Protein AF-A0A8S1YAT0-F1 (afdb_monomer_lite)

Secondary structure (DSSP, 8-state):
-EEEEEEEEEEESS-EEEEEEEEEEEE-TTT--EEEEEEE-PPEEEESS---SS-EEEE----SSSEEEEEEEEEEE--SS--SSHHHHHHTEEEEEEEEEEE-HHHHHHHHHHSEEEEEEEEE-SS-TTSEEEEEEEEEEEE---HHHHHHHHHHHHHTT---TT---HHHHHHHHHHHHHHHHHHHHHHHHHHHHHHHHHHHHHHHHHHHHHHHHHHHHHHHHHHHHHHHHHHHHHHHHHHHHHHHHTTSHHHHHHHHHHHHHHHHHHHHHHHHHHHHHHHHHHHHHHHHHHHHHHHHHHHHHHHHHHHHHHHHHHHHHHHHHHHHHHHHHHHHHHHHHHHHHHHHHHHH-----HHHHHHHHHHHHHHHHHHHHHHHHHHHHHHHTSS---HHHHHHHHHHGGGGG-HHHHHHHHHHHHHHHHHHHHHHHHHHTT----------------SHHHHHHHHHHHHHHHHHHHHHHHHHHHHHHHHHHHHHHHHHHHHHHH--

InterPro domains:
  IPR039889 Coiled-coil domain-containing protein 33 [P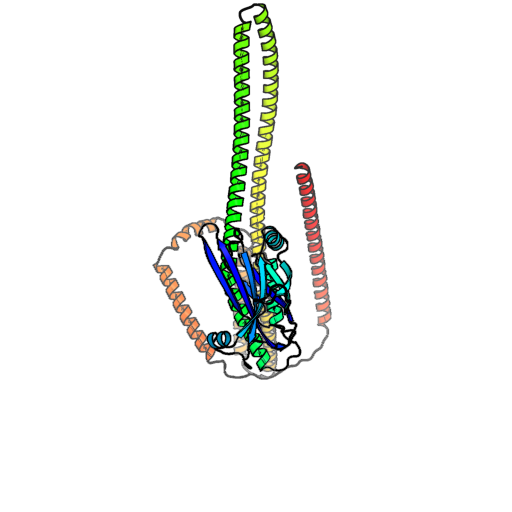THR21623] (191-500)

Radius of gyration: 51.34 Å; chains: 1; bounding box: 142×69×125 Å

Foldseek 3Di:
DKKKKFWDWKAFPDFAWKKKKKKKWWQDPVPRDIDMDIDIFWIAGRDRIGDTPPRIDMDPDDPLPTWMKIKMWMKGFPDPDTDPDPVVRVVRIDGQWMDMDTCDPVNVVCCVPVQKDKDKDFTAGPVDRVDTGIIIIMMMGDPDPDPVVVVVVVVVVVVVLDDPPPDPDPVVVVVSVVVVVVVVVVVVVVVVVVVVVVVVVVVVVVVVVVVVVVVVVVVVVVVVVVVVVVVVVVVVVVVVVVVVLCVVLVVDPVSVVVVVVVVVVVVVVVVVVVVVVVVVVVVVVVVVVVVVVVVVVVVVVVVVVVVVVVVVVVVVVVVVCVVVVVVVVVVVVVVVVVVVVVVVVVVVVVVVDDDDDPPVVVVVVVVVVVVVVVVVVVVVVVVVVVVVVPDDDDVVVVVVVVVVVVPPPDVVVVVVVVVVVVVVVVVVVVVVVVVVVPPDDDDDDDDDDDDDDDDCVVVVVVVVVVVVVVVVVVVVVVVVVVVVVVVVVVVVVVVVVVVVVVVD

Structure (mmCIF, N/CA/C/O backbone):
data_AF-A0A8S1YAT0-F1
#
_entry.id   AF-A0A8S1YAT0-F1
#
loop_
_atom_site.group_PDB
_atom_site.id
_atom_site.type_symbol
_atom_site.label_atom_id
_atom_site.label_alt_id
_atom_site.label_comp_id
_atom_site.label_asym_id
_atom_site.label_entity_id
_atom_site.label_seq_id
_atom_site.pdbx_PDB_ins_code
_atom_site.Cartn_x
_atom_site.Cartn_y
_atom_site.Cartn_z
_atom_site.occupancy
_atom_site.B_iso_or_equiv
_atom_site.auth_seq_id
_atom_site.auth_comp_id
_atom_site.auth_asym_id
_atom_site.auth_atom_id
_atom_site.pdbx_PDB_model_num
ATOM 1 N N . MET A 1 1 ? 1.318 13.305 -27.456 1.00 65.75 1 MET A N 1
ATOM 2 C CA . MET A 1 1 ? 1.424 11.853 -27.691 1.00 65.75 1 MET A CA 1
ATOM 3 C C . MET A 1 1 ? 2.496 11.630 -28.737 1.00 65.75 1 MET A C 1
ATOM 5 O O . MET A 1 1 ? 2.628 12.480 -29.622 1.00 65.75 1 MET A O 1
ATOM 9 N N . ASP A 1 2 ? 3.212 10.512 -28.646 1.00 77.75 2 ASP A N 1
ATOM 10 C CA . ASP A 1 2 ? 4.386 10.248 -29.475 1.00 77.75 2 ASP A CA 1
ATOM 11 C C . ASP A 1 2 ? 4.166 8.976 -30.318 1.00 77.75 2 ASP A C 1
ATOM 13 O O . ASP A 1 2 ? 3.526 8.016 -29.882 1.00 77.75 2 ASP A O 1
ATOM 17 N N . LEU A 1 3 ? 4.624 8.995 -31.570 1.00 82.56 3 LEU A N 1
ATOM 18 C CA . LEU A 1 3 ? 4.483 7.894 -32.526 1.00 82.56 3 LEU A CA 1
ATOM 19 C C . LEU A 1 3 ? 5.871 7.435 -32.975 1.00 82.56 3 LEU A C 1
ATOM 21 O O . LEU A 1 3 ? 6.653 8.227 -33.506 1.00 82.56 3 LEU A O 1
ATOM 25 N N . LYS A 1 4 ? 6.160 6.145 -32.799 1.00 86.81 4 LYS A N 1
ATOM 26 C CA . LYS A 1 4 ? 7.386 5.495 -33.275 1.00 86.81 4 LYS A CA 1
ATOM 27 C C . LYS A 1 4 ? 7.062 4.778 -34.587 1.00 86.81 4 LYS A C 1
ATOM 29 O O . LYS A 1 4 ? 6.228 3.879 -34.621 1.00 86.81 4 LYS A O 1
ATOM 34 N N . VAL A 1 5 ? 7.700 5.194 -35.675 1.00 87.56 5 VAL A N 1
ATOM 35 C CA . VAL A 1 5 ? 7.569 4.590 -37.007 1.00 87.56 5 VAL A CA 1
ATOM 36 C C . VAL A 1 5 ? 8.826 3.779 -37.281 1.00 87.56 5 VAL A C 1
ATOM 38 O O . VAL A 1 5 ? 9.923 4.332 -37.278 1.00 87.56 5 VAL A O 1
ATOM 41 N N . ILE A 1 6 ? 8.675 2.481 -37.516 1.00 88.81 6 ILE A N 1
ATOM 42 C CA . ILE A 1 6 ? 9.783 1.552 -37.735 1.00 88.81 6 ILE A CA 1
ATOM 43 C C . ILE A 1 6 ? 9.661 0.964 -39.138 1.00 88.81 6 ILE A C 1
ATOM 45 O O . ILE A 1 6 ? 8.664 0.325 -39.460 1.00 88.81 6 ILE A O 1
ATOM 49 N N . ILE A 1 7 ? 10.675 1.155 -39.978 1.00 88.19 7 ILE A N 1
ATOM 50 C CA . ILE A 1 7 ? 10.760 0.480 -41.279 1.00 88.19 7 ILE A CA 1
ATOM 51 C C . ILE A 1 7 ? 11.347 -0.916 -41.048 1.00 88.19 7 ILE A C 1
ATOM 53 O O . ILE A 1 7 ? 12.522 -1.055 -40.713 1.00 88.19 7 ILE A O 1
ATOM 57 N N . GLN A 1 8 ? 10.532 -1.958 -41.204 1.00 86.19 8 GLN A N 1
ATOM 58 C CA . GLN A 1 8 ? 10.963 -3.337 -40.956 1.00 86.19 8 GLN A CA 1
ATOM 59 C C . GLN A 1 8 ? 11.637 -3.952 -42.179 1.00 86.19 8 GLN A C 1
ATOM 61 O O . GLN A 1 8 ? 12.686 -4.579 -42.068 1.00 86.19 8 GLN A O 1
ATOM 66 N N . ASN A 1 9 ? 11.028 -3.778 -43.350 1.00 86.44 9 ASN A N 1
ATOM 67 C CA . ASN A 1 9 ? 11.523 -4.361 -44.588 1.00 86.44 9 ASN A CA 1
ATOM 68 C C . ASN A 1 9 ? 11.213 -3.439 -45.768 1.00 86.44 9 ASN A C 1
ATOM 70 O O . ASN A 1 9 ? 10.158 -2.806 -45.806 1.00 86.44 9 ASN A O 1
ATOM 74 N N . CYS A 1 10 ? 12.123 -3.377 -46.733 1.00 88.75 10 CYS A N 1
ATOM 75 C CA . CYS A 1 10 ? 11.967 -2.620 -47.965 1.00 88.75 10 CYS A CA 1
ATOM 76 C C . CYS A 1 10 ? 12.502 -3.454 -49.131 1.00 88.75 10 CYS A C 1
ATOM 78 O O . CYS A 1 10 ? 13.629 -3.944 -49.095 1.00 88.75 10 CYS A O 1
ATOM 80 N N . VAL A 1 11 ? 11.682 -3.616 -50.165 1.00 90.44 11 VAL A N 1
ATOM 81 C CA . VAL A 1 11 ? 11.990 -4.386 -51.370 1.00 90.44 11 VAL A CA 1
ATOM 82 C C . VAL A 1 11 ? 11.749 -3.494 -52.575 1.00 90.44 11 VAL A C 1
ATOM 84 O O . VAL A 1 11 ? 10.622 -3.070 -52.813 1.00 90.44 11 VAL A O 1
ATOM 87 N N . LEU A 1 12 ? 12.793 -3.203 -53.338 1.00 90.19 12 LEU A N 1
ATOM 88 C CA . LEU A 1 12 ? 12.758 -2.321 -54.500 1.00 90.19 12 LEU A CA 1
ATOM 89 C C . LEU A 1 12 ? 12.956 -3.128 -55.783 1.00 90.19 12 LEU A C 1
ATOM 91 O O . LEU A 1 12 ? 13.647 -4.143 -55.801 1.00 90.19 12 LEU A O 1
ATOM 95 N N . VAL A 1 13 ? 12.356 -2.659 -56.877 1.00 88.31 13 VAL A N 1
ATOM 96 C CA . VAL A 1 13 ? 12.392 -3.352 -58.179 1.00 88.31 13 VAL A CA 1
ATOM 97 C C . VAL A 1 13 ? 13.778 -3.277 -58.840 1.00 88.31 13 VAL A C 1
ATOM 99 O O . VAL A 1 13 ? 14.113 -4.106 -59.682 1.00 88.31 13 VAL A O 1
ATOM 102 N N . THR A 1 14 ? 14.608 -2.304 -58.456 1.00 86.06 14 THR A N 1
ATOM 103 C CA . THR A 1 14 ? 15.943 -2.083 -59.030 1.00 86.06 14 THR A CA 1
ATOM 104 C C . THR A 1 14 ? 16.999 -1.937 -57.945 1.00 86.06 14 THR A C 1
ATOM 106 O O . THR A 1 14 ? 16.743 -1.323 -56.912 1.00 86.06 14 THR A O 1
ATOM 109 N N . GLN A 1 15 ? 18.210 -2.423 -58.215 1.00 87.06 15 GLN A N 1
ATOM 110 C CA . GLN A 1 15 ? 19.379 -2.162 -57.375 1.00 87.06 15 GLN A CA 1
ATOM 111 C C . GLN A 1 15 ? 19.868 -0.719 -57.562 1.00 87.06 15 GLN A C 1
ATOM 113 O O . GLN A 1 15 ? 19.875 -0.192 -58.674 1.00 87.06 15 GLN A O 1
ATOM 118 N N . GLY A 1 16 ? 20.283 -0.080 -56.472 1.00 87.25 16 GLY A N 1
ATOM 119 C CA . GLY A 1 16 ? 20.714 1.316 -56.462 1.00 87.25 16 GLY A CA 1
ATOM 120 C C . GLY A 1 16 ? 21.173 1.750 -55.075 1.00 87.25 16 GLY A C 1
ATOM 121 O O . GLY A 1 16 ? 21.263 0.919 -54.167 1.00 87.25 16 GLY A O 1
ATOM 122 N N . ASN A 1 17 ? 21.467 3.042 -54.919 1.00 90.38 17 ASN A N 1
ATOM 123 C CA . ASN A 1 17 ? 21.876 3.610 -53.637 1.00 90.38 17 ASN A CA 1
ATOM 124 C C . ASN A 1 17 ? 20.692 4.365 -53.045 1.00 90.38 17 ASN A C 1
ATOM 126 O O . ASN A 1 17 ? 20.331 5.434 -53.536 1.00 90.38 17 ASN A O 1
ATOM 130 N N . PHE A 1 18 ? 20.076 3.817 -52.004 1.00 90.50 18 PHE A N 1
ATOM 131 C CA . PHE A 1 18 ? 18.792 4.300 -51.513 1.00 90.50 18 PHE A CA 1
ATOM 132 C C . PHE A 1 18 ? 18.869 4.860 -50.100 1.00 90.50 18 PHE A C 1
ATOM 134 O O . PHE A 1 18 ? 19.562 4.324 -49.242 1.00 90.50 18 PHE A O 1
ATOM 141 N N . PHE A 1 19 ? 18.094 5.906 -49.837 1.00 90.06 19 PHE A N 1
ATOM 142 C CA . PHE A 1 19 ? 17.758 6.342 -48.483 1.00 90.06 19 PHE A CA 1
ATOM 143 C C . PHE A 1 19 ? 16.270 6.678 -48.394 1.00 90.06 19 PHE A C 1
ATOM 145 O O . PHE A 1 19 ? 15.625 6.998 -49.396 1.00 90.06 19 PHE A O 1
ATOM 152 N N . MET A 1 20 ? 15.724 6.607 -47.185 1.00 89.38 20 MET A N 1
ATOM 153 C CA . MET A 1 20 ? 14.318 6.878 -46.912 1.00 89.38 20 MET A CA 1
ATOM 154 C C . MET A 1 20 ? 14.168 8.201 -46.182 1.00 89.38 20 MET A C 1
ATOM 156 O O . MET A 1 20 ? 14.936 8.522 -45.275 1.00 89.38 20 MET A O 1
ATOM 160 N N . VAL A 1 21 ? 13.139 8.952 -46.551 1.00 90.44 21 VAL A N 1
ATOM 161 C CA . VAL A 1 21 ? 12.668 10.120 -45.811 1.00 90.44 21 VAL A CA 1
ATOM 162 C C . VAL A 1 21 ? 11.265 9.819 -45.319 1.00 90.44 21 VAL A C 1
ATOM 164 O O . VAL A 1 21 ? 10.369 9.540 -46.114 1.00 90.44 21 VAL A O 1
ATOM 167 N N . VAL A 1 22 ? 11.079 9.887 -44.006 1.00 91.00 22 VAL A N 1
ATOM 168 C CA . VAL A 1 22 ? 9.789 9.684 -43.350 1.00 91.00 22 VAL A CA 1
ATOM 169 C C . VAL A 1 22 ? 9.309 11.030 -42.834 1.00 91.00 22 VAL A C 1
ATOM 171 O O . VAL A 1 22 ? 10.014 11.722 -42.102 1.00 91.00 22 VAL A O 1
ATOM 174 N N . GLN A 1 23 ? 8.110 11.418 -43.245 1.00 91.25 23 GLN A N 1
ATOM 175 C CA . GLN A 1 23 ? 7.495 12.697 -42.931 1.00 91.25 23 GLN A CA 1
ATOM 176 C C . GLN A 1 23 ? 6.107 12.469 -42.344 1.00 91.25 23 GLN A C 1
ATOM 178 O O . GLN A 1 23 ? 5.309 11.727 -42.911 1.00 91.25 23 GLN A O 1
ATOM 183 N N . ILE A 1 24 ? 5.797 13.161 -41.252 1.00 89.19 24 ILE A N 1
ATOM 184 C CA . ILE A 1 24 ? 4.439 13.246 -40.720 1.00 89.19 24 ILE A CA 1
ATOM 185 C C . ILE A 1 24 ? 3.917 14.662 -40.913 1.00 89.19 24 ILE A C 1
ATOM 187 O O . ILE A 1 24 ? 4.553 15.636 -40.504 1.00 89.19 24 ILE A O 1
ATOM 191 N N . ASP A 1 25 ? 2.754 14.737 -41.552 1.00 86.12 25 ASP A N 1
ATOM 192 C CA . ASP A 1 25 ? 1.965 15.944 -41.743 1.00 86.12 25 ASP A CA 1
ATOM 193 C C . ASP A 1 25 ? 0.742 15.889 -40.820 1.00 86.12 25 ASP A C 1
ATOM 195 O O . ASP A 1 25 ? -0.100 14.998 -40.960 1.00 86.12 25 ASP A O 1
ATOM 199 N N . GLU A 1 26 ? 0.621 16.855 -39.916 1.00 80.69 26 GLU A N 1
ATOM 200 C CA . GLU A 1 26 ? -0.552 17.052 -39.064 1.00 80.69 26 GLU A CA 1
ATOM 201 C C . GLU A 1 26 ? -1.291 18.320 -39.506 1.00 80.69 26 GLU A C 1
ATOM 203 O O . GLU A 1 26 ? -0.694 19.398 -39.609 1.00 80.69 26 GLU A O 1
ATOM 208 N N . LEU A 1 27 ? -2.580 18.179 -39.826 1.00 74.31 27 LEU A N 1
ATOM 209 C CA . LEU A 1 27 ? -3.424 19.282 -40.279 1.00 74.31 27 LEU A CA 1
ATOM 210 C C . LEU A 1 27 ? -4.405 19.672 -39.178 1.00 74.31 27 LEU A C 1
ATOM 212 O O . LEU A 1 27 ? -5.387 18.967 -38.970 1.00 74.31 27 LEU A O 1
ATOM 216 N N . GLN A 1 28 ? -4.150 20.801 -38.519 1.00 65.62 28 GLN A N 1
ATOM 217 C CA . GLN A 1 28 ? -5.018 21.311 -37.462 1.00 65.62 28 GLN A CA 1
ATOM 218 C C . GLN A 1 28 ? -6.201 22.072 -38.061 1.00 65.62 28 GLN A C 1
ATOM 220 O O . GLN A 1 28 ? -6.029 23.112 -38.709 1.00 65.62 28 GLN A O 1
ATOM 225 N N . TYR A 1 29 ? -7.420 21.567 -37.851 1.00 59.22 29 TYR A N 1
ATOM 226 C CA . TYR A 1 29 ? -8.626 22.180 -38.424 1.00 59.22 29 TYR A CA 1
ATOM 227 C C . TYR A 1 29 ? -8.930 23.572 -37.847 1.00 59.22 29 TYR A C 1
ATOM 229 O O . TYR A 1 29 ? -9.585 24.377 -38.508 1.00 59.22 29 TYR A O 1
ATOM 237 N N . THR A 1 30 ? -8.429 23.878 -36.649 1.00 58.41 30 THR A N 1
ATOM 238 C CA . THR A 1 30 ? -8.674 25.141 -35.937 1.00 58.41 30 THR A CA 1
ATOM 239 C C . THR A 1 30 ? -7.762 26.292 -36.371 1.00 58.41 30 THR A C 1
ATOM 241 O O . THR A 1 30 ? -8.173 27.443 -36.252 1.00 58.41 30 THR A O 1
ATOM 244 N N . SER A 1 31 ? -6.564 26.020 -36.904 1.00 57.19 31 SER A N 1
ATOM 245 C CA . SER A 1 31 ? -5.561 27.058 -37.216 1.00 57.19 31 SER A CA 1
ATOM 246 C C . SER A 1 31 ? -5.149 27.141 -38.692 1.00 57.19 31 SER A C 1
ATOM 248 O O . SER A 1 31 ? -4.498 28.107 -39.078 1.00 57.19 31 SER A O 1
ATOM 250 N N . LYS A 1 32 ? -5.512 26.166 -39.546 1.00 59.16 32 LYS A N 1
ATOM 251 C CA . LYS A 1 32 ? -4.950 25.980 -40.910 1.00 59.16 32 LYS A CA 1
ATOM 252 C C . LYS A 1 32 ? -3.415 25.860 -40.948 1.00 59.16 32 LYS A C 1
ATOM 254 O O . LYS A 1 32 ? -2.842 25.787 -42.037 1.00 59.16 32 LYS A O 1
ATOM 259 N N . GLU A 1 33 ? -2.739 25.803 -39.803 1.00 62.53 33 GLU A N 1
ATOM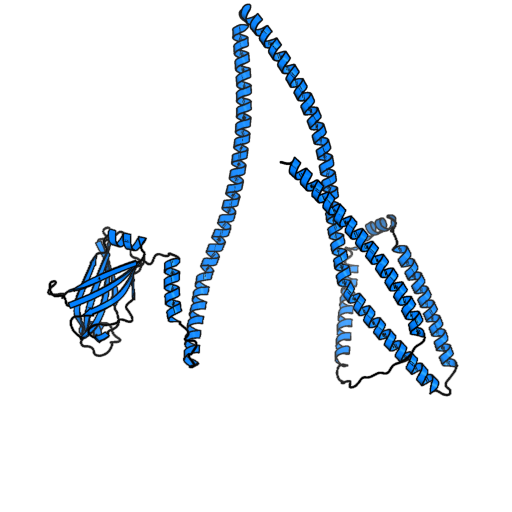 260 C CA . GLU A 1 33 ? -1.295 25.631 -39.740 1.00 62.53 33 GLU A CA 1
ATOM 261 C C . GLU A 1 33 ? -0.947 24.148 -39.867 1.00 62.53 33 GLU A C 1
ATOM 263 O O . GLU A 1 33 ? -1.496 23.277 -39.190 1.00 62.53 33 GLU A O 1
ATOM 268 N N . LYS A 1 34 ? -0.031 23.852 -40.791 1.00 71.56 34 LYS A N 1
ATOM 269 C CA . LYS A 1 34 ? 0.422 22.493 -41.068 1.00 71.56 34 LYS A CA 1
ATOM 270 C C . LYS A 1 34 ? 1.703 22.216 -40.293 1.00 71.56 34 LYS A C 1
ATOM 272 O O . LYS A 1 34 ? 2.781 22.668 -40.688 1.00 71.56 34 LYS A O 1
ATOM 277 N N . LYS A 1 35 ? 1.613 21.410 -39.238 1.00 80.00 35 LYS A N 1
ATOM 278 C CA . LYS A 1 35 ? 2.790 20.971 -38.485 1.00 80.00 35 LYS A CA 1
ATOM 279 C C . LYS A 1 35 ? 3.433 19.792 -39.213 1.00 80.00 35 LYS A C 1
ATOM 281 O O . LYS A 1 35 ? 2.794 18.768 -39.445 1.00 80.00 35 LYS A O 1
ATOM 286 N N . THR A 1 36 ? 4.689 19.958 -39.623 1.00 83.69 36 THR A N 1
ATOM 287 C CA . THR A 1 36 ? 5.427 18.952 -40.401 1.00 83.69 36 THR A CA 1
ATOM 288 C C . THR A 1 36 ? 6.692 18.545 -39.659 1.00 83.69 36 THR A C 1
ATOM 290 O O . THR A 1 36 ? 7.505 19.399 -39.315 1.00 83.69 36 THR A O 1
ATOM 293 N N . GLN A 1 37 ? 6.885 17.244 -39.457 1.00 87.06 37 GLN A N 1
ATOM 294 C CA . GLN A 1 37 ? 8.117 16.670 -38.909 1.00 87.06 37 GLN A CA 1
ATOM 295 C C . GLN A 1 37 ? 8.720 15.712 -39.937 1.00 87.06 37 GLN A C 1
ATOM 297 O O . GLN A 1 37 ? 7.982 14.958 -40.572 1.00 87.06 37 GLN A O 1
ATOM 302 N N . LYS A 1 38 ? 10.043 15.750 -40.135 1.00 89.12 38 LYS A N 1
ATOM 303 C CA . LYS A 1 38 ? 10.738 14.917 -41.129 1.00 89.12 38 LYS A CA 1
ATOM 304 C C . LYS A 1 38 ? 12.005 14.308 -40.551 1.00 89.12 38 LYS A C 1
ATOM 306 O O . LYS A 1 38 ? 12.791 15.009 -39.921 1.00 89.12 38 LYS A O 1
ATOM 311 N N . PHE A 1 39 ? 12.234 13.043 -40.867 1.00 88.12 39 PHE A N 1
ATOM 312 C CA . PHE A 1 39 ? 13.451 12.314 -40.539 1.00 88.12 39 PHE A CA 1
ATOM 313 C C . PHE A 1 39 ? 13.965 11.553 -41.760 1.00 88.12 39 PHE A C 1
ATOM 315 O O . PHE A 1 39 ? 13.226 11.330 -42.721 1.00 88.12 39 PHE A O 1
ATOM 322 N N . ARG A 1 40 ? 15.243 11.166 -41.732 1.00 88.12 40 ARG A N 1
ATOM 323 C CA . ARG A 1 40 ? 15.890 10.410 -42.811 1.00 88.12 40 ARG A CA 1
ATOM 324 C C . ARG A 1 40 ? 16.684 9.225 -42.274 1.00 88.12 40 ARG A C 1
ATOM 326 O O . ARG A 1 40 ? 17.270 9.334 -41.195 1.00 88.12 40 ARG A O 1
ATOM 333 N N . SER A 1 41 ? 16.749 8.150 -43.051 1.00 87.69 41 SER A N 1
ATOM 334 C CA . SER A 1 41 ? 17.690 7.050 -42.830 1.00 87.69 41 SER A CA 1
ATOM 335 C C . SER A 1 41 ? 19.094 7.402 -43.342 1.00 87.69 41 SER A C 1
ATOM 337 O O . SER A 1 41 ? 19.308 8.436 -43.987 1.00 87.69 41 SER A O 1
ATOM 339 N N . GLU A 1 42 ? 20.059 6.524 -43.083 1.00 85.38 42 GLU A N 1
ATOM 340 C CA . GLU A 1 42 ? 21.320 6.482 -43.827 1.00 85.38 42 GLU A CA 1
ATOM 341 C C . GLU A 1 42 ? 21.126 5.959 -45.262 1.00 85.38 42 GLU A C 1
ATOM 343 O O . GLU A 1 42 ? 20.051 5.466 -45.625 1.00 85.38 42 GLU A O 1
ATOM 348 N N . VAL A 1 43 ? 22.179 6.092 -46.075 1.00 85.75 43 VAL A N 1
ATOM 349 C CA . VAL A 1 43 ? 22.223 5.594 -47.456 1.00 85.75 43 VAL A CA 1
ATOM 350 C C . VAL A 1 43 ? 22.677 4.135 -47.464 1.00 85.75 43 VAL A C 1
ATOM 352 O O . VAL A 1 43 ? 23.721 3.802 -46.909 1.00 85.75 43 VAL A O 1
ATOM 355 N N . GLN A 1 44 ? 21.910 3.279 -48.130 1.00 87.31 44 GLN A N 1
ATOM 356 C CA . GLN A 1 44 ? 22.237 1.882 -48.393 1.00 87.31 44 GLN A CA 1
ATOM 357 C C . GLN A 1 44 ? 22.691 1.736 -49.844 1.00 87.31 44 GLN A C 1
ATOM 359 O O . GLN A 1 44 ? 21.958 2.109 -50.757 1.00 87.31 44 GLN A O 1
ATOM 364 N N . PHE A 1 45 ? 23.900 1.221 -50.059 1.00 84.81 45 PHE A N 1
ATOM 365 C CA . PHE A 1 45 ? 24.539 1.196 -51.376 1.00 84.81 45 PHE A CA 1
ATOM 366 C C . PHE A 1 45 ? 24.290 -0.121 -52.114 1.00 84.81 45 PHE A C 1
ATOM 368 O O . PHE A 1 45 ? 24.428 -1.199 -51.535 1.00 84.81 45 PHE A O 1
ATOM 375 N N . THR A 1 46 ? 24.006 -0.033 -53.416 1.00 80.50 46 THR A N 1
ATOM 376 C CA . THR A 1 46 ? 23.961 -1.171 -54.356 1.00 80.50 46 THR A CA 1
ATOM 377 C C . THR A 1 46 ? 23.074 -2.336 -53.904 1.00 80.50 46 THR A C 1
ATOM 379 O O . THR A 1 46 ? 23.447 -3.500 -54.021 1.00 80.50 46 THR A O 1
ATOM 382 N N . ASN A 1 47 ? 21.877 -2.041 -53.389 1.00 78.94 47 ASN A N 1
ATOM 383 C CA . ASN A 1 47 ? 20.988 -3.070 -52.848 1.00 78.94 47 ASN A CA 1
ATOM 384 C C . ASN A 1 47 ? 19.539 -2.892 -53.334 1.00 78.94 47 ASN A C 1
ATOM 386 O O . ASN A 1 47 ? 19.015 -1.781 -53.338 1.00 78.94 47 ASN A O 1
ATOM 390 N N . ALA A 1 48 ? 18.891 -3.989 -53.742 1.00 81.50 48 ALA A N 1
ATOM 391 C CA . ALA A 1 48 ? 17.451 -4.029 -54.039 1.00 81.50 48 ALA A CA 1
ATOM 392 C C . ALA A 1 48 ? 16.602 -4.273 -52.775 1.00 81.50 48 ALA A C 1
ATOM 394 O O . ALA A 1 48 ? 15.413 -3.972 -52.758 1.00 81.50 48 ALA A O 1
ATOM 395 N N . HIS A 1 49 ? 17.216 -4.770 -51.701 1.00 86.88 49 HIS A N 1
ATOM 396 C CA . HIS A 1 49 ? 16.613 -5.012 -50.391 1.00 86.88 49 HIS A CA 1
ATOM 397 C C . HIS A 1 49 ? 17.341 -4.192 -49.315 1.00 86.88 49 HIS A C 1
ATOM 399 O O . HIS A 1 49 ? 18.065 -4.761 -48.490 1.00 86.88 49 HIS A O 1
ATOM 405 N N . PRO A 1 50 ? 17.257 -2.849 -49.352 1.00 84.25 50 PRO A N 1
ATOM 406 C CA . PRO A 1 50 ? 18.034 -2.011 -48.451 1.00 84.25 50 PRO A CA 1
ATOM 407 C C . PRO A 1 50 ? 17.637 -2.260 -46.988 1.00 84.25 50 PRO A C 1
ATOM 409 O O . PRO A 1 50 ? 16.476 -2.108 -46.607 1.00 84.25 50 PRO A O 1
ATOM 412 N N . GLN A 1 51 ? 18.622 -2.624 -46.164 1.00 84.38 51 GLN A N 1
ATOM 413 C CA . GLN A 1 51 ? 18.458 -2.832 -44.725 1.00 84.38 51 GLN A CA 1
ATOM 414 C C . GLN A 1 51 ? 18.951 -1.601 -43.973 1.00 84.38 51 GLN A C 1
ATOM 416 O O . GLN A 1 51 ? 20.155 -1.379 -43.857 1.00 84.38 51 GLN A O 1
ATOM 421 N N . PHE A 1 52 ? 18.021 -0.791 -43.472 1.00 83.88 52 PHE A N 1
ATOM 422 C CA . PHE A 1 52 ? 18.366 0.448 -42.787 1.00 83.88 52 PHE A CA 1
ATOM 423 C C . PHE A 1 52 ? 18.680 0.204 -41.305 1.00 83.88 52 PHE A C 1
ATOM 425 O O . PHE A 1 52 ? 17.882 -0.390 -40.587 1.00 83.88 52 PHE A O 1
ATOM 432 N N . ARG A 1 53 ? 19.820 0.713 -40.831 1.00 78.12 53 ARG A N 1
ATOM 433 C CA . ARG A 1 53 ? 20.199 0.782 -39.414 1.00 78.12 53 ARG A CA 1
ATOM 434 C C . ARG A 1 53 ? 19.452 1.901 -38.690 1.00 78.12 53 ARG A C 1
ATOM 436 O O . ARG A 1 53 ? 19.046 1.719 -37.551 1.00 78.12 53 ARG A O 1
ATOM 443 N N . LYS A 1 54 ? 19.242 3.058 -39.332 1.00 82.88 54 LYS A N 1
ATOM 444 C CA . LYS A 1 54 ? 18.354 4.127 -38.839 1.00 82.88 54 LYS A CA 1
ATOM 445 C C . LYS A 1 54 ? 16.959 3.922 -39.417 1.00 82.88 54 LYS A C 1
ATOM 447 O O . LYS A 1 54 ? 16.506 4.678 -40.276 1.00 82.88 54 LYS A O 1
ATOM 452 N N . ASN A 1 55 ? 16.297 2.866 -38.968 1.00 84.75 55 ASN A N 1
ATOM 453 C CA . ASN A 1 55 ? 14.945 2.515 -39.392 1.00 84.75 55 ASN A CA 1
ATOM 454 C C . ASN A 1 55 ? 13.855 2.941 -38.400 1.00 84.75 55 ASN A C 1
ATOM 456 O O . ASN A 1 55 ? 12.678 2.802 -38.722 1.00 84.75 55 ASN A O 1
ATOM 460 N N . VAL A 1 56 ? 14.227 3.462 -37.227 1.00 86.44 56 VAL A N 1
ATOM 461 C CA . VAL A 1 56 ? 13.309 3.936 -36.183 1.00 86.44 56 VAL A CA 1
ATOM 462 C C . VAL A 1 56 ? 13.216 5.462 -36.214 1.00 86.44 56 VAL A C 1
ATOM 464 O O . VAL A 1 56 ? 14.216 6.159 -36.049 1.00 86.44 56 VAL A O 1
ATOM 467 N N . PHE A 1 57 ? 12.002 5.987 -36.367 1.00 87.56 57 PHE A N 1
ATOM 468 C CA . PHE A 1 57 ? 11.714 7.420 -36.409 1.00 87.56 57 PHE A CA 1
ATOM 469 C C . PHE A 1 57 ? 10.693 7.785 -35.336 1.00 87.56 57 PHE A C 1
ATOM 471 O O . PHE A 1 57 ? 9.601 7.222 -35.299 1.00 87.56 57 PHE A O 1
ATOM 478 N N . GLN A 1 58 ? 11.044 8.724 -34.460 1.00 87.00 58 GLN A N 1
ATOM 479 C CA . GLN A 1 58 ? 10.200 9.146 -33.342 1.00 87.00 58 GLN A CA 1
ATOM 480 C C . GLN A 1 58 ? 9.602 10.521 -33.621 1.00 87.00 58 GLN A C 1
ATOM 482 O O . GLN A 1 58 ? 10.325 11.493 -33.825 1.00 87.00 58 GLN A O 1
ATOM 487 N N . PHE A 1 59 ? 8.276 10.595 -33.609 1.00 85.38 59 PHE A N 1
ATOM 488 C CA . PHE A 1 59 ? 7.518 11.822 -33.816 1.00 85.38 59 PHE A CA 1
ATOM 489 C C . PHE A 1 59 ? 6.828 12.202 -32.519 1.00 85.38 59 PHE A C 1
ATOM 491 O O . PHE A 1 59 ? 6.016 11.432 -32.013 1.00 85.38 59 PHE A O 1
ATOM 498 N N . THR A 1 60 ? 7.138 13.382 -31.990 1.00 81.50 60 THR A N 1
ATOM 499 C CA . THR A 1 60 ? 6.636 13.813 -30.682 1.00 81.50 60 THR A CA 1
ATOM 500 C C . THR A 1 60 ? 5.609 14.928 -30.803 1.00 81.50 60 THR A C 1
ATOM 502 O O . THR A 1 60 ? 5.534 15.628 -31.819 1.00 81.50 60 THR A O 1
ATOM 505 N N . ASN A 1 61 ? 4.811 15.123 -29.752 1.00 73.88 61 ASN A N 1
ATOM 506 C CA . ASN A 1 61 ? 3.824 16.210 -29.671 1.00 73.88 61 ASN A CA 1
ATOM 507 C C . ASN A 1 61 ? 2.783 16.193 -30.808 1.00 73.88 61 ASN A C 1
ATOM 509 O O . ASN A 1 61 ? 2.458 17.251 -31.364 1.00 73.88 61 ASN A O 1
ATOM 513 N N . LEU A 1 62 ? 2.281 15.000 -31.143 1.00 74.12 62 LEU A N 1
ATOM 514 C CA . LEU A 1 62 ? 1.125 14.804 -32.019 1.00 74.12 62 LEU A CA 1
ATOM 515 C C . LEU A 1 62 ? -0.167 14.917 -31.199 1.00 74.12 62 LEU A C 1
ATOM 517 O O . LEU A 1 62 ? -0.246 14.400 -30.075 1.00 74.12 62 LEU A O 1
ATOM 521 N N . SER A 1 63 ? -1.170 15.597 -31.756 1.00 67.69 63 SER A N 1
ATOM 522 C CA . SER A 1 63 ? -2.439 15.900 -31.086 1.00 67.69 63 SER A CA 1
ATOM 523 C C . SER A 1 63 ? -3.526 14.836 -31.303 1.00 67.69 63 SER A C 1
ATOM 525 O O . SER A 1 63 ? -4.459 14.783 -30.509 1.00 67.69 63 SER A O 1
ATOM 527 N N . TYR A 1 64 ? -3.393 13.948 -32.305 1.00 63.97 64 TYR A N 1
ATOM 528 C CA . TYR A 1 64 ? -4.306 12.832 -32.673 1.00 63.97 64 TYR A CA 1
ATOM 529 C C . TYR A 1 64 ? -5.810 13.167 -32.830 1.00 63.97 64 TYR A C 1
ATOM 531 O O . TYR A 1 64 ? -6.568 12.295 -33.250 1.00 63.97 64 TYR A O 1
ATOM 539 N N . GLY A 1 65 ? -6.265 14.380 -32.504 1.00 57.00 65 GLY A N 1
ATOM 540 C CA . GLY A 1 65 ? -7.620 14.874 -32.778 1.00 57.00 65 GLY A CA 1
ATOM 541 C C . GLY A 1 65 ? -7.813 15.302 -34.235 1.00 57.00 65 GLY A C 1
ATOM 542 O O . GLY A 1 65 ? -8.941 15.491 -34.678 1.00 57.00 65 GLY A O 1
ATOM 543 N N . ASP A 1 66 ? -6.711 15.396 -34.976 1.00 65.50 66 ASP A N 1
ATOM 544 C CA . ASP A 1 66 ? -6.614 15.955 -36.316 1.00 65.50 66 ASP A CA 1
ATOM 545 C C . ASP A 1 66 ? -6.132 14.915 -37.346 1.00 65.50 66 ASP A C 1
ATOM 547 O O . ASP A 1 66 ? -5.583 13.865 -37.004 1.00 65.50 66 ASP A O 1
ATOM 551 N N . ARG A 1 67 ? -6.329 15.189 -38.644 1.00 74.94 67 ARG A N 1
ATOM 552 C CA . ARG A 1 67 ? -5.925 14.272 -39.724 1.00 74.94 67 ARG A CA 1
ATOM 553 C C . ARG A 1 67 ? -4.396 14.179 -39.795 1.00 74.94 67 ARG A C 1
ATOM 555 O O . ARG A 1 67 ? -3.741 15.103 -40.281 1.00 74.94 67 ARG A O 1
ATOM 562 N N . VAL A 1 68 ? -3.844 13.032 -39.397 1.00 84.56 68 VAL A N 1
ATOM 563 C CA . VAL A 1 68 ? -2.407 12.731 -39.489 1.00 84.56 68 VAL A CA 1
ATOM 564 C C . VAL A 1 68 ? -2.113 11.941 -40.762 1.00 84.56 68 VAL A C 1
ATOM 566 O O . VAL A 1 68 ? -2.752 10.931 -41.060 1.00 84.56 68 VAL A O 1
ATOM 569 N N . THR A 1 69 ? -1.137 12.401 -41.539 1.00 87.62 69 THR A N 1
ATOM 570 C CA . THR A 1 69 ? -0.695 11.731 -42.764 1.00 87.62 69 THR A CA 1
ATOM 571 C C . THR A 1 69 ? 0.783 11.383 -42.663 1.00 87.62 69 THR A C 1
ATOM 573 O O . THR A 1 69 ? 1.629 12.273 -42.587 1.00 87.62 69 THR A O 1
ATOM 576 N N . LEU A 1 70 ? 1.091 10.090 -42.711 1.00 89.94 70 LEU A N 1
ATOM 577 C CA . LEU A 1 70 ? 2.445 9.573 -42.838 1.00 89.94 70 LEU A CA 1
ATOM 578 C C . LEU A 1 70 ? 2.821 9.510 -44.319 1.00 89.94 70 LEU A C 1
ATOM 580 O O . LEU A 1 70 ? 2.088 8.959 -45.138 1.00 89.94 70 LEU A O 1
ATOM 584 N N . LYS A 1 71 ? 3.971 10.071 -44.669 1.00 91.94 71 LYS A N 1
ATOM 585 C CA . LYS A 1 71 ? 4.548 10.031 -46.010 1.00 91.94 71 LYS A CA 1
ATOM 586 C C . LYS A 1 71 ? 5.931 9.429 -45.933 1.00 91.94 71 LYS A C 1
ATOM 588 O O . LYS A 1 71 ? 6.750 9.848 -45.119 1.00 91.94 71 LYS A O 1
ATOM 593 N N . VAL A 1 72 ? 6.198 8.483 -46.813 1.00 92.38 72 VAL A N 1
ATOM 594 C CA . VAL A 1 72 ? 7.503 7.854 -46.935 1.00 92.38 72 VAL A CA 1
ATOM 595 C C . VAL A 1 72 ? 7.982 8.026 -48.365 1.00 92.38 72 VAL A C 1
ATOM 597 O O . VAL A 1 72 ? 7.308 7.613 -49.304 1.00 92.38 72 VAL A O 1
ATOM 600 N N . GLY A 1 73 ? 9.131 8.673 -48.529 1.00 90.94 73 GLY A N 1
ATOM 601 C CA . GLY A 1 73 ? 9.805 8.837 -49.811 1.00 90.94 73 GLY A CA 1
ATOM 602 C C . GLY A 1 73 ? 11.081 8.011 -49.850 1.00 90.94 73 GLY A C 1
ATOM 603 O O . GLY A 1 73 ? 11.928 8.148 -48.971 1.00 90.94 73 GLY A O 1
ATOM 604 N N . CYS A 1 74 ? 11.223 7.175 -50.871 1.00 91.69 74 CYS A N 1
ATOM 605 C CA . CYS A 1 74 ? 12.459 6.486 -51.210 1.00 91.69 74 CYS A CA 1
ATOM 606 C C . CYS A 1 74 ? 13.219 7.311 -52.244 1.00 91.69 74 CYS A C 1
ATOM 608 O O . CYS A 1 74 ? 12.671 7.634 -53.298 1.00 91.69 74 CYS A O 1
ATOM 610 N N . PHE A 1 75 ? 14.471 7.647 -51.958 1.00 91.50 75 PHE A N 1
ATOM 611 C CA . PHE A 1 75 ? 15.325 8.440 -52.834 1.00 91.50 75 PHE A CA 1
ATOM 612 C C . PHE A 1 75 ? 16.496 7.599 -53.320 1.00 91.50 75 PHE A C 1
ATOM 614 O O . PHE A 1 75 ? 17.147 6.935 -52.517 1.00 91.50 75 PHE A O 1
ATOM 621 N N . ASN A 1 76 ? 16.779 7.665 -54.619 1.00 90.75 76 ASN A N 1
ATOM 622 C CA . ASN A 1 76 ? 17.973 7.084 -55.220 1.00 90.75 76 ASN A CA 1
ATOM 623 C C . ASN A 1 76 ? 19.044 8.171 -55.361 1.00 90.75 76 ASN A C 1
ATOM 625 O O . ASN A 1 76 ? 18.770 9.236 -55.918 1.00 90.75 76 ASN A O 1
ATOM 629 N N . THR A 1 77 ? 20.254 7.923 -54.870 1.00 88.50 77 THR A N 1
ATOM 630 C CA . THR A 1 77 ? 21.379 8.858 -54.962 1.00 88.50 77 THR A CA 1
ATOM 631 C C . THR A 1 77 ? 22.478 8.334 -55.875 1.00 88.50 77 THR A C 1
ATOM 633 O O . THR A 1 77 ? 22.738 7.140 -55.955 1.00 88.50 77 THR A O 1
ATOM 636 N N . ARG A 1 78 ? 23.165 9.245 -56.569 1.00 85.44 78 ARG A N 1
ATOM 637 C CA . ARG A 1 78 ? 24.353 8.905 -57.371 1.00 85.44 78 ARG A CA 1
ATOM 638 C C . ARG A 1 78 ? 25.642 8.881 -56.549 1.00 85.44 78 ARG A C 1
ATOM 640 O O . ARG A 1 78 ? 26.697 8.547 -57.079 1.00 85.44 78 ARG A O 1
ATOM 647 N N . LEU A 1 79 ? 25.571 9.261 -55.274 1.00 82.19 79 LEU A N 1
ATOM 648 C CA . LEU A 1 79 ? 26.726 9.291 -54.387 1.00 82.19 79 LEU A CA 1
ATOM 649 C C . LEU A 1 79 ? 27.172 7.869 -54.034 1.00 82.19 79 LEU A C 1
ATOM 651 O O . LEU A 1 79 ? 26.347 6.978 -53.837 1.00 82.19 79 LEU A O 1
ATOM 655 N N . THR A 1 80 ? 28.485 7.678 -53.950 1.00 75.38 80 THR A N 1
ATOM 656 C CA . THR A 1 80 ? 29.143 6.401 -53.628 1.00 75.38 80 THR A CA 1
ATOM 657 C C . THR A 1 80 ? 29.570 6.299 -52.161 1.00 75.38 80 THR A C 1
ATOM 659 O O . THR A 1 80 ? 30.041 5.252 -51.728 1.00 75.38 80 THR A O 1
ATOM 662 N N . SER A 1 81 ? 29.395 7.372 -51.385 1.00 77.50 81 SER A N 1
ATOM 663 C CA . SER A 1 81 ? 29.646 7.434 -49.943 1.00 77.50 81 SER A CA 1
ATOM 664 C C . SER A 1 81 ? 28.627 8.347 -49.253 1.00 77.50 81 SER A C 1
ATOM 666 O O . S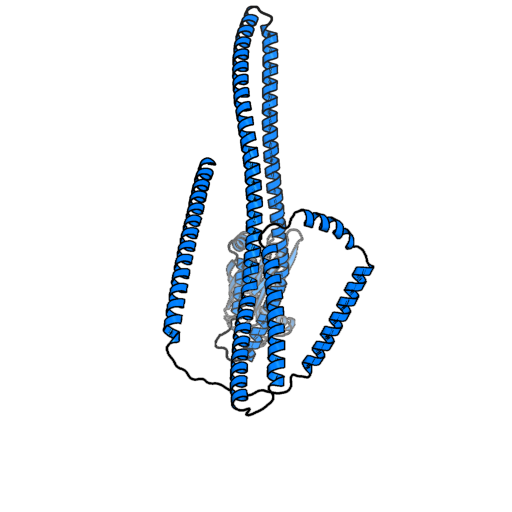ER A 1 81 ? 28.001 9.192 -49.899 1.00 77.50 81 SER A O 1
ATOM 668 N N . GLU A 1 82 ? 28.411 8.160 -47.944 1.00 75.81 82 GLU A N 1
ATOM 669 C CA . GLU A 1 82 ? 27.454 8.974 -47.185 1.00 75.81 82 GLU A CA 1
ATOM 670 C C . GLU A 1 82 ? 28.022 10.391 -46.972 1.00 75.81 82 GLU A C 1
ATOM 672 O O . GLU A 1 82 ? 29.069 10.547 -46.336 1.00 75.81 82 GLU A O 1
ATOM 677 N N . PRO A 1 83 ? 27.368 11.447 -47.490 1.00 75.38 83 PRO A N 1
ATOM 678 C CA . PRO A 1 83 ? 27.866 12.807 -47.344 1.00 75.38 83 PRO A CA 1
ATOM 679 C C . PRO A 1 83 ? 27.637 13.330 -45.920 1.00 75.38 83 PRO A C 1
ATOM 681 O O . PRO A 1 83 ? 26.565 13.155 -45.336 1.00 75.38 83 PRO A O 1
ATOM 684 N N . GLN A 1 84 ? 28.627 14.050 -45.384 1.00 71.69 84 GLN A N 1
ATOM 685 C CA . GLN A 1 84 ? 28.517 14.725 -44.082 1.00 71.69 84 GLN A CA 1
ATOM 686 C C . GLN A 1 84 ? 27.514 15.895 -44.116 1.00 71.69 84 GLN A C 1
ATOM 688 O O . GLN A 1 84 ? 26.845 16.181 -43.125 1.00 71.69 84 GLN A O 1
ATOM 693 N N . GLU A 1 85 ? 27.359 16.544 -45.273 1.00 74.25 85 GLU A N 1
ATOM 694 C CA . GLU A 1 85 ? 26.437 17.663 -45.479 1.00 74.25 85 GLU A CA 1
ATOM 695 C C . GLU A 1 85 ? 25.141 17.206 -46.162 1.00 74.25 85 GLU A C 1
ATOM 697 O O . GLU A 1 85 ? 25.157 16.646 -47.260 1.00 74.25 85 GLU A O 1
ATOM 702 N N . GLN A 1 86 ? 23.989 17.517 -45.558 1.00 70.75 86 GLN A N 1
ATOM 703 C CA . GLN A 1 86 ? 22.671 17.130 -46.088 1.00 70.75 86 GLN A CA 1
ATOM 704 C C . GLN A 1 86 ? 22.337 17.775 -47.444 1.00 70.75 86 GLN A C 1
ATOM 706 O O . GLN A 1 86 ? 21.631 17.169 -48.247 1.00 70.75 86 GLN A O 1
ATOM 711 N N . ARG A 1 87 ? 22.847 18.984 -47.723 1.00 72.50 87 ARG A N 1
ATOM 712 C CA . ARG A 1 87 ? 22.580 19.705 -48.984 1.00 72.50 87 ARG A CA 1
ATOM 713 C C . ARG A 1 87 ? 23.135 18.958 -50.198 1.00 72.50 87 ARG A C 1
ATOM 715 O O . ARG A 1 87 ? 22.407 18.740 -51.159 1.00 72.50 87 ARG A O 1
ATOM 722 N N . LYS A 1 88 ? 24.370 18.456 -50.090 1.00 73.50 88 LYS A N 1
ATOM 723 C CA . LYS A 1 88 ? 25.028 17.659 -51.137 1.00 73.50 88 LYS A CA 1
ATOM 724 C C . LYS A 1 88 ? 24.270 16.371 -51.461 1.00 73.50 88 LYS A C 1
ATOM 726 O O . LYS A 1 88 ? 24.234 15.968 -52.619 1.00 73.50 88 LYS A O 1
ATOM 731 N N . LEU A 1 89 ? 23.646 15.743 -50.459 1.00 77.88 89 LEU A N 1
ATOM 732 C CA . LEU A 1 89 ? 22.817 14.552 -50.664 1.00 77.88 89 LEU A CA 1
ATOM 733 C C . LEU A 1 89 ? 21.576 14.865 -51.502 1.00 77.88 89 LEU A C 1
ATOM 735 O O . LEU A 1 89 ? 21.277 14.130 -52.438 1.00 77.88 89 LEU A O 1
ATOM 739 N N . LEU A 1 90 ? 20.877 15.954 -51.168 1.00 72.50 90 LEU A N 1
ATOM 740 C CA . LEU A 1 90 ? 19.630 16.341 -51.825 1.00 72.50 90 LEU A CA 1
ATOM 741 C C . LEU A 1 90 ? 19.852 16.706 -53.297 1.00 72.50 90 LEU A C 1
ATOM 743 O O . LEU A 1 90 ? 19.103 16.236 -54.147 1.00 72.50 90 LEU A O 1
ATOM 747 N N . GLU A 1 91 ? 20.915 17.455 -53.601 1.00 79.50 91 GLU A N 1
ATOM 748 C CA . GLU A 1 91 ? 21.284 17.858 -54.969 1.00 79.50 91 GLU A CA 1
ATOM 749 C C . GLU A 1 91 ? 21.601 16.669 -55.894 1.00 79.50 91 GLU A C 1
ATOM 751 O O . GLU A 1 91 ? 21.385 16.746 -57.100 1.00 79.50 91 GLU A O 1
ATOM 756 N N . HIS A 1 92 ? 22.074 15.552 -55.333 1.00 83.94 92 HIS A N 1
ATOM 757 C CA . HIS A 1 92 ? 22.470 14.351 -56.079 1.00 83.94 92 HIS A CA 1
ATOM 758 C C . HIS A 1 92 ? 21.494 13.182 -55.885 1.00 83.94 92 HIS A C 1
ATOM 760 O O . HIS A 1 92 ? 21.864 12.019 -56.091 1.00 83.94 92 HIS A O 1
ATOM 766 N N . SER A 1 93 ? 20.264 13.471 -55.455 1.00 87.44 93 SER A N 1
ATOM 767 C CA . SER A 1 93 ? 19.227 12.471 -55.202 1.00 87.44 93 SER A CA 1
ATOM 768 C C . SER A 1 93 ? 17.970 12.735 -56.020 1.00 87.44 93 SER A C 1
ATOM 770 O O . SER A 1 93 ? 17.580 13.878 -56.235 1.00 87.44 93 SER A O 1
ATOM 772 N N . ILE A 1 94 ? 17.330 11.659 -56.469 1.00 89.44 94 ILE A N 1
ATOM 773 C CA . ILE A 1 94 ? 16.060 11.696 -57.194 1.00 89.44 94 ILE A CA 1
ATOM 774 C C . ILE A 1 94 ? 15.054 10.864 -56.405 1.00 89.44 94 ILE A C 1
ATOM 776 O O . ILE A 1 94 ? 15.380 9.784 -55.908 1.00 89.44 94 ILE A O 1
ATOM 780 N N . LEU A 1 95 ? 13.829 11.369 -56.281 1.00 88.75 95 LEU A N 1
ATOM 781 C CA . LEU A 1 95 ? 12.734 10.639 -55.657 1.00 88.75 95 LEU A CA 1
ATOM 782 C C . LEU A 1 95 ? 12.374 9.428 -56.527 1.00 88.75 95 LEU A C 1
ATOM 784 O O . LEU A 1 95 ? 11.923 9.579 -57.656 1.00 88.75 95 LEU A O 1
ATOM 788 N N . PHE A 1 96 ? 12.612 8.232 -56.004 1.00 90.12 96 PHE A N 1
ATOM 789 C CA . PHE A 1 96 ? 12.432 6.970 -56.716 1.00 90.12 96 PHE A CA 1
ATOM 790 C C . PHE A 1 96 ? 11.026 6.398 -56.534 1.00 90.12 96 PHE A C 1
ATOM 792 O O . PHE A 1 96 ? 10.448 5.858 -57.473 1.00 90.12 96 PHE A O 1
ATOM 799 N N . GLY A 1 97 ? 10.469 6.525 -55.329 1.00 90.75 97 GLY A N 1
ATOM 800 C CA . GLY A 1 97 ? 9.118 6.067 -55.037 1.00 90.75 97 GLY A CA 1
ATOM 801 C C . GLY A 1 97 ? 8.549 6.709 -53.781 1.00 90.75 97 GLY A C 1
ATOM 802 O O . GLY A 1 97 ? 9.291 7.108 -52.884 1.00 90.75 97 GLY A O 1
ATOM 803 N N . THR A 1 98 ? 7.227 6.812 -53.710 1.00 92.25 98 THR A N 1
ATOM 804 C CA . THR A 1 98 ? 6.519 7.393 -52.567 1.00 92.25 98 THR A CA 1
ATOM 805 C C . THR A 1 98 ? 5.397 6.503 -52.076 1.00 92.25 98 THR A C 1
ATOM 807 O O . THR A 1 98 ? 4.791 5.744 -52.830 1.00 92.25 98 THR A O 1
ATOM 810 N N . MET A 1 99 ? 5.108 6.637 -50.790 1.00 91.69 99 MET A N 1
ATOM 811 C CA . MET A 1 99 ? 3.936 6.091 -50.137 1.00 91.69 99 MET A CA 1
ATOM 812 C C . MET A 1 99 ? 3.327 7.165 -49.246 1.00 91.69 99 MET A C 1
ATOM 814 O O . MET A 1 99 ? 4.036 7.936 -48.595 1.00 91.69 99 MET A O 1
ATOM 818 N N . GLN A 1 100 ? 2.000 7.193 -49.206 1.00 90.31 100 GLN A N 1
ATOM 819 C CA . GLN A 1 100 ? 1.243 8.026 -48.295 1.00 90.31 100 GLN A CA 1
ATOM 820 C C . GLN A 1 100 ? 0.192 7.180 -47.577 1.00 90.31 100 GLN A C 1
ATOM 822 O O . GLN A 1 100 ? -0.683 6.598 -48.212 1.00 90.31 100 GLN A O 1
ATOM 827 N N . LEU A 1 101 ? 0.249 7.174 -46.250 1.00 88.88 101 LEU A N 1
ATOM 828 C CA . LEU A 1 101 ? -0.724 6.541 -45.374 1.00 88.88 101 LEU A CA 1
ATOM 829 C C . LEU A 1 101 ? -1.463 7.624 -44.585 1.00 88.88 101 LEU A C 1
ATOM 831 O O . LEU A 1 101 ? -0.861 8.409 -43.852 1.00 88.88 101 LEU A O 1
ATOM 835 N N . VAL A 1 102 ? -2.785 7.674 -44.732 1.00 87.88 102 VAL A N 1
ATOM 836 C CA . VAL A 1 102 ? -3.639 8.555 -43.927 1.00 87.88 102 VAL A CA 1
ATOM 837 C C . VAL A 1 102 ? -4.105 7.772 -42.706 1.00 87.88 102 VAL A C 1
ATOM 839 O O . VAL A 1 102 ? -4.854 6.804 -42.838 1.00 87.88 102 VAL A O 1
ATOM 842 N N . LEU A 1 103 ? -3.679 8.199 -41.519 1.00 84.81 103 LEU A N 1
ATOM 843 C CA . LEU A 1 103 ? -4.104 7.594 -40.262 1.00 84.81 103 LEU A CA 1
ATOM 844 C C . LEU A 1 103 ? -5.520 8.080 -39.945 1.00 84.81 103 LEU A C 1
ATOM 846 O O . LEU A 1 103 ? -5.734 9.196 -39.477 1.00 84.81 103 LEU A O 1
ATOM 850 N N . THR A 1 104 ? -6.502 7.249 -40.285 1.00 80.25 104 THR A N 1
ATOM 851 C CA . THR A 1 104 ? -7.915 7.508 -39.988 1.00 80.25 104 THR A CA 1
ATOM 852 C C . THR A 1 104 ? -8.217 7.258 -38.515 1.00 80.25 104 THR A C 1
ATOM 854 O O . THR A 1 104 ? -7.494 6.522 -37.848 1.00 80.25 104 THR A O 1
ATOM 857 N N . VAL A 1 105 ? -9.332 7.801 -38.020 1.00 74.75 105 VAL A N 1
ATOM 858 C CA . VAL A 1 105 ? -9.787 7.611 -36.629 1.00 74.75 105 VAL A CA 1
ATOM 859 C C . VAL A 1 105 ? -9.807 6.130 -36.226 1.00 74.75 105 VAL A C 1
ATOM 861 O O . VAL A 1 105 ? -9.349 5.801 -35.141 1.00 74.75 105 VAL A O 1
ATOM 864 N N . LYS A 1 106 ? -10.224 5.228 -37.127 1.00 78.00 106 LYS A N 1
ATOM 865 C CA . LYS A 1 106 ? -10.227 3.775 -36.881 1.00 78.00 106 LYS A CA 1
ATOM 866 C C . LYS A 1 106 ? -8.821 3.200 -36.678 1.00 78.00 106 LYS A C 1
ATOM 868 O O . LYS A 1 106 ? -8.608 2.424 -35.760 1.00 78.00 106 LYS A O 1
ATOM 873 N N . LEU A 1 107 ? -7.853 3.587 -37.515 1.00 79.00 107 LEU A N 1
ATOM 874 C CA . LEU A 1 107 ? -6.463 3.130 -37.370 1.00 79.00 107 LEU A CA 1
ATOM 875 C C . LEU A 1 107 ? -5.817 3.692 -36.102 1.00 79.00 107 LEU A C 1
ATOM 877 O O . LEU A 1 107 ? -5.013 3.020 -35.469 1.00 79.00 107 LEU A O 1
ATOM 881 N N . LEU A 1 108 ? -6.186 4.918 -35.729 1.00 74.75 108 LEU A N 1
ATOM 882 C CA . LEU A 1 108 ? -5.741 5.553 -34.495 1.00 74.75 108 LEU A CA 1
ATOM 883 C C . LEU A 1 108 ? -6.327 4.882 -33.252 1.00 74.75 108 LEU A C 1
ATOM 885 O O . LEU A 1 108 ? -5.634 4.753 -32.250 1.00 74.75 108 LEU A O 1
ATOM 889 N N . GLU A 1 109 ? -7.582 4.449 -33.314 1.00 73.31 109 GLU A N 1
ATOM 890 C CA . GLU A 1 109 ? -8.236 3.691 -32.249 1.00 73.31 109 GLU A CA 1
ATOM 891 C C . GLU A 1 109 ? -7.581 2.319 -32.061 1.00 73.31 109 GLU A C 1
ATOM 893 O O . GLU A 1 109 ? -7.197 1.983 -30.944 1.00 73.31 109 GLU A O 1
ATOM 898 N N . VAL A 1 110 ? -7.333 1.587 -33.152 1.00 78.81 110 VAL A N 1
ATOM 899 C CA . VAL A 1 110 ? -6.575 0.324 -33.123 1.00 78.81 110 VAL A CA 1
ATOM 900 C C . VAL A 1 110 ? -5.177 0.543 -32.541 1.00 78.81 110 VAL A C 1
ATOM 902 O O . VAL A 1 110 ? -4.783 -0.158 -31.618 1.00 78.81 110 VAL A O 1
ATOM 905 N N . LEU A 1 111 ? -4.458 1.580 -32.983 1.00 76.19 111 LEU A N 1
ATOM 906 C CA . LEU A 1 111 ? -3.147 1.943 -32.432 1.00 76.19 111 LEU A CA 1
ATOM 907 C C . LEU A 1 111 ? -3.182 2.277 -30.932 1.00 76.19 111 LEU A C 1
ATOM 909 O O . LEU A 1 111 ? -2.202 2.018 -30.240 1.00 76.19 111 LEU A O 1
ATOM 913 N N . ARG A 1 112 ? -4.279 2.851 -30.421 1.00 71.31 112 ARG A N 1
ATOM 914 C CA . ARG A 1 112 ? -4.450 3.139 -28.987 1.00 71.31 112 ARG A CA 1
ATOM 915 C C . ARG A 1 112 ? -4.761 1.888 -28.167 1.00 71.31 112 ARG A C 1
ATOM 917 O O . ARG A 1 112 ? -4.328 1.819 -27.025 1.00 71.31 112 ARG A O 1
ATOM 924 N N . ILE A 1 113 ? -5.527 0.946 -28.720 1.00 72.44 113 ILE A N 1
ATOM 925 C CA . ILE A 1 113 ? -5.962 -0.271 -28.018 1.00 72.44 113 ILE A CA 1
ATOM 926 C C . ILE A 1 113 ? -4.875 -1.349 -28.068 1.00 72.44 113 ILE A C 1
ATOM 928 O O . ILE A 1 113 ? -4.540 -1.940 -27.046 1.00 72.44 113 ILE A O 1
ATOM 932 N N . GLU A 1 114 ? -4.323 -1.602 -29.252 1.00 74.25 114 GLU A N 1
ATOM 933 C CA . GLU A 1 114 ? -3.364 -2.683 -29.505 1.00 74.25 114 GLU A CA 1
ATOM 934 C C . GLU A 1 114 ? -1.905 -2.233 -29.328 1.00 74.25 114 GLU A C 1
ATOM 936 O O . GLU A 1 114 ? -1.002 -3.063 -29.266 1.00 74.25 114 GLU A O 1
ATOM 941 N N . GLY A 1 115 ? -1.648 -0.920 -29.254 1.00 71.75 115 GLY A N 1
ATOM 942 C CA . GLY A 1 115 ? -0.319 -0.329 -29.041 1.00 71.75 115 GLY A CA 1
ATOM 943 C C . GLY A 1 115 ? 0.611 -0.378 -30.260 1.00 71.75 115 GLY A C 1
ATOM 944 O O . GLY A 1 115 ? 1.525 0.445 -30.378 1.00 71.75 115 GLY A O 1
ATOM 945 N N . GLN A 1 116 ? 0.365 -1.285 -31.207 1.00 84.00 116 GLN A N 1
ATOM 946 C CA . GLN A 1 116 ? 1.140 -1.436 -32.434 1.00 84.00 116 GLN A CA 1
ATOM 947 C C . GLN A 1 116 ? 0.262 -1.761 -33.646 1.00 84.00 116 GLN A C 1
ATOM 949 O O . GLN A 1 116 ? -0.761 -2.421 -33.527 1.00 84.00 116 GLN A O 1
ATOM 954 N N . LEU A 1 117 ? 0.688 -1.316 -34.826 1.00 85.56 117 LEU A N 1
ATOM 955 C CA . LEU A 1 117 ? 0.030 -1.578 -36.101 1.00 85.56 117 LEU A CA 1
ATOM 956 C C . LEU A 1 117 ? 1.086 -1.844 -37.171 1.00 85.56 117 LEU A C 1
ATOM 958 O O . LEU A 1 117 ? 1.890 -0.966 -37.492 1.00 85.56 117 LEU A O 1
ATOM 962 N N . GLN A 1 118 ? 1.067 -3.041 -37.749 1.00 87.69 118 GLN A N 1
ATOM 963 C CA . GLN A 1 118 ? 1.891 -3.373 -38.906 1.00 87.69 118 GLN A CA 1
ATOM 964 C C . GLN A 1 118 ? 1.139 -3.027 -40.194 1.00 87.69 118 GLN A C 1
ATOM 966 O O . GLN A 1 118 ? -0.036 -3.354 -40.355 1.00 87.69 118 GLN A O 1
ATOM 971 N N . HIS A 1 119 ? 1.817 -2.349 -41.113 1.00 88.00 119 HIS A N 1
ATOM 972 C CA . HIS A 1 119 ? 1.260 -1.921 -42.383 1.00 88.00 119 HIS A CA 1
ATOM 973 C C . HIS A 1 119 ? 2.247 -2.175 -43.519 1.00 88.00 119 HIS A C 1
ATOM 975 O O . HIS A 1 119 ? 3.345 -1.617 -43.549 1.00 88.00 119 HIS A O 1
ATOM 981 N N . GLU A 1 120 ? 1.829 -2.984 -44.485 1.00 89.12 120 GLU A N 1
ATOM 982 C CA . GLU A 1 120 ? 2.562 -3.194 -45.727 1.00 89.12 120 GLU A CA 1
ATOM 983 C C . GLU A 1 120 ? 1.937 -2.362 -46.843 1.00 89.12 120 GLU A C 1
ATOM 985 O O . GLU A 1 120 ? 0.725 -2.397 -47.055 1.00 89.12 120 GLU A O 1
ATOM 990 N N . SER A 1 121 ? 2.769 -1.617 -47.570 1.00 88.81 121 SER A N 1
ATOM 991 C CA . SER A 1 121 ? 2.321 -0.801 -48.695 1.00 88.81 121 SER A CA 1
ATOM 992 C C . SER A 1 121 ? 3.293 -0.856 -49.864 1.00 88.81 121 SER A C 1
ATOM 994 O O . SER A 1 121 ? 4.498 -1.069 -49.716 1.00 88.81 121 SER A O 1
ATOM 996 N N . LEU A 1 122 ? 2.749 -0.611 -51.051 1.00 91.38 122 LEU A N 1
ATOM 997 C CA . LEU A 1 122 ? 3.505 -0.407 -52.278 1.00 91.38 122 LEU A CA 1
ATOM 998 C C . LEU A 1 122 ? 4.096 1.011 -52.312 1.00 91.38 122 LEU A C 1
ATOM 1000 O O . LEU A 1 122 ? 3.509 1.957 -51.779 1.00 91.38 122 LEU A O 1
ATOM 1004 N N . LEU A 1 123 ? 5.267 1.135 -52.936 1.00 90.56 123 LEU A N 1
ATOM 1005 C CA . LEU A 1 123 ? 5.900 2.395 -53.315 1.00 90.56 123 LEU A CA 1
ATOM 1006 C C . LEU A 1 123 ? 5.576 2.670 -54.783 1.00 90.56 123 LEU A C 1
ATOM 1008 O O . LEU A 1 123 ? 5.871 1.837 -55.641 1.00 90.56 123 LEU A O 1
ATOM 1012 N N . TYR A 1 124 ? 5.023 3.843 -55.068 1.00 91.12 124 TYR A N 1
ATOM 1013 C CA . TYR A 1 124 ? 4.651 4.253 -56.422 1.00 91.12 124 TYR A CA 1
ATOM 1014 C C . TYR A 1 124 ? 5.601 5.312 -56.971 1.00 91.12 124 TYR A C 1
ATOM 1016 O O . TYR A 1 124 ? 6.140 6.121 -56.210 1.00 91.12 124 TYR A O 1
ATOM 1024 N N . ASP A 1 125 ? 5.788 5.316 -58.289 1.00 88.62 125 ASP A N 1
ATOM 1025 C CA . ASP A 1 125 ? 6.526 6.365 -58.993 1.00 88.62 125 ASP A CA 1
ATOM 1026 C C . ASP A 1 125 ? 5.861 7.740 -58.744 1.00 88.62 125 ASP A C 1
ATOM 1028 O O . ASP A 1 125 ? 4.633 7.846 -58.850 1.00 88.62 125 ASP A O 1
ATOM 1032 N N . PRO A 1 126 ? 6.619 8.794 -58.382 1.00 82.00 126 PRO A N 1
ATOM 1033 C CA . PRO A 1 126 ? 6.056 10.127 -58.165 1.00 82.00 126 PRO A CA 1
ATOM 1034 C C . PRO A 1 126 ? 5.375 10.733 -59.403 1.00 82.00 126 PRO A C 1
ATOM 1036 O O . PRO A 1 126 ? 4.473 11.554 -59.233 1.00 82.00 126 PRO A O 1
ATOM 1039 N N . GLU A 1 127 ? 5.775 10.349 -60.620 1.00 83.62 127 GLU A N 1
ATOM 1040 C CA . GLU A 1 127 ? 5.196 10.884 -61.865 1.00 83.62 127 GLU A CA 1
ATOM 1041 C C . GLU A 1 127 ? 4.052 10.018 -62.417 1.00 83.62 127 GLU A C 1
ATOM 1043 O O . GLU A 1 127 ? 3.170 10.521 -63.113 1.00 83.62 127 GLU A O 1
ATOM 1048 N N . ASP A 1 128 ? 4.028 8.724 -62.083 1.00 83.31 128 ASP A N 1
ATOM 1049 C CA . ASP A 1 128 ? 3.044 7.760 -62.578 1.00 83.31 128 ASP A CA 1
ATOM 1050 C C . ASP A 1 128 ? 2.600 6.802 -61.465 1.00 83.31 128 ASP A C 1
ATOM 1052 O O . ASP A 1 128 ? 3.191 5.746 -61.233 1.00 83.31 128 ASP A O 1
ATOM 1056 N N . GLN A 1 129 ? 1.497 7.151 -60.800 1.00 75.50 129 GLN A N 1
ATOM 1057 C CA . GLN A 1 129 ? 0.946 6.408 -59.658 1.00 75.50 129 GLN A CA 1
ATOM 1058 C C . GLN A 1 129 ? 0.504 4.970 -59.989 1.00 75.50 129 GLN A C 1
ATOM 1060 O O . GLN A 1 129 ? 0.123 4.232 -59.086 1.00 75.50 129 GLN A O 1
ATOM 1065 N N . ARG A 1 130 ? 0.534 4.550 -61.262 1.00 77.12 130 ARG A N 1
ATOM 1066 C CA . ARG A 1 130 ? 0.249 3.166 -61.675 1.00 77.12 130 ARG A CA 1
ATOM 1067 C C . ARG A 1 130 ? 1.500 2.290 -61.732 1.00 77.12 130 ARG A C 1
ATOM 1069 O O . ARG A 1 130 ? 1.375 1.073 -61.827 1.00 77.12 130 ARG A O 1
ATOM 1076 N N . LYS A 1 131 ? 2.696 2.883 -61.694 1.00 85.38 131 LYS A N 1
ATOM 1077 C CA . LYS A 1 131 ? 3.967 2.154 -61.739 1.00 85.38 131 LYS A CA 1
ATOM 1078 C C . LYS A 1 131 ? 4.469 1.863 -60.332 1.00 85.38 131 LYS A C 1
ATOM 1080 O O . LYS A 1 131 ? 4.895 2.758 -59.603 1.00 85.38 131 LYS A O 1
ATOM 1085 N N . GLU A 1 132 ? 4.461 0.584 -59.981 1.00 87.94 132 GLU A N 1
ATOM 1086 C CA . GLU A 1 132 ? 5.013 0.073 -58.729 1.00 87.94 132 GLU A CA 1
ATOM 1087 C C . GLU A 1 132 ? 6.547 0.027 -58.794 1.00 87.94 132 GLU A C 1
ATOM 1089 O O . GLU A 1 132 ? 7.139 -0.503 -59.735 1.00 87.94 132 GLU A O 1
ATOM 1094 N N . LYS A 1 133 ? 7.203 0.590 -57.779 1.00 88.69 133 LYS A N 1
ATOM 1095 C CA . LYS A 1 133 ? 8.669 0.671 -57.659 1.00 88.69 133 LYS A CA 1
ATOM 1096 C C . LYS A 1 133 ? 9.223 -0.191 -56.530 1.00 88.69 133 LYS A C 1
ATOM 1098 O O . LYS A 1 133 ? 10.433 -0.419 -56.470 1.00 88.69 133 LYS A O 1
ATOM 1103 N N . GLY A 1 134 ? 8.355 -0.685 -55.651 1.00 89.50 134 GLY A N 1
ATOM 1104 C CA . GLY A 1 134 ? 8.733 -1.551 -54.545 1.00 89.50 134 GLY A CA 1
ATOM 1105 C C . GLY A 1 134 ? 7.621 -1.761 -53.523 1.00 89.50 134 GLY A C 1
ATOM 1106 O O . GLY A 1 134 ? 6.503 -1.278 -53.687 1.00 89.50 134 GLY A O 1
ATOM 1107 N N . ARG A 1 135 ? 7.953 -2.472 -52.448 1.00 91.06 135 ARG A N 1
ATOM 1108 C CA . ARG A 1 135 ? 7.120 -2.737 -51.272 1.00 91.06 135 ARG A CA 1
ATOM 1109 C C . ARG A 1 135 ? 7.877 -2.355 -50.015 1.00 91.06 135 ARG A C 1
ATOM 1111 O O . ARG A 1 135 ? 9.090 -2.532 -49.935 1.00 91.06 135 ARG A O 1
ATOM 1118 N N . ILE A 1 136 ? 7.154 -1.871 -49.022 1.00 91.38 136 ILE A N 1
ATOM 1119 C CA . ILE A 1 136 ? 7.706 -1.502 -47.726 1.00 91.38 136 ILE A CA 1
ATOM 1120 C C . ILE A 1 136 ? 6.754 -1.950 -46.620 1.00 91.38 136 ILE A C 1
ATOM 1122 O O . ILE A 1 136 ? 5.545 -1.735 -46.697 1.00 91.38 136 ILE A O 1
ATOM 1126 N N . SER A 1 137 ? 7.326 -2.572 -45.594 1.00 91.06 137 SER A N 1
ATOM 1127 C CA . SER A 1 137 ? 6.647 -2.912 -44.349 1.00 91.06 137 SER A CA 1
ATOM 1128 C C . SER A 1 137 ? 7.027 -1.896 -43.278 1.00 91.06 137 SER A C 1
ATOM 1130 O O . SER A 1 137 ? 8.215 -1.671 -43.009 1.00 91.06 137 SER A O 1
ATOM 1132 N N . ILE A 1 138 ? 6.014 -1.273 -42.683 1.00 90.69 138 ILE A N 1
ATOM 1133 C CA . ILE A 1 138 ? 6.144 -0.287 -41.617 1.00 90.69 138 ILE A CA 1
ATOM 1134 C C . ILE A 1 138 ? 5.410 -0.798 -40.385 1.00 90.69 138 ILE A C 1
ATOM 1136 O O . ILE A 1 138 ? 4.239 -1.156 -40.454 1.00 90.69 138 ILE A O 1
ATOM 1140 N N . LEU A 1 139 ? 6.080 -0.756 -39.241 1.00 88.69 139 LEU A N 1
ATOM 1141 C CA . LEU A 1 139 ? 5.469 -0.942 -37.936 1.00 88.69 139 LEU A CA 1
ATOM 1142 C C . LEU A 1 139 ? 5.289 0.422 -37.270 1.00 88.69 139 LEU A C 1
ATOM 1144 O O . LEU A 1 139 ? 6.245 1.170 -37.067 1.00 88.69 139 LEU A O 1
ATOM 1148 N N . LEU A 1 140 ? 4.051 0.747 -36.931 1.00 87.19 140 LEU A N 1
ATOM 1149 C CA . LEU A 1 140 ? 3.682 1.930 -36.169 1.00 87.19 140 LEU A CA 1
ATOM 1150 C C . LEU A 1 140 ? 3.477 1.502 -34.721 1.00 87.19 140 LEU A C 1
ATOM 1152 O O . LEU A 1 140 ? 2.652 0.635 -34.460 1.00 87.19 140 LEU A O 1
ATOM 1156 N N . ARG A 1 141 ? 4.206 2.097 -33.779 1.00 83.31 141 ARG A N 1
ATOM 1157 C CA . ARG A 1 141 ? 3.990 1.896 -32.342 1.00 83.31 141 ARG A CA 1
ATOM 1158 C C . ARG A 1 141 ? 3.521 3.201 -31.718 1.00 83.31 141 ARG A C 1
ATOM 1160 O O . ARG A 1 141 ? 4.173 4.241 -31.863 1.00 83.31 141 ARG A O 1
ATOM 1167 N N . HIS A 1 142 ? 2.387 3.142 -31.033 1.00 76.94 142 HIS A N 1
ATOM 1168 C CA . HIS A 1 142 ? 1.927 4.237 -30.199 1.00 76.94 142 HIS A CA 1
ATOM 1169 C C . HIS A 1 142 ? 2.767 4.240 -28.922 1.00 76.94 142 HIS A C 1
ATOM 1171 O O . HIS A 1 142 ? 2.761 3.270 -28.169 1.00 76.94 142 HIS A O 1
ATOM 1177 N N . GLN A 1 143 ? 3.486 5.326 -28.655 1.00 63.25 143 GLN A N 1
ATOM 1178 C CA . GLN A 1 143 ? 4.212 5.463 -27.401 1.00 63.25 143 GLN A CA 1
ATOM 1179 C C . GLN A 1 143 ? 3.222 5.968 -26.345 1.00 63.25 143 GLN A C 1
ATOM 1181 O O . GLN A 1 143 ? 3.089 7.170 -26.103 1.00 63.25 143 GLN A O 1
ATOM 1186 N N . SER A 1 144 ? 2.451 5.047 -25.761 1.00 57.22 144 SER A N 1
ATOM 1187 C CA . SER A 1 144 ? 1.756 5.337 -24.509 1.00 57.22 144 SER A CA 1
ATOM 1188 C C . SER A 1 144 ? 2.786 5.296 -23.383 1.00 57.22 144 SER A C 1
ATOM 1190 O O . SER A 1 144 ? 3.729 4.506 -23.406 1.00 57.22 144 SER A O 1
ATOM 1192 N N . HIS A 1 145 ? 2.617 6.143 -22.368 1.00 55.00 145 HIS A N 1
ATOM 1193 C CA . HIS A 1 145 ? 3.371 6.041 -21.114 1.00 55.00 145 HIS A CA 1
ATOM 1194 C C . HIS A 1 145 ? 2.899 4.845 -20.266 1.00 55.00 145 HIS A C 1
ATOM 1196 O O . HIS A 1 145 ? 2.819 4.938 -19.043 1.00 55.00 145 HIS A O 1
ATOM 1202 N N . ASP A 1 146 ? 2.548 3.730 -20.905 1.00 53.06 146 ASP A N 1
ATOM 1203 C CA . ASP A 1 146 ? 2.231 2.501 -20.202 1.00 53.06 146 ASP A CA 1
ATOM 1204 C C . ASP A 1 146 ? 3.532 1.815 -19.799 1.00 53.06 146 ASP A C 1
ATOM 1206 O O . ASP A 1 146 ? 4.449 1.637 -20.605 1.00 53.06 146 ASP A O 1
ATOM 1210 N N . LEU A 1 147 ? 3.588 1.389 -18.537 1.00 51.94 147 LEU A N 1
ATOM 1211 C CA . LEU A 1 147 ? 4.724 0.678 -17.945 1.00 51.94 147 LEU A CA 1
ATOM 1212 C C . LEU A 1 147 ? 5.199 -0.500 -18.807 1.00 51.94 147 LEU A C 1
ATOM 1214 O O . LEU A 1 147 ? 6.391 -0.764 -18.861 1.00 51.94 147 LEU A O 1
ATOM 1218 N N . LYS A 1 148 ? 4.291 -1.182 -19.517 1.00 54.59 148 LYS A N 1
ATOM 1219 C CA . LYS A 1 148 ? 4.638 -2.310 -20.394 1.00 54.59 148 LYS A CA 1
ATOM 1220 C C . LYS A 1 148 ? 5.473 -1.891 -21.606 1.00 54.59 148 LYS A C 1
ATOM 1222 O O . LYS A 1 148 ? 6.491 -2.517 -21.865 1.00 54.59 148 LYS A O 1
ATOM 1227 N N . ALA A 1 149 ? 5.092 -0.814 -22.292 1.00 56.91 149 ALA A N 1
ATOM 1228 C CA . ALA A 1 149 ? 5.831 -0.312 -23.450 1.00 56.91 149 ALA A CA 1
ATOM 1229 C C . ALA A 1 149 ? 7.201 0.257 -23.045 1.00 56.91 149 ALA A C 1
ATOM 1231 O O . ALA A 1 149 ? 8.177 0.095 -23.771 1.00 56.91 149 ALA A O 1
ATOM 1232 N N . GLN A 1 150 ? 7.294 0.871 -21.858 1.00 58.09 150 GLN A N 1
ATOM 1233 C CA . GLN A 1 150 ? 8.580 1.282 -21.285 1.00 58.09 150 GLN A CA 1
ATOM 1234 C C . GLN A 1 150 ? 9.470 0.085 -20.947 1.00 58.09 150 GLN A C 1
ATOM 1236 O O . GLN A 1 150 ? 10.654 0.114 -21.261 1.00 58.09 150 GLN A O 1
ATOM 1241 N N . VAL A 1 151 ? 8.906 -0.973 -20.360 1.00 59.47 151 VAL A N 1
ATOM 1242 C CA . VAL A 1 151 ? 9.648 -2.204 -20.060 1.00 59.47 151 VAL A CA 1
ATOM 1243 C C . VAL A 1 151 ? 10.141 -2.872 -21.343 1.00 59.47 151 VAL A C 1
ATOM 1245 O O . VAL A 1 151 ? 11.290 -3.285 -21.382 1.00 59.47 151 VAL A O 1
ATOM 1248 N N . GLU A 1 152 ? 9.336 -2.939 -22.403 1.00 61.81 152 GLU A N 1
ATOM 1249 C CA . GLU A 1 152 ? 9.761 -3.511 -23.691 1.00 61.81 152 GLU A CA 1
ATOM 1250 C C . GLU A 1 152 ? 10.850 -2.675 -24.382 1.00 61.81 152 GLU A C 1
ATOM 1252 O O . GLU A 1 152 ? 11.853 -3.235 -24.819 1.00 61.81 152 GLU A O 1
ATOM 1257 N N . ASP A 1 153 ? 10.714 -1.342 -24.425 1.00 61.38 153 ASP A N 1
ATOM 1258 C CA . ASP A 1 153 ? 11.767 -0.454 -24.947 1.00 61.38 153 ASP A CA 1
ATOM 1259 C C . ASP A 1 153 ? 13.058 -0.556 -24.101 1.00 61.38 153 ASP A C 1
ATOM 1261 O O . ASP A 1 153 ? 14.162 -0.462 -24.641 1.00 61.38 153 ASP A O 1
ATOM 1265 N N . ASP A 1 154 ? 12.952 -0.743 -22.782 1.00 60.34 154 ASP A N 1
ATOM 1266 C CA . ASP A 1 154 ? 14.109 -0.924 -21.900 1.00 60.34 154 ASP A CA 1
ATOM 1267 C C . ASP A 1 154 ? 14.741 -2.317 -22.043 1.00 60.34 154 ASP A C 1
ATOM 1269 O O . ASP A 1 154 ? 15.967 -2.423 -21.997 1.00 60.34 154 ASP A O 1
ATOM 1273 N N . VAL A 1 155 ? 13.950 -3.362 -22.301 1.00 62.03 155 VAL A N 1
ATOM 1274 C CA . VAL A 1 155 ? 14.439 -4.709 -22.636 1.00 62.03 155 VAL A CA 1
ATOM 1275 C C . VAL A 1 155 ? 15.178 -4.693 -23.978 1.00 62.03 155 VAL A C 1
ATOM 1277 O O . VAL A 1 155 ? 16.333 -5.111 -24.006 1.00 62.03 155 VAL A O 1
ATOM 1280 N N . GLU A 1 156 ? 14.607 -4.109 -25.042 1.00 63.19 156 GLU A N 1
ATOM 1281 C CA . GLU A 1 156 ? 15.286 -3.941 -26.345 1.00 63.19 156 GLU A CA 1
ATOM 1282 C C . GLU A 1 156 ? 16.623 -3.176 -26.171 1.00 63.19 156 GLU A C 1
ATOM 1284 O O . GLU A 1 156 ? 17.658 -3.542 -26.730 1.00 63.19 156 GLU A O 1
ATOM 1289 N N . ARG A 1 157 ? 16.655 -2.142 -25.316 1.00 60.88 157 ARG A N 1
ATOM 1290 C CA . ARG A 1 157 ? 17.875 -1.367 -25.000 1.00 60.88 157 ARG A CA 1
ATOM 1291 C C . ARG A 1 157 ? 18.907 -2.108 -24.150 1.00 60.88 157 ARG A C 1
ATOM 1293 O O . ARG A 1 157 ? 20.069 -1.689 -24.145 1.00 60.88 157 ARG A O 1
ATOM 1300 N N . ILE A 1 158 ? 18.496 -3.093 -23.354 1.00 59.75 158 ILE A N 1
ATOM 1301 C CA . ILE A 1 158 ? 19.389 -3.961 -22.571 1.00 59.75 158 ILE A CA 1
ATOM 1302 C C . ILE A 1 158 ? 19.957 -5.053 -23.481 1.00 59.75 158 ILE A C 1
ATOM 1304 O O . ILE A 1 158 ? 21.149 -5.346 -23.400 1.00 59.75 158 ILE A O 1
ATOM 1308 N N . GLU A 1 159 ? 19.148 -5.582 -24.397 1.00 61.09 159 GLU A N 1
ATOM 1309 C CA . GLU A 1 159 ? 19.577 -6.516 -25.441 1.00 61.09 159 GLU A CA 1
ATOM 1310 C C . GLU A 1 159 ? 20.616 -5.887 -26.388 1.00 61.09 159 GLU A C 1
ATOM 1312 O O . GLU A 1 159 ? 21.578 -6.547 -26.765 1.00 61.09 159 GLU A O 1
ATOM 1317 N N . GLU A 1 160 ? 20.543 -4.585 -26.684 1.00 60.97 160 GLU A N 1
ATOM 1318 C CA . GLU A 1 160 ? 21.620 -3.870 -27.402 1.00 60.97 160 GLU A CA 1
ATOM 1319 C C . GLU A 1 160 ? 22.967 -3.845 -26.647 1.00 60.97 160 GLU A C 1
ATOM 1321 O O . GLU A 1 160 ? 24.025 -3.637 -27.248 1.00 60.97 160 GLU A O 1
ATOM 1326 N N . ILE A 1 161 ? 22.946 -4.032 -25.324 1.00 59.53 161 ILE A N 1
ATOM 1327 C CA . ILE A 1 161 ? 24.128 -4.033 -24.449 1.00 59.53 161 ILE A CA 1
ATOM 1328 C C . ILE A 1 161 ? 24.587 -5.471 -24.149 1.00 59.53 161 ILE A C 1
ATOM 1330 O O . ILE A 1 161 ? 25.481 -5.663 -23.325 1.00 59.53 161 ILE A O 1
ATOM 1334 N N . TYR A 1 162 ? 24.017 -6.482 -24.823 1.00 57.25 162 TYR A N 1
ATOM 1335 C CA . TYR A 1 162 ? 24.303 -7.892 -24.564 1.00 57.25 162 TYR A CA 1
ATOM 1336 C C . TYR A 1 162 ? 25.808 -8.151 -24.409 1.00 57.25 162 TYR A C 1
ATOM 1338 O O . TYR A 1 162 ? 26.637 -7.879 -25.288 1.00 57.25 162 TYR A O 1
ATOM 1346 N N . TYR A 1 163 ? 26.155 -8.638 -23.224 1.00 54.16 163 TYR A N 1
ATOM 1347 C CA . TYR A 1 163 ? 27.489 -9.083 -22.879 1.00 54.16 163 TYR A CA 1
ATOM 1348 C C . TYR A 1 163 ? 27.641 -10.499 -23.428 1.00 54.16 163 TYR A C 1
ATOM 1350 O O . TYR A 1 163 ? 26.969 -11.406 -22.947 1.00 54.16 163 TYR A O 1
ATOM 1358 N N . ASP A 1 164 ? 28.485 -10.681 -24.445 1.00 58.22 164 ASP A N 1
ATOM 1359 C CA . ASP A 1 164 ? 28.923 -12.017 -24.846 1.00 58.22 164 ASP A CA 1
ATOM 1360 C C . ASP A 1 164 ? 29.851 -12.550 -23.738 1.00 58.22 164 ASP A C 1
ATOM 1362 O O . ASP A 1 164 ? 30.934 -11.986 -23.540 1.00 58.22 164 ASP A O 1
ATOM 1366 N N . PRO A 1 165 ? 29.458 -13.603 -22.995 1.00 58.78 165 PRO A N 1
ATOM 1367 C CA . PRO A 1 165 ? 30.257 -14.149 -21.900 1.00 58.78 165 PRO A CA 1
ATOM 1368 C C . PRO A 1 165 ? 31.609 -14.719 -22.347 1.00 58.78 165 PRO A C 1
ATOM 1370 O O . PRO A 1 165 ? 32.455 -15.015 -21.504 1.00 58.78 165 PRO A O 1
ATOM 1373 N N . PHE A 1 166 ? 31.816 -14.890 -23.658 1.00 61.41 166 PHE A N 1
ATOM 1374 C CA . PHE A 1 166 ? 33.049 -15.405 -24.248 1.00 61.41 166 PHE A CA 1
ATOM 1375 C C . PHE A 1 166 ? 33.932 -14.317 -24.877 1.00 61.41 166 PHE A C 1
ATOM 1377 O O . PHE A 1 166 ? 34.993 -14.638 -25.421 1.00 61.41 166 PHE A O 1
ATOM 1384 N N . GLU A 1 167 ? 33.546 -13.040 -24.786 1.00 65.00 167 GLU A N 1
ATOM 1385 C CA . GLU A 1 167 ? 34.363 -11.918 -25.250 1.00 65.00 167 GLU A CA 1
ATOM 1386 C C . GLU A 1 167 ? 35.637 -11.813 -24.391 1.00 65.00 167 GLU A C 1
ATOM 1388 O O . GLU A 1 167 ? 35.571 -11.573 -23.187 1.00 65.00 167 GLU A O 1
ATOM 1393 N N . LYS A 1 168 ? 36.815 -12.007 -25.000 1.00 69.94 168 LYS A N 1
ATOM 1394 C CA . LYS A 1 168 ? 38.121 -11.982 -24.305 1.00 69.94 168 LYS A CA 1
ATOM 1395 C C . LYS A 1 168 ? 38.878 -10.660 -24.450 1.00 69.94 168 LYS A C 1
ATOM 1397 O O . LYS A 1 168 ? 39.933 -10.497 -23.841 1.00 69.94 168 LYS A O 1
ATOM 1402 N N . ASP A 1 169 ? 38.376 -9.735 -25.266 1.00 75.12 169 ASP A N 1
ATOM 1403 C CA . ASP A 1 169 ? 39.025 -8.445 -25.506 1.00 75.12 169 ASP A CA 1
ATOM 1404 C C . ASP A 1 169 ? 38.680 -7.442 -24.392 1.00 75.12 169 ASP A C 1
ATOM 1406 O O . ASP A 1 169 ? 37.576 -6.894 -24.311 1.00 75.12 169 ASP A O 1
ATOM 1410 N N . GLU A 1 170 ? 39.658 -7.183 -23.523 1.00 74.06 170 GLU A N 1
ATOM 1411 C CA . GLU A 1 170 ? 39.521 -6.318 -22.352 1.00 74.06 170 GLU A CA 1
ATOM 1412 C C . GLU A 1 170 ? 39.131 -4.872 -22.715 1.00 74.06 170 GLU A C 1
ATOM 1414 O O . GLU A 1 170 ? 38.398 -4.211 -21.971 1.00 74.06 170 GLU A O 1
ATOM 1419 N N . ALA A 1 171 ? 39.554 -4.371 -23.881 1.00 76.38 171 ALA A N 1
ATOM 1420 C CA . ALA A 1 171 ? 39.227 -3.015 -24.319 1.00 76.38 171 ALA A CA 1
ATOM 1421 C C . ALA A 1 171 ? 37.748 -2.881 -24.716 1.00 76.38 171 ALA A C 1
ATOM 1423 O O . ALA A 1 171 ? 37.118 -1.846 -24.466 1.00 76.38 171 ALA A O 1
ATOM 1424 N N . VAL A 1 172 ? 37.177 -3.933 -25.309 1.00 74.81 172 VAL A N 1
ATOM 1425 C CA . VAL A 1 172 ? 35.755 -3.997 -25.673 1.00 74.81 172 VAL A CA 1
ATOM 1426 C C . VAL A 1 172 ? 34.895 -4.117 -24.417 1.00 74.81 172 VAL A C 1
ATOM 1428 O O . VAL A 1 172 ? 33.907 -3.388 -24.286 1.00 74.81 172 VAL A O 1
ATOM 1431 N N . ILE A 1 173 ? 35.313 -4.946 -23.455 1.00 72.19 173 ILE A N 1
ATOM 1432 C CA . ILE A 1 173 ? 34.633 -5.105 -22.163 1.00 72.19 173 ILE A CA 1
ATOM 1433 C C . ILE A 1 173 ? 34.594 -3.775 -21.408 1.00 72.19 173 ILE A C 1
ATOM 1435 O O . ILE A 1 173 ? 33.515 -3.329 -21.023 1.00 72.19 173 ILE A O 1
ATOM 1439 N N . ARG A 1 174 ? 35.733 -3.083 -21.259 1.00 78.38 174 ARG A N 1
ATOM 1440 C CA . ARG A 1 174 ? 35.791 -1.792 -20.548 1.00 78.38 174 ARG A CA 1
ATOM 1441 C C . ARG A 1 174 ? 34.893 -0.728 -21.186 1.00 78.38 174 ARG A C 1
ATOM 1443 O O . ARG A 1 174 ? 34.215 0.003 -20.470 1.00 78.38 174 ARG A O 1
ATOM 1450 N N . ARG A 1 175 ? 34.818 -0.664 -22.523 1.00 78.75 175 ARG A N 1
ATOM 1451 C CA . ARG A 1 175 ? 33.908 0.264 -23.227 1.00 78.75 175 ARG A CA 1
ATOM 1452 C C . ARG A 1 175 ? 32.433 -0.084 -23.019 1.00 78.75 175 ARG A C 1
ATOM 1454 O O . ARG A 1 175 ? 31.622 0.827 -22.856 1.00 78.75 175 ARG A O 1
ATOM 1461 N N . LYS A 1 176 ? 32.070 -1.374 -23.042 1.00 75.81 176 LYS A N 1
ATOM 1462 C CA . LYS A 1 176 ? 30.697 -1.832 -22.760 1.00 75.81 176 LYS A CA 1
ATOM 1463 C C . LYS A 1 176 ? 30.315 -1.516 -21.305 1.00 75.81 176 LYS A C 1
ATOM 1465 O O . LYS A 1 176 ? 29.246 -0.960 -21.073 1.00 75.81 176 LYS A O 1
ATOM 1470 N N . LEU A 1 177 ? 31.221 -1.750 -20.356 1.00 76.12 177 LEU A N 1
ATOM 1471 C CA . LEU A 1 177 ? 31.023 -1.488 -18.926 1.00 76.12 177 LEU A CA 1
ATOM 1472 C C . LEU A 1 177 ? 30.844 0.012 -18.637 1.00 76.12 177 LEU A C 1
ATOM 1474 O O . LEU A 1 177 ? 29.874 0.405 -17.996 1.00 76.12 177 LEU A O 1
ATOM 1478 N N . GLN A 1 178 ? 31.676 0.871 -19.230 1.00 79.94 178 GLN A N 1
ATOM 1479 C CA . GLN A 1 178 ? 31.538 2.325 -19.097 1.00 79.94 178 GLN A CA 1
ATOM 1480 C C . GLN A 1 178 ? 30.194 2.842 -19.645 1.00 79.94 178 GLN A C 1
ATOM 1482 O O . GLN A 1 178 ? 29.590 3.759 -19.087 1.00 79.94 178 GLN A O 1
ATOM 1487 N N . ARG A 1 179 ? 29.681 2.242 -20.731 1.00 77.50 179 ARG A N 1
ATOM 1488 C CA . ARG A 1 179 ? 28.342 2.565 -21.251 1.00 77.50 179 ARG A CA 1
ATOM 1489 C C . ARG A 1 179 ? 27.239 2.146 -20.283 1.00 77.50 179 ARG A C 1
ATOM 1491 O O . ARG A 1 179 ? 26.281 2.898 -20.131 1.00 77.50 179 ARG A O 1
ATOM 1498 N N . VAL A 1 180 ? 27.375 0.991 -19.630 1.00 75.25 180 VAL A N 1
ATOM 1499 C CA . VAL A 1 180 ? 26.436 0.530 -18.594 1.00 75.25 180 VAL A CA 1
ATOM 1500 C C . VAL A 1 180 ? 26.433 1.484 -17.400 1.00 75.25 180 VAL A C 1
ATOM 1502 O O . VAL A 1 180 ? 25.362 1.893 -16.964 1.00 75.25 180 VAL A O 1
ATOM 1505 N N . GLU A 1 181 ? 27.599 1.914 -16.917 1.00 76.62 181 GLU A N 1
ATOM 1506 C CA . GLU A 1 181 ? 27.717 2.839 -15.778 1.00 76.62 181 GLU A CA 1
ATOM 1507 C C . GLU A 1 181 ? 27.097 4.215 -16.058 1.00 76.62 181 GLU A C 1
ATOM 1509 O O . GLU A 1 181 ? 26.332 4.740 -15.244 1.00 76.62 181 GLU A O 1
ATOM 1514 N N . LEU A 1 182 ? 27.352 4.792 -17.237 1.00 80.69 182 LEU A N 1
ATOM 1515 C CA . LEU A 1 182 ? 26.718 6.048 -17.662 1.00 80.69 182 LEU A CA 1
ATOM 1516 C C . LEU A 1 182 ? 25.190 5.913 -17.764 1.00 80.69 182 LEU A C 1
ATOM 1518 O O . LEU A 1 182 ? 24.441 6.843 -17.460 1.00 80.69 182 LEU A O 1
ATOM 1522 N N . LYS A 1 183 ? 24.703 4.733 -18.159 1.00 72.38 183 LYS A N 1
ATOM 1523 C CA . LYS A 1 183 ? 23.265 4.471 -18.246 1.00 72.38 183 LYS A CA 1
ATOM 1524 C C . LYS A 1 183 ? 22.652 4.285 -16.858 1.00 72.38 183 LYS A C 1
ATOM 1526 O O . LYS A 1 183 ? 21.651 4.931 -16.573 1.00 72.38 183 LYS A O 1
ATOM 1531 N N . LEU A 1 184 ? 23.284 3.517 -15.968 1.00 75.56 184 LEU A N 1
ATOM 1532 C CA . LEU A 1 184 ? 22.845 3.337 -14.576 1.00 75.56 184 LEU A CA 1
ATOM 1533 C C . LEU A 1 184 ? 22.771 4.667 -13.824 1.00 75.56 184 LEU A C 1
ATOM 1535 O O . LEU A 1 184 ? 21.799 4.929 -13.120 1.00 75.56 184 LEU A O 1
ATOM 1539 N N . THR A 1 185 ? 23.767 5.532 -14.006 1.00 78.56 185 THR A N 1
ATOM 1540 C CA . THR A 1 185 ? 23.780 6.866 -13.391 1.00 78.56 185 THR A CA 1
ATOM 1541 C C . THR A 1 185 ? 22.647 7.751 -13.914 1.00 78.56 185 THR A C 1
ATOM 1543 O O . THR A 1 185 ? 21.937 8.351 -13.108 1.00 78.56 185 THR A O 1
ATOM 1546 N N . SER A 1 186 ? 22.398 7.781 -15.229 1.00 80.25 186 SER A N 1
ATOM 1547 C CA . SER A 1 186 ? 21.245 8.516 -15.781 1.00 80.25 186 SER A CA 1
ATOM 1548 C C . SER A 1 186 ? 19.891 7.952 -15.322 1.00 80.25 186 SER A C 1
ATOM 1550 O O . SER A 1 186 ? 18.982 8.725 -15.013 1.00 80.25 186 SER A O 1
ATOM 1552 N N . LEU A 1 187 ? 19.764 6.625 -15.193 1.00 76.62 187 LEU A N 1
ATOM 1553 C CA . LEU A 1 187 ? 18.545 5.986 -14.696 1.00 76.62 187 LEU A CA 1
ATOM 1554 C C . LEU A 1 187 ? 18.295 6.328 -13.222 1.00 76.62 187 LEU A C 1
ATOM 1556 O O . LEU A 1 187 ? 17.190 6.737 -12.870 1.00 76.62 187 LEU A O 1
ATOM 1560 N N . ASN A 1 188 ? 19.329 6.256 -12.381 1.00 76.38 188 ASN A N 1
ATOM 1561 C CA . ASN A 1 188 ? 19.247 6.623 -10.965 1.00 76.38 188 ASN A CA 1
ATOM 1562 C C . ASN A 1 188 ? 18.839 8.091 -10.777 1.00 76.38 188 ASN A C 1
ATOM 1564 O O . ASN A 1 188 ? 17.969 8.384 -9.955 1.00 76.38 188 ASN A O 1
ATOM 1568 N N . LEU A 1 189 ? 19.386 9.000 -11.592 1.00 79.25 189 LEU A N 1
ATOM 1569 C CA . LEU A 1 189 ? 18.990 10.414 -11.603 1.00 79.25 189 LEU A CA 1
ATOM 1570 C C . LEU A 1 189 ? 17.511 10.603 -11.974 1.00 79.25 189 LEU A C 1
ATOM 1572 O O . LEU A 1 189 ? 16.838 11.464 -11.412 1.00 79.25 189 LEU A O 1
ATOM 1576 N N . SER A 1 190 ? 16.982 9.790 -12.893 1.00 79.69 190 SER A N 1
ATOM 1577 C CA . SER A 1 190 ? 15.561 9.833 -13.267 1.00 79.69 190 SER A CA 1
ATOM 1578 C C . SER A 1 190 ? 14.632 9.189 -12.226 1.00 79.69 190 SER A C 1
ATOM 1580 O O . SER A 1 190 ? 13.476 9.590 -12.088 1.00 79.69 190 SER A O 1
ATOM 1582 N N . MET A 1 191 ? 15.139 8.227 -11.452 1.00 77.06 191 MET A N 1
ATOM 1583 C CA . MET A 1 191 ? 14.379 7.476 -10.453 1.00 77.06 191 MET A CA 1
ATOM 1584 C C . MET A 1 191 ? 14.172 8.264 -9.152 1.00 77.06 191 MET A C 1
ATOM 1586 O O . MET A 1 191 ? 13.115 8.152 -8.529 1.00 77.06 191 MET A O 1
ATOM 1590 N N . GLU A 1 192 ? 15.124 9.115 -8.766 1.00 81.19 192 GLU A N 1
ATOM 1591 C CA . GLU A 1 192 ? 15.038 9.947 -7.560 1.00 81.19 192 GLU A CA 1
ATOM 1592 C C . GLU A 1 192 ? 13.786 10.862 -7.505 1.00 81.19 192 GLU A C 1
ATOM 1594 O O . GLU A 1 192 ? 13.054 10.820 -6.506 1.00 81.19 192 GLU A O 1
ATOM 1599 N N . PRO A 1 193 ? 13.444 11.661 -8.541 1.00 83.56 193 PRO A N 1
ATOM 1600 C CA . PRO A 1 193 ? 12.232 12.482 -8.515 1.00 83.56 193 PRO A CA 1
ATOM 1601 C C . PRO A 1 193 ? 10.951 11.637 -8.528 1.00 83.56 193 PRO A C 1
ATOM 1603 O O . PRO A 1 193 ? 9.950 12.038 -7.930 1.00 83.56 193 PRO A O 1
ATOM 1606 N N . ILE A 1 194 ? 10.973 10.462 -9.169 1.00 79.81 194 ILE A N 1
ATOM 1607 C CA . ILE A 1 194 ? 9.840 9.527 -9.176 1.00 79.81 194 ILE A CA 1
ATOM 1608 C C . ILE A 1 194 ? 9.613 8.979 -7.765 1.00 79.81 194 ILE A C 1
ATOM 1610 O O . ILE A 1 194 ? 8.485 9.009 -7.278 1.00 79.81 194 ILE A O 1
ATOM 1614 N N . GLN A 1 195 ? 10.671 8.564 -7.064 1.00 80.38 195 GLN A N 1
ATOM 1615 C CA . GLN A 1 195 ? 10.581 8.108 -5.675 1.00 80.38 195 GLN A CA 1
ATOM 1616 C C . GLN A 1 195 ? 10.066 9.203 -4.738 1.00 80.38 195 GLN A C 1
ATOM 1618 O O . GLN A 1 195 ? 9.199 8.932 -3.906 1.00 80.38 195 GLN A O 1
ATOM 1623 N N . LYS A 1 196 ? 10.528 10.451 -4.897 1.00 85.12 196 LYS A N 1
ATOM 1624 C CA . LYS A 1 196 ? 10.018 11.593 -4.118 1.00 85.12 196 LYS A CA 1
ATOM 1625 C C . LYS A 1 196 ? 8.519 11.808 -4.346 1.00 85.12 196 LYS A C 1
ATOM 1627 O O . LYS A 1 196 ? 7.770 11.920 -3.376 1.00 85.12 196 LYS A O 1
ATOM 1632 N N . LYS A 1 197 ? 8.062 11.792 -5.605 1.00 87.62 197 LYS A N 1
ATOM 1633 C CA . LYS A 1 197 ? 6.628 11.886 -5.943 1.00 87.62 197 LYS A CA 1
ATOM 1634 C C . LYS A 1 197 ? 5.824 10.721 -5.364 1.00 87.62 197 LYS A C 1
ATOM 1636 O O . LYS A 1 197 ? 4.747 10.933 -4.818 1.00 87.62 197 LYS A O 1
ATOM 1641 N N . LEU A 1 198 ? 6.350 9.502 -5.444 1.00 83.56 198 LEU A N 1
ATOM 1642 C CA . LEU A 1 198 ? 5.679 8.303 -4.948 1.00 83.56 198 LEU A CA 1
ATOM 1643 C C . LEU A 1 198 ? 5.545 8.331 -3.419 1.00 83.56 198 LEU A C 1
ATOM 1645 O O . LEU A 1 198 ? 4.483 8.017 -2.883 1.00 83.56 198 LEU A O 1
ATOM 1649 N N . ASN A 1 199 ? 6.582 8.784 -2.714 1.00 83.31 199 ASN A N 1
ATOM 1650 C CA . ASN A 1 199 ? 6.536 8.985 -1.267 1.00 83.31 199 ASN A CA 1
ATOM 1651 C C . ASN A 1 199 ? 5.516 10.057 -0.874 1.00 83.31 199 ASN A C 1
ATOM 1653 O O . ASN A 1 199 ? 4.728 9.818 0.038 1.00 83.31 199 ASN A O 1
ATOM 1657 N N . PHE A 1 200 ? 5.467 11.176 -1.603 1.00 89.06 200 PHE A N 1
ATOM 1658 C CA . PHE A 1 200 ? 4.458 12.216 -1.397 1.00 89.06 200 PHE A CA 1
ATOM 1659 C C . PHE A 1 200 ? 3.027 11.682 -1.581 1.00 89.06 200 PHE A C 1
ATOM 1661 O O . PHE A 1 200 ? 2.159 11.912 -0.738 1.00 89.06 200 PHE A O 1
ATOM 1668 N N . ILE A 1 201 ? 2.780 10.910 -2.645 1.00 86.06 201 ILE A N 1
ATOM 1669 C CA . ILE A 1 201 ? 1.468 10.293 -2.892 1.00 86.06 201 ILE A CA 1
ATOM 1670 C C . ILE A 1 201 ? 1.111 9.316 -1.766 1.00 86.06 201 ILE A C 1
ATOM 1672 O O . ILE A 1 201 ? -0.020 9.322 -1.287 1.00 86.06 201 ILE A O 1
ATOM 1676 N N . ARG A 1 202 ? 2.065 8.508 -1.285 1.00 84.50 202 ARG A N 1
ATOM 1677 C CA . ARG A 1 202 ? 1.837 7.596 -0.152 1.00 84.50 202 ARG A CA 1
ATOM 1678 C C . ARG A 1 202 ? 1.471 8.345 1.126 1.00 84.50 202 ARG A C 1
ATOM 1680 O O . ARG A 1 202 ? 0.570 7.904 1.835 1.00 84.50 202 ARG A O 1
ATOM 1687 N N . THR A 1 203 ? 2.150 9.449 1.436 1.00 87.75 203 THR A N 1
ATOM 1688 C CA . THR A 1 203 ? 1.820 10.264 2.614 1.00 87.75 203 THR A CA 1
ATOM 1689 C C . THR A 1 203 ? 0.451 10.919 2.477 1.00 87.75 203 THR A C 1
ATOM 1691 O O . THR A 1 203 ? -0.347 10.829 3.406 1.00 87.75 203 THR A O 1
ATOM 1694 N N . ALA A 1 204 ? 0.131 11.469 1.302 1.00 84.50 204 ALA A N 1
ATOM 1695 C CA . ALA A 1 204 ? -1.179 12.053 1.030 1.00 84.50 204 ALA A CA 1
ATOM 1696 C C . ALA A 1 204 ? -2.299 11.005 1.140 1.00 84.50 204 ALA A C 1
ATOM 1698 O O . ALA A 1 204 ? -3.311 11.249 1.784 1.00 84.50 204 ALA A O 1
ATOM 1699 N N . HIS A 1 205 ? -2.098 9.801 0.597 1.00 85.94 205 HIS A N 1
ATOM 1700 C CA . HIS A 1 205 ? -3.068 8.711 0.707 1.00 85.94 205 HIS A CA 1
ATOM 1701 C C . HIS A 1 205 ? -3.302 8.288 2.162 1.00 85.94 205 HIS A C 1
ATOM 1703 O O . HIS A 1 205 ? -4.442 8.049 2.553 1.00 85.94 205 HIS A O 1
ATOM 1709 N N . LYS A 1 206 ? -2.243 8.196 2.980 1.00 85.56 206 LYS A N 1
ATOM 1710 C CA . LYS A 1 206 ? -2.375 7.900 4.417 1.00 85.56 206 LYS A CA 1
ATOM 1711 C C . LYS A 1 206 ? -3.204 8.964 5.132 1.00 85.56 206 LYS A C 1
ATOM 1713 O O . LYS A 1 206 ? -4.087 8.606 5.901 1.00 85.56 206 LYS A O 1
ATOM 1718 N N . GLN A 1 207 ? -2.945 10.238 4.844 1.00 88.06 207 GLN A N 1
ATOM 1719 C CA . GLN A 1 207 ? -3.692 11.349 5.425 1.00 88.06 207 GLN A CA 1
ATOM 1720 C C . GLN A 1 207 ? -5.166 11.320 5.001 1.00 88.06 207 GLN A C 1
ATOM 1722 O O . GLN A 1 207 ? -6.035 11.308 5.859 1.00 88.06 207 GLN A O 1
ATOM 1727 N N . ILE A 1 208 ? -5.451 11.162 3.705 1.00 90.12 208 ILE A N 1
ATOM 1728 C CA . ILE A 1 208 ? -6.827 11.033 3.196 1.00 90.12 208 ILE A CA 1
ATOM 1729 C C . ILE A 1 208 ? -7.539 9.823 3.815 1.00 90.12 208 ILE A C 1
ATOM 1731 O O . ILE A 1 208 ? -8.720 9.896 4.137 1.00 90.12 208 ILE A O 1
ATOM 1735 N N . SER A 1 209 ? -6.836 8.703 3.999 1.00 84.88 209 SER A N 1
ATOM 1736 C CA . SER A 1 209 ? -7.411 7.508 4.633 1.00 84.88 209 SER A CA 1
ATOM 1737 C C . SER A 1 209 ? -7.769 7.761 6.097 1.00 84.88 209 SER A C 1
ATOM 1739 O O . SER A 1 209 ? -8.804 7.287 6.562 1.00 84.88 209 SER A O 1
ATOM 1741 N N . PHE A 1 210 ? -6.929 8.513 6.813 1.00 90.81 210 PHE A N 1
ATOM 1742 C CA . PHE A 1 210 ? -7.202 8.939 8.180 1.00 90.81 210 PHE A CA 1
ATOM 1743 C C . PHE A 1 210 ? -8.403 9.892 8.236 1.00 90.81 210 PHE A C 1
ATOM 1745 O O . PHE A 1 210 ? -9.340 9.631 8.985 1.00 90.81 210 PHE A O 1
ATOM 1752 N N . ASP A 1 211 ? -8.429 10.922 7.387 1.00 88.94 211 ASP A N 1
ATOM 1753 C CA . ASP A 1 211 ? -9.532 11.889 7.306 1.00 88.94 211 ASP A CA 1
ATOM 1754 C C . ASP A 1 211 ? -10.862 11.210 6.935 1.00 88.94 211 ASP A C 1
ATOM 1756 O O . ASP A 1 211 ? -11.926 11.537 7.453 1.00 88.94 211 ASP A O 1
ATOM 1760 N N . LEU A 1 212 ? -10.825 10.203 6.063 1.00 89.50 212 LEU A N 1
ATOM 1761 C CA . LEU A 1 212 ? -12.007 9.421 5.711 1.00 89.50 212 LEU A CA 1
ATOM 1762 C C . LEU A 1 212 ? -12.502 8.563 6.883 1.00 89.50 212 LEU A C 1
ATOM 1764 O O . LEU A 1 212 ? -13.711 8.405 7.057 1.00 89.50 212 LEU A O 1
ATOM 1768 N N . ALA A 1 213 ? -11.595 8.006 7.688 1.00 86.69 213 ALA A N 1
ATOM 1769 C CA . ALA A 1 213 ? -11.965 7.247 8.878 1.00 86.69 213 ALA A CA 1
ATOM 1770 C C . ALA A 1 213 ? -12.611 8.149 9.942 1.00 86.69 213 ALA A C 1
ATOM 1772 O O . ALA A 1 213 ? -13.646 7.782 10.498 1.00 86.69 213 ALA A O 1
ATOM 1773 N N . THR A 1 214 ? -12.060 9.344 10.173 1.00 91.56 214 THR A N 1
ATOM 1774 C CA . THR A 1 214 ? -12.633 10.312 11.121 1.00 91.56 214 THR A CA 1
ATOM 1775 C C . THR A 1 214 ? -13.992 10.827 10.650 1.00 91.56 214 THR A C 1
ATOM 1777 O O . THR A 1 214 ? -14.927 10.877 11.447 1.00 91.56 214 THR A O 1
ATOM 1780 N N . LEU A 1 215 ? -14.158 11.119 9.355 1.00 92.25 215 LEU A N 1
ATOM 1781 C CA . LEU A 1 215 ? -15.452 11.517 8.787 1.00 92.25 215 LEU A CA 1
ATOM 1782 C C . LEU A 1 215 ? -16.513 10.418 8.902 1.00 92.25 215 LEU A C 1
ATOM 1784 O O . LEU A 1 215 ? -17.673 10.720 9.176 1.00 92.25 215 LEU A O 1
ATOM 1788 N N . ARG A 1 216 ? -16.141 9.144 8.721 1.00 91.56 216 ARG A N 1
ATOM 1789 C CA . ARG A 1 216 ? -17.063 8.019 8.954 1.00 91.56 216 ARG A CA 1
ATOM 1790 C C . ARG A 1 216 ? -17.510 7.961 10.409 1.00 91.56 216 ARG A C 1
ATOM 1792 O O . ARG A 1 216 ? -18.701 7.877 10.663 1.00 91.56 216 ARG A O 1
ATOM 1799 N N . GLN A 1 217 ? -16.577 8.102 11.346 1.00 92.38 217 GLN A N 1
ATOM 1800 C CA . GLN A 1 217 ? -16.904 8.114 12.768 1.00 92.38 217 GLN A CA 1
ATOM 1801 C C . GLN A 1 217 ? -17.835 9.281 13.139 1.00 92.38 217 GLN A C 1
ATOM 1803 O O . GLN A 1 217 ? -18.792 9.088 13.881 1.00 92.38 217 GLN A O 1
ATOM 1808 N N . GLN A 1 218 ? -17.596 10.477 12.592 1.00 93.50 218 GLN A N 1
ATOM 1809 C CA . GLN A 1 218 ? -18.476 11.635 12.795 1.00 93.50 218 GLN A CA 1
ATOM 1810 C C . GLN A 1 218 ? -19.867 11.419 12.189 1.00 93.50 218 GLN A C 1
ATOM 1812 O O . GLN A 1 218 ? -20.867 11.777 12.803 1.00 93.50 218 GLN A O 1
ATOM 1817 N N . LYS A 1 219 ? -19.946 10.819 10.996 1.00 95.81 219 LYS A N 1
ATOM 1818 C CA . LYS A 1 219 ? -21.220 10.456 10.363 1.00 95.81 219 LYS A CA 1
ATOM 1819 C C . LYS A 1 219 ? -22.018 9.506 11.256 1.00 95.81 219 LYS A C 1
ATOM 1821 O O . LYS A 1 219 ? -23.196 9.759 11.486 1.00 95.81 219 LYS A O 1
ATOM 1826 N N . ASP A 1 220 ? -21.378 8.453 11.755 1.00 92.00 220 ASP A N 1
ATOM 1827 C CA . ASP A 1 220 ? -22.033 7.446 12.590 1.00 92.00 220 ASP A CA 1
ATOM 1828 C C . ASP A 1 220 ? -22.540 8.073 13.904 1.00 92.00 220 ASP A C 1
ATOM 1830 O O . ASP A 1 220 ? -23.683 7.848 14.293 1.00 92.00 220 ASP A O 1
ATOM 1834 N N . GLN A 1 221 ? -21.755 8.966 14.522 1.00 94.44 221 GLN A N 1
ATOM 1835 C CA . GLN A 1 221 ? -22.184 9.743 15.696 1.00 94.44 221 GLN A CA 1
ATOM 1836 C C . GLN A 1 221 ? -23.410 10.621 15.409 1.00 94.44 221 GLN A C 1
ATOM 1838 O O . GLN A 1 221 ? -24.367 10.625 16.180 1.00 94.44 221 GLN A O 1
ATOM 1843 N N . ILE A 1 222 ? -23.417 11.341 14.284 1.00 94.81 222 ILE A N 1
ATOM 1844 C CA . ILE A 1 222 ? -24.559 12.179 13.892 1.00 94.81 222 ILE A CA 1
ATOM 1845 C C . ILE A 1 222 ? -25.801 11.317 13.624 1.00 94.81 222 ILE A C 1
ATOM 1847 O O . ILE A 1 222 ? -26.913 11.718 13.963 1.00 94.81 222 ILE A O 1
ATOM 1851 N N . GLU A 1 223 ? -25.647 10.131 13.029 1.00 94.31 223 GLU A N 1
ATOM 1852 C CA . GLU A 1 223 ? -26.760 9.198 12.820 1.00 94.31 223 GLU A CA 1
ATOM 1853 C C . GLU A 1 223 ? -27.327 8.678 14.150 1.00 94.31 223 GLU A C 1
ATOM 1855 O O . GLU A 1 223 ? -28.550 8.606 14.306 1.00 94.31 223 GLU A O 1
ATOM 1860 N N . GLU A 1 224 ? -26.477 8.378 15.134 1.00 94.00 224 GLU A N 1
ATOM 1861 C CA . GLU A 1 224 ? -26.906 8.025 16.493 1.00 94.00 224 GLU A CA 1
ATOM 1862 C C . GLU A 1 224 ? -27.671 9.169 17.173 1.00 94.00 224 GLU A C 1
ATOM 1864 O O . GLU A 1 224 ? -28.769 8.950 17.698 1.00 94.00 224 GLU A O 1
ATOM 1869 N N . GLU A 1 225 ? -27.147 10.396 17.110 1.00 93.62 225 GLU A N 1
ATOM 1870 C CA . GLU A 1 225 ? -27.809 11.590 17.646 1.00 93.62 225 GLU A CA 1
ATOM 1871 C C . GLU A 1 225 ? -29.161 11.841 16.970 1.00 93.62 225 GLU A C 1
ATOM 1873 O O . GLU A 1 225 ? -30.164 12.099 17.641 1.00 93.62 225 GLU A O 1
ATOM 1878 N N . ASN A 1 226 ? -29.230 11.720 15.645 1.00 93.62 226 ASN A N 1
ATOM 1879 C CA . ASN A 1 226 ? -30.461 11.947 14.896 1.00 93.62 226 ASN A CA 1
ATOM 1880 C C . ASN A 1 226 ? -31.530 10.899 15.247 1.00 93.62 226 ASN A C 1
ATOM 1882 O O . ASN A 1 226 ? -32.685 11.243 15.507 1.00 93.62 226 ASN A O 1
ATOM 1886 N N . ASN A 1 227 ? -31.135 9.627 15.368 1.00 92.69 227 ASN A N 1
ATOM 1887 C CA . ASN A 1 227 ? -32.015 8.557 15.842 1.00 92.69 227 ASN A CA 1
ATOM 1888 C C . ASN A 1 227 ? -32.523 8.823 17.268 1.00 92.69 227 ASN A C 1
ATOM 1890 O O . ASN A 1 227 ? -33.693 8.573 17.577 1.00 92.69 227 ASN A O 1
ATOM 1894 N N . TYR A 1 228 ? -31.664 9.342 18.145 1.00 92.81 228 TYR A N 1
ATOM 1895 C CA . TYR A 1 228 ? -32.041 9.741 19.497 1.00 92.81 228 TYR A CA 1
ATOM 1896 C C . TYR A 1 228 ? -33.057 10.893 19.497 1.00 92.81 228 TYR A C 1
ATOM 1898 O O . TYR A 1 228 ? -34.109 10.790 20.136 1.00 92.81 228 TYR A O 1
ATOM 1906 N N . PHE A 1 229 ? -32.814 11.956 18.727 1.00 91.44 229 PHE A N 1
ATOM 1907 C CA . PHE A 1 229 ? -33.756 13.071 18.610 1.00 91.44 229 PHE A CA 1
ATOM 1908 C C . PHE A 1 229 ? -35.091 12.642 18.004 1.00 91.44 229 PHE A C 1
ATOM 1910 O O . PHE A 1 229 ? -36.142 13.068 18.483 1.00 91.44 229 PHE A O 1
ATOM 1917 N N . GLN A 1 230 ? -35.080 11.751 17.014 1.00 92.25 230 GLN A N 1
ATOM 1918 C CA . GLN A 1 230 ? -36.302 11.235 16.408 1.00 92.25 230 GLN A CA 1
ATOM 1919 C C . GLN A 1 230 ? -37.144 10.434 17.412 1.00 92.25 230 GLN A C 1
ATOM 1921 O O . GLN A 1 230 ? -38.364 10.605 17.462 1.00 92.25 230 GLN A O 1
ATOM 1926 N N . LYS A 1 231 ? -36.509 9.641 18.288 1.00 91.44 231 LYS A N 1
ATOM 1927 C CA . LYS A 1 231 ? -37.199 8.982 19.412 1.00 91.44 231 LYS A CA 1
ATOM 1928 C C . LYS A 1 231 ? -37.849 9.998 20.354 1.00 91.44 231 LYS A C 1
ATOM 1930 O O . LYS A 1 231 ? -39.012 9.823 20.709 1.00 91.44 231 LYS A O 1
ATOM 1935 N N . ILE A 1 232 ? -37.144 11.074 20.717 1.00 89.88 232 ILE A N 1
ATOM 1936 C CA . ILE A 1 232 ? -37.697 12.137 21.578 1.00 89.88 232 ILE A CA 1
ATOM 1937 C C . ILE A 1 232 ? -38.887 12.835 20.914 1.00 89.88 232 ILE A C 1
ATOM 1939 O O . ILE A 1 232 ? -39.893 13.105 21.572 1.00 89.88 232 ILE A O 1
ATOM 1943 N N . VAL A 1 233 ? -38.785 13.157 19.622 1.00 88.69 233 VAL A N 1
ATOM 1944 C CA . VAL A 1 233 ? -39.867 13.812 18.874 1.00 88.69 233 VAL A CA 1
ATOM 1945 C C . VAL A 1 233 ? -41.111 12.928 18.852 1.00 88.69 233 VAL A C 1
ATOM 1947 O O . VAL A 1 233 ? -42.195 13.418 19.165 1.00 88.69 233 VAL A O 1
ATOM 1950 N N . ASN A 1 234 ? -40.951 11.634 18.567 1.00 87.19 234 ASN A N 1
ATOM 1951 C CA . ASN A 1 234 ? -42.059 10.680 18.570 1.00 87.19 234 ASN A CA 1
ATOM 1952 C C . ASN A 1 234 ? -42.726 10.602 19.952 1.00 87.19 234 ASN A C 1
ATOM 1954 O O . ASN A 1 234 ? -43.931 10.804 20.049 1.00 87.19 234 ASN A O 1
ATOM 1958 N N . GLN A 1 235 ? -41.943 10.462 21.029 1.00 83.31 235 GLN A N 1
ATOM 1959 C CA . GLN A 1 235 ? -42.475 10.465 22.400 1.00 83.31 235 GLN A CA 1
ATOM 1960 C C . GLN A 1 235 ? -43.272 11.740 22.721 1.00 83.31 235 GLN A C 1
ATOM 1962 O O . GLN A 1 235 ? -44.337 11.681 23.332 1.00 83.31 235 GLN A O 1
ATOM 1967 N N . LYS A 1 236 ? -42.782 12.917 22.308 1.00 83.88 236 LYS A N 1
ATOM 1968 C CA . LYS A 1 236 ? -43.495 14.186 22.530 1.00 83.88 236 LYS A CA 1
ATOM 1969 C C . LYS A 1 236 ? -44.777 14.295 21.705 1.00 83.88 236 LYS A C 1
ATOM 1971 O O . LYS A 1 236 ? -45.734 14.908 22.179 1.00 83.88 236 LYS A O 1
ATOM 1976 N N . ASN A 1 237 ? -44.801 13.744 20.494 1.00 81.81 237 ASN A N 1
ATOM 1977 C CA . ASN A 1 237 ? -46.005 13.708 19.667 1.00 81.81 237 ASN A CA 1
ATOM 1978 C C . ASN A 1 237 ? -47.071 12.802 20.291 1.00 81.81 237 ASN A C 1
ATOM 1980 O O . ASN A 1 237 ? -48.208 13.247 20.428 1.00 81.81 237 ASN A O 1
ATOM 1984 N N . ASP A 1 238 ? -46.691 11.625 20.794 1.00 78.31 238 ASP A N 1
ATOM 1985 C CA . ASP A 1 238 ? -47.607 10.711 21.492 1.00 78.31 238 ASP A CA 1
ATOM 1986 C C . ASP A 1 238 ? -48.263 11.383 22.716 1.00 78.31 238 ASP A C 1
ATOM 1988 O O . ASP A 1 238 ? -49.466 11.255 22.953 1.00 78.31 238 ASP A O 1
ATOM 1992 N N . VAL A 1 239 ? -47.494 12.171 23.482 1.00 78.69 239 VAL A N 1
ATOM 1993 C CA . VAL A 1 239 ? -48.018 12.947 24.624 1.00 78.69 239 VAL A CA 1
ATOM 1994 C C . VAL A 1 239 ? -49.010 14.025 24.174 1.00 78.69 239 VAL A C 1
ATOM 1996 O O . VAL A 1 239 ? -50.039 14.225 24.823 1.00 78.69 239 VAL A O 1
ATOM 1999 N N . LYS A 1 240 ? -48.738 14.716 23.060 1.00 76.75 240 LYS A N 1
ATOM 2000 C CA . LYS A 1 240 ? -49.669 15.710 22.501 1.00 76.75 240 LYS A CA 1
ATOM 2001 C C . LYS A 1 240 ? -50.959 15.061 22.004 1.00 76.75 240 LYS A C 1
ATOM 2003 O O . LYS A 1 240 ? -52.032 15.595 22.266 1.00 76.75 240 LYS A O 1
ATOM 2008 N N . GLU A 1 241 ? -50.872 13.914 21.334 1.00 75.12 241 GLU A N 1
ATOM 2009 C CA . GLU A 1 241 ? -52.050 13.160 20.894 1.00 75.12 241 GLU A CA 1
ATOM 2010 C C . GLU A 1 241 ? -52.907 12.699 22.077 1.00 75.12 241 GLU A C 1
ATOM 2012 O O . GLU A 1 241 ? -54.132 12.821 22.033 1.00 75.12 241 GLU A O 1
ATOM 2017 N N . LEU A 1 242 ? -52.280 12.235 23.164 1.00 74.69 242 LEU A N 1
ATOM 2018 C CA . LEU A 1 242 ? -52.983 11.914 24.408 1.00 74.69 242 LEU A CA 1
ATOM 2019 C C . LEU A 1 242 ? -53.711 13.130 24.987 1.00 74.69 242 LEU A C 1
ATOM 2021 O O . LEU A 1 242 ? -54.860 12.998 25.400 1.00 74.69 242 LEU A O 1
ATOM 2025 N N . HIS A 1 243 ? -53.080 14.307 24.988 1.00 76.00 243 HIS A N 1
ATOM 2026 C CA . HIS A 1 243 ? -53.706 15.537 25.476 1.00 76.00 243 HIS A CA 1
ATOM 2027 C C . HIS A 1 243 ? -54.949 15.909 24.653 1.00 76.00 243 HIS A C 1
ATOM 2029 O O . HIS A 1 243 ? -56.016 16.127 25.220 1.00 76.00 243 HIS A O 1
ATOM 2035 N N . ILE A 1 244 ? -54.853 15.843 23.320 1.00 72.06 244 ILE A N 1
ATOM 2036 C CA . ILE A 1 244 ? -55.980 16.091 22.406 1.00 72.06 244 ILE A CA 1
ATOM 2037 C C . ILE A 1 244 ? -57.117 15.081 22.639 1.00 72.06 244 ILE A C 1
ATOM 2039 O O . ILE A 1 244 ? -58.290 15.451 22.658 1.00 72.06 244 ILE A O 1
ATOM 2043 N N . GLN A 1 245 ? -56.792 13.799 22.842 1.00 73.31 245 GLN A N 1
ATOM 2044 C CA . GLN A 1 245 ? -57.792 12.770 23.145 1.00 73.31 245 GLN A CA 1
ATOM 2045 C C . GLN A 1 245 ? -58.486 13.010 24.490 1.00 73.31 245 GLN A C 1
ATOM 2047 O O . GLN A 1 245 ? -59.683 12.755 24.600 1.00 73.31 245 GLN A O 1
ATOM 2052 N N . ILE A 1 246 ? -57.760 13.490 25.503 1.00 74.56 246 ILE A N 1
ATOM 2053 C CA . ILE A 1 246 ? -58.331 13.853 26.806 1.00 74.56 246 ILE A CA 1
ATOM 2054 C C . ILE A 1 246 ? -59.302 15.024 26.644 1.00 74.56 246 ILE A C 1
ATOM 2056 O O . ILE A 1 246 ? -60.442 14.916 27.092 1.00 74.56 246 ILE A O 1
ATOM 2060 N N . ASP A 1 247 ? -58.899 16.083 25.942 1.00 75.06 247 ASP A N 1
ATOM 2061 C CA . ASP A 1 247 ? -59.732 17.273 25.730 1.00 75.06 247 ASP A CA 1
ATOM 2062 C C . ASP A 1 247 ? -61.017 16.958 24.946 1.00 75.06 247 ASP A C 1
ATOM 2064 O O . ASP A 1 247 ? -62.091 17.472 25.266 1.00 75.06 247 ASP A O 1
ATOM 2068 N N . LEU A 1 248 ? -60.941 16.068 23.950 1.00 75.62 248 LEU A N 1
ATOM 2069 C CA . LEU A 1 248 ? -62.103 15.621 23.173 1.00 75.62 248 LEU A CA 1
ATOM 2070 C C . LEU A 1 248 ? -63.055 14.732 23.989 1.00 75.62 248 LEU A C 1
ATOM 2072 O O . LEU A 1 248 ? -64.274 14.861 23.870 1.00 75.62 248 LEU A O 1
ATOM 2076 N N . LEU A 1 249 ? -62.517 13.815 24.800 1.00 74.19 249 LEU A N 1
ATOM 2077 C CA . LEU A 1 249 ? -63.309 12.802 25.507 1.00 74.19 249 LEU A CA 1
ATOM 2078 C C . LEU A 1 249 ? -63.858 13.285 26.857 1.00 74.19 249 LEU A C 1
ATOM 2080 O O . LEU A 1 249 ? -64.890 12.779 27.294 1.00 74.19 249 LEU A O 1
ATOM 2084 N N . CYS A 1 250 ? -63.236 14.274 27.505 1.00 77.12 250 CYS A N 1
ATOM 2085 C CA . CYS A 1 250 ? -63.689 14.805 28.800 1.00 77.12 250 CYS A CA 1
ATOM 2086 C C . CYS A 1 250 ? -65.095 15.427 28.762 1.00 77.12 250 CYS A C 1
ATOM 2088 O O . CYS A 1 250 ? -65.765 15.485 29.795 1.00 77.12 250 CYS A O 1
ATOM 2090 N N . ASN A 1 251 ? -65.557 15.855 27.584 1.00 78.50 251 ASN A N 1
ATOM 2091 C CA . ASN A 1 251 ? -66.821 16.577 27.406 1.00 78.50 251 ASN A CA 1
ATOM 2092 C C . ASN A 1 251 ? -68.070 15.676 27.378 1.00 78.50 251 ASN A C 1
ATOM 2094 O O . ASN A 1 251 ? -69.178 16.181 27.217 1.00 78.50 251 ASN A O 1
ATOM 2098 N N . THR A 1 252 ? -67.920 14.352 27.503 1.00 79.50 252 THR A N 1
ATOM 2099 C CA . THR A 1 252 ? -69.043 13.396 27.478 1.00 79.50 252 THR A CA 1
ATOM 2100 C C . THR A 1 252 ? -68.891 12.338 28.570 1.00 79.50 252 THR A C 1
ATOM 2102 O O . THR A 1 252 ? -67.784 11.858 28.806 1.00 79.50 252 THR A O 1
ATOM 2105 N N . ASP A 1 253 ? -69.993 11.910 29.195 1.00 77.00 253 ASP A N 1
ATOM 2106 C CA . ASP A 1 253 ? -69.964 10.907 30.279 1.00 77.00 253 ASP A CA 1
ATOM 2107 C C . ASP A 1 253 ? -69.370 9.563 29.816 1.00 77.00 253 ASP A C 1
ATOM 2109 O O . ASP A 1 253 ? -68.560 8.946 30.507 1.00 77.00 253 ASP A O 1
ATOM 2113 N N . TYR A 1 254 ? -69.688 9.146 28.586 1.00 77.56 254 TYR A N 1
ATOM 2114 C CA . TYR A 1 254 ? -69.099 7.955 27.966 1.00 77.56 254 TYR A CA 1
ATOM 2115 C C . TYR A 1 254 ? -67.589 8.111 27.710 1.00 77.56 254 TYR A C 1
ATOM 2117 O O . TYR A 1 254 ? -66.815 7.171 27.907 1.00 77.56 254 TYR A O 1
ATOM 2125 N N . GLY A 1 255 ? -67.142 9.307 27.312 1.00 75.81 255 GLY A N 1
ATOM 2126 C CA . GLY A 1 255 ? -65.725 9.614 27.135 1.00 75.81 255 GLY A CA 1
ATOM 2127 C C . GLY A 1 255 ? -64.947 9.615 28.455 1.00 75.81 255 GLY A C 1
ATOM 2128 O O . GLY A 1 255 ? -63.828 9.100 28.495 1.00 75.81 255 GLY A O 1
ATOM 2129 N N . GLN A 1 256 ? -65.552 10.068 29.557 1.00 77.69 256 GLN A N 1
ATOM 2130 C CA . GLN A 1 256 ? -64.948 9.992 30.894 1.00 77.69 256 GLN A CA 1
ATOM 2131 C C . GLN A 1 256 ? -64.721 8.546 31.356 1.00 77.69 256 GLN A C 1
ATOM 2133 O O . GLN A 1 256 ? -63.675 8.238 31.934 1.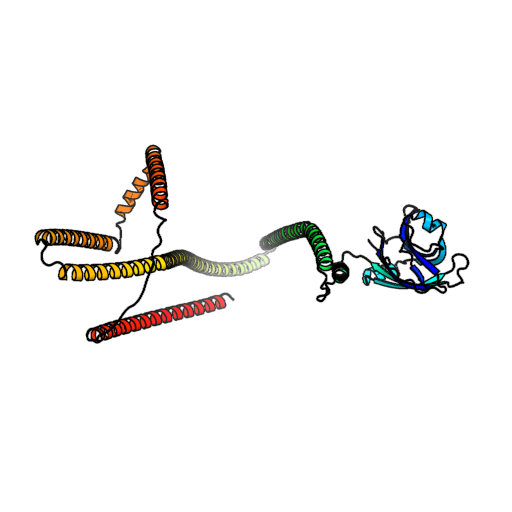00 77.69 256 GLN A O 1
ATOM 2138 N N . ASP A 1 257 ? -65.641 7.629 31.059 1.00 79.38 257 ASP A N 1
ATOM 2139 C CA . ASP A 1 257 ? -65.461 6.210 31.386 1.00 79.38 257 ASP A CA 1
ATOM 2140 C C . ASP A 1 257 ? -64.377 5.533 30.530 1.00 79.38 257 ASP A C 1
ATOM 2142 O O . ASP A 1 257 ? -63.619 4.692 31.030 1.00 79.38 257 ASP A O 1
ATOM 2146 N N . ILE A 1 258 ? -64.227 5.936 29.264 1.00 79.00 258 ILE A N 1
ATOM 2147 C CA . ILE A 1 258 ? -63.099 5.511 28.420 1.00 79.00 258 ILE A CA 1
ATOM 2148 C C . ILE A 1 258 ? -61.771 6.024 28.994 1.00 79.00 258 ILE A C 1
ATOM 2150 O O . ILE A 1 258 ? -60.801 5.262 29.067 1.00 79.00 258 ILE A O 1
ATOM 2154 N N . LEU A 1 259 ? -61.719 7.283 29.438 1.00 78.50 259 LEU A N 1
ATOM 2155 C CA . LEU A 1 259 ? -60.528 7.871 30.055 1.00 78.50 259 LEU A CA 1
ATOM 2156 C C . LEU A 1 259 ? -60.151 7.163 31.361 1.00 78.50 259 LEU A C 1
ATOM 2158 O O . LEU A 1 259 ? -58.978 6.843 31.546 1.00 78.50 259 LEU A O 1
ATOM 2162 N N . LYS A 1 260 ? -61.120 6.813 32.218 1.00 82.62 260 LYS A N 1
ATOM 2163 C CA . LYS A 1 260 ? -60.870 6.009 33.431 1.00 82.62 260 LYS A CA 1
ATOM 2164 C C . LYS A 1 260 ? -60.275 4.638 33.100 1.00 82.62 260 LYS A C 1
ATOM 2166 O O . LYS A 1 260 ? -59.300 4.231 33.727 1.00 82.62 260 LYS A O 1
ATOM 2171 N N . LYS A 1 261 ? -60.799 3.935 32.088 1.00 82.69 261 LYS A N 1
ATOM 2172 C CA . LYS A 1 261 ? -60.234 2.645 31.642 1.00 82.69 261 LYS A CA 1
ATOM 2173 C C . LYS A 1 261 ? -58.810 2.793 31.100 1.00 82.69 261 LYS A C 1
ATOM 2175 O O . LYS A 1 261 ? -57.944 1.985 31.437 1.00 82.69 261 LYS A O 1
ATOM 2180 N N . LYS A 1 262 ? -58.543 3.831 30.298 1.00 80.38 262 LYS A N 1
ATOM 2181 C CA . LYS A 1 262 ? -57.188 4.139 29.806 1.00 80.38 262 LYS A CA 1
ATOM 2182 C C . LYS A 1 262 ? -56.228 4.492 30.944 1.00 80.38 262 LYS A C 1
ATOM 2184 O O . LYS A 1 262 ? -55.090 4.035 30.919 1.00 80.38 262 LYS A O 1
ATOM 2189 N N . LEU A 1 263 ? -56.681 5.242 31.948 1.00 82.44 263 LEU A N 1
ATOM 2190 C CA . LEU A 1 263 ? -55.889 5.594 33.127 1.00 82.44 263 LEU A CA 1
ATOM 2191 C C . LEU A 1 263 ? -55.470 4.347 33.914 1.00 82.44 263 LEU A C 1
ATOM 2193 O O . LEU A 1 263 ? -54.304 4.222 34.268 1.00 82.44 263 LEU A O 1
ATOM 2197 N N . VAL A 1 264 ? -56.384 3.398 34.130 1.00 85.81 264 VAL A N 1
ATOM 2198 C CA . VAL A 1 264 ? -56.064 2.126 34.802 1.00 85.81 264 VAL A CA 1
ATOM 2199 C C . VAL A 1 264 ? -55.014 1.333 34.016 1.00 85.81 264 VAL A C 1
ATOM 2201 O O . VAL A 1 264 ? -54.051 0.838 34.597 1.00 85.81 264 VAL A O 1
ATOM 2204 N N . LEU A 1 265 ? -55.141 1.258 32.687 1.00 84.31 265 LEU A N 1
ATOM 2205 C CA . LEU A 1 265 ? -54.135 0.605 31.841 1.00 84.31 265 LEU A CA 1
ATOM 2206 C C . LEU A 1 265 ? -52.767 1.304 31.911 1.00 84.31 265 LEU A C 1
ATOM 2208 O O . LEU A 1 265 ? -51.740 0.628 31.953 1.00 84.31 265 LEU A O 1
ATOM 2212 N N . LEU A 1 266 ? -52.744 2.639 31.936 1.00 82.31 266 LEU A N 1
ATOM 2213 C CA . LEU A 1 266 ? -51.520 3.432 32.078 1.00 82.31 266 LEU A CA 1
ATOM 2214 C C . LEU A 1 266 ? -50.873 3.256 33.454 1.00 82.31 266 LEU A C 1
ATOM 2216 O O . LEU A 1 266 ? -49.661 3.091 33.522 1.00 82.31 266 LEU A O 1
ATOM 2220 N N . MET A 1 267 ? -51.660 3.227 34.531 1.00 84.00 267 MET A N 1
ATOM 2221 C CA . MET A 1 267 ? -51.165 2.967 35.888 1.00 84.00 267 MET A CA 1
ATOM 2222 C C . MET A 1 267 ? -50.516 1.584 35.987 1.00 84.00 267 MET A C 1
ATOM 2224 O O . MET A 1 267 ? -49.402 1.470 36.489 1.00 84.00 267 MET A O 1
ATOM 2228 N N . ASN A 1 268 ? -51.144 0.552 35.416 1.00 87.31 268 ASN A N 1
ATOM 2229 C CA . ASN A 1 268 ? -50.569 -0.795 35.390 1.00 87.31 268 ASN A CA 1
ATOM 2230 C C . ASN A 1 268 ? -49.253 -0.847 34.594 1.00 87.31 268 ASN A C 1
ATOM 2232 O O . ASN A 1 268 ? -48.302 -1.509 35.010 1.00 87.31 268 ASN A O 1
ATOM 2236 N N . LYS A 1 269 ? -49.173 -0.131 33.462 1.00 85.00 269 LYS A N 1
ATOM 2237 C CA . LYS A 1 269 ? -47.921 0.003 32.700 1.00 85.00 269 LYS A CA 1
ATOM 2238 C C . LYS A 1 269 ? -46.846 0.747 33.492 1.00 85.00 269 LYS A C 1
ATOM 2240 O O . LYS A 1 269 ? -45.707 0.300 33.509 1.00 85.00 269 LYS A O 1
ATOM 2245 N N . LEU A 1 270 ? -47.206 1.828 34.182 1.00 85.62 270 LEU A N 1
ATOM 2246 C CA . LEU A 1 270 ? -46.287 2.603 35.016 1.00 85.62 270 LEU A CA 1
ATOM 2247 C C . LEU A 1 270 ? -45.724 1.758 36.166 1.00 85.62 270 LEU A C 1
ATOM 2249 O O . LEU A 1 270 ? -44.532 1.817 36.453 1.00 85.62 270 LEU A O 1
ATOM 2253 N N . GLU A 1 271 ? -46.562 0.961 36.828 1.00 86.00 271 GLU A N 1
ATOM 2254 C CA . GLU A 1 271 ? -46.107 0.039 37.871 1.00 86.00 271 GLU A CA 1
ATOM 2255 C C . GLU A 1 271 ? -45.152 -1.023 37.321 1.00 86.00 271 GLU A C 1
ATOM 2257 O O . GLU A 1 271 ? -44.140 -1.324 37.955 1.00 86.00 271 GLU A O 1
ATOM 2262 N N . PHE A 1 272 ? -45.437 -1.560 36.133 1.00 87.62 272 PHE A N 1
ATOM 2263 C CA . PHE A 1 272 ? -44.556 -2.506 35.456 1.00 87.62 272 PHE A CA 1
ATOM 2264 C C . PHE A 1 272 ? -43.204 -1.875 35.086 1.00 87.62 272 PHE A C 1
ATOM 2266 O O . PHE A 1 272 ? -42.159 -2.434 35.412 1.00 87.62 272 PHE A O 1
ATOM 2273 N N . GLU A 1 273 ? -43.204 -0.680 34.493 1.00 81.38 273 GLU A N 1
ATOM 2274 C CA . GLU A 1 273 ? -41.971 0.043 34.162 1.00 81.38 273 GLU A CA 1
ATOM 2275 C C . GLU A 1 273 ? -41.169 0.428 35.409 1.00 81.38 273 GLU A C 1
ATOM 2277 O O . GLU A 1 273 ? -39.944 0.332 35.400 1.00 81.38 273 GLU A O 1
ATOM 2282 N N . ARG A 1 274 ? -41.827 0.789 36.519 1.00 86.75 274 ARG A N 1
ATOM 2283 C CA . ARG A 1 274 ? -41.149 1.038 37.803 1.00 86.75 274 ARG A CA 1
ATOM 2284 C C . ARG A 1 274 ? -40.447 -0.205 38.344 1.00 86.75 274 ARG A C 1
ATOM 2286 O O . ARG A 1 274 ? -39.348 -0.077 38.882 1.00 86.75 274 ARG A O 1
ATOM 2293 N N . ARG A 1 275 ? -41.053 -1.391 38.199 1.00 89.50 275 ARG A N 1
ATOM 2294 C CA . ARG A 1 275 ? -40.416 -2.665 38.579 1.00 89.50 275 ARG A CA 1
ATOM 2295 C C . ARG A 1 275 ? -39.191 -2.942 37.714 1.00 89.50 275 ARG A C 1
ATOM 2297 O O . ARG A 1 275 ? -38.121 -3.164 38.267 1.00 89.50 275 ARG A O 1
ATOM 2304 N N . ILE A 1 276 ? -39.322 -2.813 36.392 1.00 85.12 276 ILE A N 1
ATOM 2305 C CA . ILE A 1 276 ? -38.196 -2.959 35.457 1.00 85.12 276 ILE A CA 1
ATOM 2306 C C . ILE A 1 276 ? -37.079 -1.960 35.778 1.00 85.12 276 ILE A C 1
ATOM 2308 O O . ILE A 1 276 ? -35.911 -2.329 35.792 1.00 85.12 276 ILE A O 1
ATOM 2312 N N . TYR A 1 277 ? -37.414 -0.704 36.078 1.00 86.25 277 TYR A N 1
ATOM 2313 C CA . TYR A 1 277 ? -36.428 0.305 36.458 1.00 86.25 277 TYR A CA 1
ATOM 2314 C C . TYR A 1 277 ? -35.687 -0.072 37.747 1.00 86.25 277 TYR A C 1
ATOM 2316 O O . TYR A 1 277 ? -34.473 0.090 37.820 1.00 86.25 277 TYR A O 1
ATOM 2324 N N . HIS A 1 278 ? -36.387 -0.597 38.759 1.00 86.56 278 HIS A N 1
ATOM 2325 C CA . HIS A 1 278 ? -35.739 -1.103 39.975 1.00 86.56 278 HIS A CA 1
ATOM 2326 C C . HIS A 1 278 ? -34.812 -2.291 39.685 1.00 86.56 278 HIS A C 1
ATOM 2328 O O . HIS A 1 278 ? -33.695 -2.324 40.197 1.00 86.56 278 HIS A O 1
ATOM 2334 N N . GLU A 1 279 ? -35.232 -3.233 38.840 1.00 86.44 279 GLU A N 1
ATOM 2335 C CA . GLU A 1 279 ? -34.393 -4.362 38.416 1.00 86.44 279 GLU A CA 1
ATOM 2336 C C . GLU A 1 279 ? -33.146 -3.886 37.654 1.00 86.44 279 GLU A C 1
ATOM 2338 O O . GLU A 1 279 ? -32.027 -4.267 37.998 1.00 86.44 279 GLU A O 1
ATOM 2343 N N . LEU A 1 280 ? -33.312 -2.980 36.686 1.00 84.94 280 LEU A N 1
ATOM 2344 C CA . LEU A 1 280 ? -32.214 -2.366 35.933 1.00 84.94 280 LEU A CA 1
ATOM 2345 C C . LEU A 1 280 ? -31.266 -1.573 36.831 1.00 84.94 280 LEU A C 1
ATOM 2347 O O . LEU A 1 280 ? -30.055 -1.668 36.661 1.00 84.94 280 LEU A O 1
ATOM 2351 N N . SER A 1 281 ? -31.789 -0.817 37.798 1.00 86.38 281 SER A N 1
ATOM 2352 C CA . SER A 1 281 ? -30.969 -0.070 38.753 1.00 86.38 281 SER A CA 1
ATOM 2353 C C . SER A 1 281 ? -30.134 -1.012 39.618 1.00 86.38 281 SER A C 1
ATOM 2355 O O . SER A 1 281 ? -28.954 -0.753 39.836 1.00 86.38 281 SER A O 1
ATOM 2357 N N . ASN A 1 282 ? -30.712 -2.124 40.077 1.00 86.25 282 ASN A N 1
ATOM 2358 C CA . ASN A 1 282 ? -29.978 -3.130 40.842 1.00 86.25 282 ASN A CA 1
ATOM 2359 C C . ASN A 1 282 ? -28.880 -3.789 39.996 1.00 86.25 282 ASN A C 1
ATOM 2361 O O . ASN A 1 282 ? -27.755 -3.949 40.469 1.00 86.25 282 ASN A O 1
ATOM 2365 N N . HIS A 1 283 ? -29.173 -4.120 38.735 1.00 84.81 283 HIS A N 1
ATOM 2366 C CA . HIS A 1 283 ? -28.172 -4.647 37.807 1.00 84.81 283 HIS A CA 1
ATOM 2367 C C . HIS A 1 283 ? -27.072 -3.634 37.486 1.00 84.81 283 HIS A C 1
ATOM 2369 O O . HIS A 1 283 ? -25.904 -4.009 37.428 1.00 84.81 283 HIS A O 1
ATOM 2375 N N . TYR A 1 284 ? -27.408 -2.352 37.336 1.00 86.25 284 TYR A N 1
ATOM 2376 C CA . TYR A 1 284 ? -26.425 -1.292 37.129 1.00 86.25 284 TYR A CA 1
ATOM 2377 C C . TYR A 1 284 ? -25.419 -1.232 38.284 1.00 86.25 284 TYR A C 1
ATOM 2379 O O . TYR A 1 284 ? -24.217 -1.255 38.033 1.00 86.25 284 TYR A O 1
ATOM 2387 N N . TYR A 1 285 ? -25.882 -1.255 39.539 1.00 83.00 285 TYR A N 1
ATOM 2388 C CA . TYR A 1 285 ? -24.981 -1.243 40.697 1.00 83.00 285 TYR A CA 1
ATOM 2389 C C . TYR A 1 285 ? -24.087 -2.491 40.775 1.00 83.00 285 TYR A C 1
ATOM 2391 O O . TYR A 1 285 ? -22.920 -2.383 41.146 1.00 83.00 285 TYR A O 1
ATOM 2399 N N . GLN A 1 286 ? -24.596 -3.663 40.378 1.00 86.50 286 GLN A N 1
ATOM 2400 C CA . GLN A 1 286 ? -23.791 -4.891 40.286 1.00 86.50 286 GLN A CA 1
ATOM 2401 C C . GLN A 1 286 ? -22.716 -4.802 39.190 1.00 86.50 286 GLN A C 1
ATOM 2403 O O . GLN A 1 286 ? -21.584 -5.253 39.377 1.00 86.50 286 GLN A O 1
ATOM 2408 N N . ILE A 1 287 ? -23.053 -4.209 38.042 1.00 82.75 287 ILE A N 1
ATOM 2409 C CA . ILE A 1 287 ? -22.106 -3.986 36.943 1.00 82.75 287 ILE A CA 1
ATOM 2410 C C . ILE A 1 287 ? -21.058 -2.946 37.348 1.00 82.75 287 ILE A C 1
ATOM 2412 O O . ILE A 1 287 ? -19.877 -3.131 37.068 1.00 82.75 287 ILE A O 1
ATOM 2416 N N . GLU A 1 288 ? -21.458 -1.880 38.039 1.00 84.69 288 GLU A N 1
ATOM 2417 C CA . GLU A 1 288 ? -20.549 -0.848 38.533 1.00 84.69 288 GLU A CA 1
ATOM 2418 C C . GLU A 1 288 ? -19.540 -1.429 39.533 1.00 84.69 288 GLU A C 1
ATOM 2420 O O . GLU A 1 288 ? -18.335 -1.212 39.372 1.00 84.69 288 GLU A O 1
ATOM 2425 N N . SER A 1 289 ? -19.985 -2.261 40.486 1.00 85.56 289 SER A N 1
ATOM 2426 C CA . SER A 1 289 ? -19.067 -2.955 41.399 1.00 85.56 289 SER A CA 1
ATOM 2427 C C . SER A 1 289 ? -18.102 -3.876 40.647 1.00 85.56 289 SER A C 1
ATOM 2429 O O . SER A 1 289 ? -16.890 -3.790 40.851 1.00 85.56 289 SER A O 1
ATOM 2431 N N . ALA A 1 290 ? -18.597 -4.674 39.695 1.00 82.94 290 ALA A N 1
ATOM 2432 C CA . ALA A 1 290 ? -17.748 -5.543 38.878 1.00 82.94 290 ALA A CA 1
ATOM 2433 C C . ALA A 1 290 ? -16.741 -4.744 38.026 1.00 82.94 290 ALA A C 1
ATOM 2435 O O . ALA A 1 290 ? -15.589 -5.151 37.866 1.00 82.94 290 ALA A O 1
ATOM 2436 N N . HIS A 1 291 ? -17.133 -3.573 37.517 1.00 83.81 291 HIS A N 1
ATOM 2437 C CA . HIS A 1 291 ? -16.238 -2.694 36.771 1.00 83.81 291 HIS A CA 1
ATOM 2438 C C . HIS A 1 291 ? -15.135 -2.121 37.673 1.00 83.81 291 HIS A C 1
ATOM 2440 O O . HIS A 1 291 ? -13.978 -2.035 37.243 1.00 83.81 291 HIS A O 1
ATOM 2446 N N . THR A 1 292 ? -15.452 -1.734 38.911 1.00 85.38 292 THR A N 1
ATOM 2447 C CA . THR A 1 292 ? -14.428 -1.258 39.853 1.00 85.38 292 THR A CA 1
ATOM 2448 C C . THR A 1 292 ? -13.413 -2.349 40.193 1.00 85.38 292 THR A C 1
ATOM 2450 O O . THR A 1 292 ? -12.214 -2.082 40.125 1.00 85.38 292 THR A O 1
ATOM 2453 N N . GLU A 1 293 ? -13.857 -3.589 40.421 1.00 88.44 293 GLU A N 1
ATOM 2454 C CA . GLU A 1 293 ? -12.967 -4.741 40.630 1.00 88.44 293 GLU A CA 1
ATOM 2455 C C . GLU A 1 293 ? -12.127 -5.076 39.389 1.00 88.44 293 GLU A C 1
ATOM 2457 O O . GLU A 1 293 ? -10.954 -5.435 39.491 1.00 88.44 293 GLU A O 1
ATOM 2462 N N . ALA A 1 294 ? -12.693 -4.939 38.188 1.00 86.25 294 ALA A N 1
ATOM 2463 C CA . ALA A 1 294 ? -11.929 -5.115 36.959 1.00 86.25 294 ALA A CA 1
ATOM 2464 C C . ALA A 1 294 ? -10.829 -4.047 36.831 1.00 86.25 294 ALA A C 1
ATOM 2466 O O . ALA A 1 294 ? -9.698 -4.374 36.475 1.00 86.25 294 ALA A O 1
ATOM 2467 N N . LYS A 1 295 ? -11.123 -2.783 37.173 1.00 87.56 295 LYS A N 1
ATOM 2468 C CA . LYS A 1 295 ? -10.128 -1.698 37.161 1.00 87.56 295 LYS A CA 1
ATOM 2469 C C . LYS A 1 295 ? -8.984 -1.968 38.138 1.00 87.56 295 LYS A C 1
ATOM 2471 O O . LYS A 1 295 ? -7.828 -1.831 37.737 1.00 87.56 295 LYS A O 1
ATOM 2476 N N . THR A 1 296 ? -9.272 -2.390 39.370 1.00 90.12 296 THR A N 1
ATOM 2477 C CA . THR A 1 296 ? -8.215 -2.714 40.345 1.00 90.12 296 THR A CA 1
ATOM 2478 C C . THR A 1 296 ? -7.346 -3.870 39.852 1.00 90.12 296 THR A C 1
ATOM 2480 O O . THR A 1 296 ? -6.127 -3.731 39.808 1.00 90.12 296 THR A O 1
ATOM 2483 N N . LYS A 1 297 ? -7.949 -4.946 39.330 1.00 88.88 297 LYS A N 1
ATOM 2484 C CA . LYS A 1 297 ? -7.196 -6.060 38.726 1.00 88.88 297 LYS A CA 1
ATOM 2485 C C . LYS A 1 297 ? -6.350 -5.635 37.526 1.00 88.88 297 LYS A C 1
ATOM 2487 O O . LYS A 1 297 ? -5.242 -6.131 37.351 1.00 88.88 297 LYS A O 1
ATOM 2492 N N . THR A 1 298 ? -6.827 -4.712 36.687 1.00 87.25 298 THR A N 1
ATOM 2493 C CA . THR A 1 298 ? -6.010 -4.200 35.570 1.00 87.25 298 THR A CA 1
ATOM 2494 C C . THR A 1 298 ? -4.817 -3.372 36.041 1.00 87.25 298 THR A C 1
ATOM 2496 O O . THR A 1 298 ? -3.757 -3.458 35.423 1.00 87.25 298 THR A O 1
ATOM 2499 N N . GLN A 1 299 ? -4.960 -2.617 37.134 1.00 88.75 299 GLN A N 1
ATOM 2500 C CA . GLN A 1 299 ? -3.849 -1.888 37.751 1.00 88.75 299 GLN A CA 1
ATOM 2501 C C . GLN A 1 299 ? -2.827 -2.858 38.356 1.00 88.75 299 GLN A C 1
ATOM 2503 O O . GLN A 1 299 ? -1.636 -2.711 38.103 1.00 88.75 299 GLN A O 1
ATOM 2508 N N . GLU A 1 300 ? -3.278 -3.899 39.061 1.00 88.50 300 GLU A N 1
ATOM 2509 C CA . GLU A 1 300 ? -2.408 -4.976 39.565 1.00 88.50 300 GLU A CA 1
ATOM 2510 C C . GLU A 1 300 ? -1.668 -5.708 38.431 1.00 88.50 300 GLU A C 1
ATOM 2512 O O . GLU A 1 300 ? -0.504 -6.075 38.561 1.00 88.50 300 GLU A O 1
ATOM 2517 N N . LEU A 1 301 ? -2.313 -5.894 37.278 1.00 86.06 301 LEU A N 1
ATOM 2518 C CA . LEU A 1 301 ? -1.677 -6.501 36.108 1.00 86.06 301 LEU A CA 1
ATOM 2519 C C . LEU A 1 301 ? -0.623 -5.568 35.489 1.00 86.06 301 LEU A C 1
ATOM 2521 O O . LEU A 1 301 ? 0.414 -6.037 35.023 1.00 86.06 301 LEU A O 1
ATOM 2525 N N . GLN A 1 302 ? -0.863 -4.253 35.481 1.00 88.69 302 GLN A N 1
ATOM 2526 C CA . GLN A 1 302 ? 0.126 -3.270 35.028 1.00 88.69 302 GLN A CA 1
ATOM 2527 C C . GLN A 1 302 ? 1.358 -3.256 35.932 1.00 88.69 302 GLN A C 1
ATOM 2529 O O . GLN A 1 302 ? 2.466 -3.374 35.415 1.00 88.69 302 GLN A O 1
ATOM 2534 N N . THR A 1 303 ? 1.178 -3.218 37.254 1.00 88.12 303 THR A N 1
ATOM 2535 C CA . THR A 1 303 ? 2.311 -3.273 38.190 1.00 88.12 303 THR A CA 1
ATOM 2536 C C . THR A 1 303 ? 3.075 -4.589 38.061 1.00 88.12 303 THR A C 1
ATOM 2538 O O . THR A 1 303 ? 4.301 -4.592 38.075 1.00 88.12 303 THR A O 1
ATOM 2541 N N . LEU A 1 304 ? 2.385 -5.711 37.830 1.00 87.44 304 LEU A N 1
ATOM 2542 C CA . LEU A 1 304 ? 3.031 -7.001 37.575 1.00 87.44 304 LEU A CA 1
ATOM 2543 C C . LEU A 1 304 ? 3.812 -7.031 36.248 1.00 87.44 304 LEU A C 1
ATOM 2545 O O . LEU A 1 304 ? 4.847 -7.682 36.144 1.00 87.44 304 LEU A O 1
ATOM 2549 N N . LYS A 1 305 ? 3.355 -6.317 35.214 1.00 88.44 305 LYS A N 1
ATOM 2550 C CA . LYS A 1 305 ? 4.121 -6.167 33.966 1.00 88.44 305 LYS A CA 1
ATOM 2551 C C . LYS A 1 305 ? 5.378 -5.328 34.164 1.00 88.44 305 LYS A C 1
ATOM 2553 O O . LYS A 1 305 ? 6.412 -5.673 33.599 1.00 88.44 305 LYS A O 1
ATOM 2558 N N . GLU A 1 306 ? 5.292 -4.251 34.938 1.00 88.38 306 GLU A N 1
ATOM 2559 C CA . GLU A 1 306 ? 6.446 -3.411 35.273 1.00 88.38 306 GLU A CA 1
ATOM 2560 C C . GLU A 1 306 ? 7.489 -4.210 36.063 1.00 88.38 306 GLU A C 1
ATOM 2562 O O . GLU A 1 306 ? 8.661 -4.207 35.692 1.00 88.38 306 GLU A O 1
ATOM 2567 N N . THR A 1 307 ? 7.072 -5.000 37.058 1.00 86.81 307 THR A N 1
ATOM 2568 C CA . THR A 1 307 ? 8.002 -5.850 37.821 1.00 86.81 307 THR A CA 1
ATOM 2569 C C . THR A 1 307 ? 8.644 -6.945 36.969 1.00 86.81 307 THR A C 1
ATOM 2571 O O . THR A 1 307 ? 9.828 -7.225 37.146 1.00 86.81 307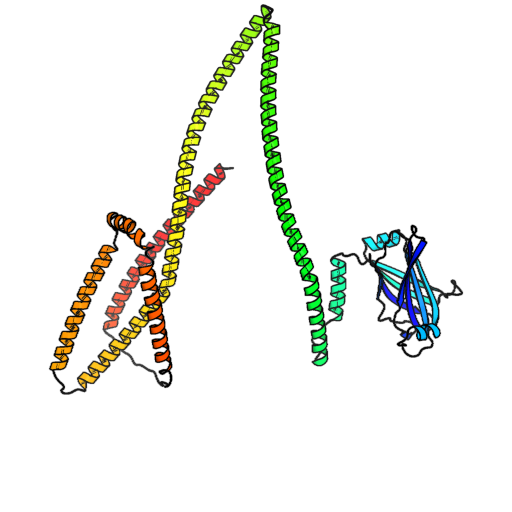 THR A O 1
ATOM 2574 N N . ILE A 1 308 ? 7.924 -7.526 36.000 1.00 86.44 308 ILE A N 1
ATOM 2575 C CA . ILE A 1 308 ? 8.519 -8.458 35.024 1.00 86.44 308 ILE A CA 1
ATOM 2576 C C . ILE A 1 308 ? 9.586 -7.752 34.179 1.00 86.44 308 ILE A C 1
ATOM 2578 O O . ILE A 1 308 ? 10.666 -8.301 33.981 1.00 86.44 308 ILE A O 1
ATOM 2582 N N . GLN A 1 309 ? 9.322 -6.533 33.701 1.00 87.00 309 GLN A N 1
ATOM 2583 C CA . GLN A 1 309 ? 10.302 -5.777 32.913 1.00 87.00 309 GLN A CA 1
ATOM 2584 C C . GLN A 1 309 ? 11.553 -5.429 33.729 1.00 87.00 309 GLN A C 1
ATOM 2586 O O . GLN A 1 309 ? 12.671 -5.542 33.221 1.00 87.00 309 GLN A O 1
ATOM 2591 N N . GLU A 1 310 ? 11.382 -5.040 34.994 1.00 86.50 310 GLU A N 1
ATOM 2592 C CA . GLU A 1 310 ? 12.496 -4.819 35.919 1.00 86.50 310 GLU A CA 1
ATOM 2593 C C . GLU A 1 310 ? 13.289 -6.109 36.161 1.00 86.50 310 GLU A C 1
ATOM 2595 O O . GLU A 1 310 ? 14.521 -6.094 36.140 1.00 86.50 310 GLU A O 1
ATOM 2600 N N . GLN A 1 311 ? 12.602 -7.240 36.334 1.00 85.62 311 GLN A N 1
ATOM 2601 C CA . GLN A 1 311 ? 13.241 -8.539 36.512 1.00 85.62 311 GLN A CA 1
ATOM 2602 C C . GLN A 1 311 ? 14.032 -8.961 35.267 1.00 85.62 311 GLN A C 1
ATOM 2604 O O . GLN A 1 311 ? 15.185 -9.369 35.397 1.00 85.62 311 GLN A O 1
ATOM 2609 N N . ASP A 1 312 ? 13.469 -8.810 34.068 1.00 86.12 312 ASP A N 1
ATOM 2610 C CA . ASP A 1 312 ? 14.160 -9.095 32.806 1.00 86.12 312 ASP A CA 1
ATOM 2611 C C . ASP A 1 312 ? 15.400 -8.209 32.629 1.00 86.12 312 ASP A C 1
ATOM 2613 O O . ASP A 1 312 ? 16.446 -8.668 32.161 1.00 86.12 312 ASP A O 1
ATOM 2617 N N . PHE A 1 313 ? 15.314 -6.938 33.032 1.00 87.50 313 PHE A N 1
ATOM 2618 C CA . PHE A 1 313 ? 16.462 -6.035 33.042 1.00 87.50 313 PHE A CA 1
ATOM 2619 C C . PHE A 1 313 ? 17.555 -6.514 34.008 1.00 87.50 313 PHE A C 1
ATOM 2621 O O . PHE A 1 313 ? 18.734 -6.534 33.645 1.00 87.50 313 PHE A O 1
ATOM 2628 N N . LEU A 1 314 ? 17.183 -6.939 35.220 1.00 83.94 314 LEU A N 1
ATOM 2629 C CA . LEU A 1 314 ? 18.126 -7.493 36.193 1.00 83.94 314 LEU A CA 1
ATOM 2630 C C . LEU A 1 314 ? 18.768 -8.794 35.697 1.00 83.94 314 LEU A C 1
ATOM 2632 O O . LEU A 1 314 ? 19.976 -8.959 35.855 1.00 83.94 314 LEU A O 1
ATOM 2636 N N . ILE A 1 315 ? 18.001 -9.682 35.057 1.00 83.62 315 ILE A N 1
ATOM 2637 C CA . ILE A 1 315 ? 18.518 -10.923 34.465 1.00 83.62 315 ILE A CA 1
ATOM 2638 C C . ILE A 1 315 ? 19.551 -10.603 33.385 1.00 83.62 315 ILE A C 1
ATOM 2640 O O . ILE A 1 315 ? 20.670 -11.103 33.463 1.00 83.62 315 ILE A O 1
ATOM 2644 N N . LYS A 1 316 ? 19.237 -9.707 32.440 1.00 84.38 316 LYS A N 1
ATOM 2645 C CA . LYS A 1 316 ? 20.193 -9.286 31.401 1.00 84.38 316 LYS A CA 1
ATOM 2646 C C . LYS A 1 316 ? 21.464 -8.688 31.993 1.00 84.38 316 LYS A C 1
ATOM 2648 O O . LYS A 1 316 ? 22.563 -9.025 31.571 1.00 84.38 316 LYS A O 1
ATOM 2653 N N . ARG A 1 317 ? 21.336 -7.853 33.028 1.00 83.06 317 ARG A N 1
ATOM 2654 C CA . ARG A 1 317 ? 22.496 -7.288 33.727 1.00 83.06 317 ARG A CA 1
ATOM 2655 C C . ARG A 1 317 ? 23.365 -8.373 34.374 1.00 83.06 317 ARG A C 1
ATOM 2657 O O . ARG A 1 317 ? 24.587 -8.246 34.376 1.00 83.06 317 ARG A O 1
ATOM 2664 N N . LEU A 1 318 ? 22.759 -9.420 34.935 1.00 78.75 318 LEU A N 1
ATOM 2665 C CA . LEU A 1 318 ? 23.491 -10.564 35.487 1.00 78.75 318 LEU A CA 1
ATOM 2666 C C . LEU A 1 318 ? 24.155 -11.400 34.383 1.00 78.75 318 LEU A C 1
ATOM 2668 O O . LEU A 1 318 ? 25.290 -11.843 34.561 1.00 78.75 318 LEU A O 1
ATOM 2672 N N . GLU A 1 319 ? 23.495 -11.575 33.237 1.00 81.81 319 GLU A N 1
ATOM 2673 C CA . GLU A 1 319 ? 24.078 -12.219 32.054 1.00 81.81 319 GLU A CA 1
ATOM 2674 C C . GLU A 1 319 ? 25.296 -11.445 31.530 1.00 81.81 319 GLU A C 1
ATOM 2676 O O . GLU A 1 319 ? 26.333 -12.059 31.281 1.00 81.81 319 GLU A O 1
ATOM 2681 N N . ASP A 1 320 ? 25.225 -10.112 31.471 1.00 79.56 320 ASP A N 1
ATOM 2682 C CA . ASP A 1 320 ? 26.341 -9.237 31.082 1.00 79.56 320 ASP A CA 1
ATOM 2683 C C . ASP A 1 320 ? 27.513 -9.289 32.080 1.00 79.56 320 ASP A C 1
ATOM 2685 O O . ASP A 1 320 ? 28.678 -9.144 31.705 1.00 79.56 320 ASP A O 1
ATOM 2689 N N . GLN A 1 321 ? 27.233 -9.511 33.369 1.00 80.31 321 GLN A N 1
ATOM 2690 C CA . GLN A 1 321 ? 28.259 -9.649 34.411 1.00 80.31 321 GLN A CA 1
ATOM 2691 C C . GLN A 1 321 ? 28.900 -11.040 34.452 1.00 80.31 321 GLN A C 1
ATOM 2693 O O . GLN A 1 321 ? 30.031 -11.184 34.927 1.00 80.31 321 GLN A O 1
ATOM 2698 N N . ARG A 1 322 ? 28.220 -12.067 33.935 1.00 80.44 322 ARG A N 1
ATOM 2699 C CA . ARG A 1 322 ? 28.721 -13.445 33.874 1.00 80.44 322 ARG A CA 1
ATOM 2700 C C . ARG A 1 322 ? 30.103 -13.575 33.211 1.00 80.44 322 ARG A C 1
ATOM 2702 O O . ARG A 1 322 ? 30.954 -14.197 33.843 1.00 80.44 322 ARG A O 1
ATOM 2709 N N . PRO A 1 323 ? 30.391 -12.992 32.027 1.00 82.38 323 PRO A N 1
ATOM 2710 C CA . PRO A 1 323 ? 31.717 -13.084 31.411 1.00 82.38 323 PRO A CA 1
ATOM 2711 C C . PRO A 1 323 ? 32.813 -12.399 32.240 1.00 82.38 323 PRO A C 1
ATOM 2713 O O . PRO A 1 323 ? 33.954 -12.851 32.267 1.00 82.38 323 PRO A O 1
ATOM 2716 N N . ILE A 1 324 ? 32.478 -11.321 32.957 1.00 79.12 324 ILE A N 1
ATOM 2717 C CA . ILE A 1 324 ? 33.429 -10.638 33.845 1.00 79.12 324 ILE A CA 1
ATOM 2718 C C . ILE A 1 324 ? 33.790 -11.558 35.012 1.00 79.12 324 ILE A C 1
ATOM 2720 O O . ILE A 1 324 ? 34.964 -11.696 35.346 1.00 79.12 324 ILE A O 1
ATOM 2724 N N . LEU A 1 325 ? 32.796 -12.224 35.605 1.00 75.12 325 LEU A N 1
ATOM 2725 C CA . LEU A 1 325 ? 33.015 -13.179 36.689 1.00 75.12 325 LEU A CA 1
ATOM 2726 C C . LEU A 1 325 ? 33.777 -14.426 36.229 1.00 75.12 325 LEU A C 1
ATOM 2728 O O . LEU A 1 325 ? 34.640 -14.893 36.967 1.00 75.12 325 LEU A O 1
ATOM 2732 N N . THR A 1 326 ? 33.515 -14.951 35.026 1.00 81.69 326 THR A N 1
ATOM 2733 C CA . THR A 1 326 ? 34.293 -16.081 34.487 1.00 81.69 326 THR A CA 1
ATOM 2734 C C . THR A 1 326 ? 35.737 -15.683 34.221 1.00 81.69 326 THR A C 1
ATOM 2736 O O . THR A 1 326 ? 36.635 -16.401 34.643 1.00 81.69 326 THR A O 1
ATOM 2739 N N . ASN A 1 327 ? 35.974 -14.504 33.638 1.00 80.88 327 ASN A N 1
ATOM 2740 C CA . ASN A 1 327 ? 37.329 -13.992 33.434 1.00 80.88 327 ASN A CA 1
ATOM 2741 C C . ASN A 1 327 ? 38.048 -13.779 34.770 1.00 80.88 327 ASN A C 1
ATOM 2743 O O . ASN A 1 327 ? 39.205 -14.159 34.913 1.00 80.88 327 ASN A O 1
ATOM 2747 N N . LEU A 1 328 ? 37.369 -13.213 35.774 1.00 77.81 328 LEU A N 1
ATOM 2748 C CA . LEU A 1 328 ? 37.939 -13.060 37.113 1.00 77.81 328 LEU A CA 1
ATOM 2749 C C . LEU A 1 328 ? 38.283 -14.417 37.730 1.00 77.81 328 LEU A C 1
ATOM 2751 O O . LEU A 1 328 ? 39.374 -14.567 38.274 1.00 77.81 328 LEU A O 1
ATOM 2755 N N . LYS A 1 329 ? 37.409 -15.417 37.587 1.00 84.94 329 LYS A N 1
ATOM 2756 C CA . LYS A 1 329 ? 37.669 -16.783 38.049 1.00 84.94 329 LYS A CA 1
ATOM 2757 C C . LYS A 1 329 ? 38.898 -17.387 37.365 1.00 84.94 329 LYS A C 1
ATOM 2759 O O . LYS A 1 329 ? 39.781 -17.876 38.056 1.00 84.94 329 LYS A O 1
ATOM 2764 N N . GLU A 1 330 ? 39.005 -17.281 36.043 1.00 81.94 330 GLU A N 1
ATOM 2765 C CA . GLU A 1 330 ? 40.178 -17.748 35.294 1.00 81.94 330 GLU A CA 1
ATOM 2766 C C . GLU A 1 330 ? 41.453 -17.000 35.709 1.00 81.94 330 GLU A C 1
ATOM 2768 O O . GLU A 1 330 ? 42.515 -17.603 35.859 1.00 81.94 330 GLU A O 1
ATOM 2773 N N . THR A 1 331 ? 41.378 -15.685 35.953 1.00 80.44 331 THR A N 1
ATOM 2774 C CA . THR A 1 331 ? 42.532 -14.931 36.469 1.00 80.44 331 THR A CA 1
ATOM 2775 C C . THR A 1 331 ? 42.909 -15.345 37.886 1.00 80.44 331 THR A C 1
ATOM 2777 O O . THR A 1 331 ? 44.100 -15.398 38.182 1.00 80.44 331 THR A O 1
ATOM 2780 N N . MET A 1 332 ? 41.937 -15.676 38.741 1.00 76.12 332 MET A N 1
ATOM 2781 C CA . MET A 1 332 ? 42.195 -16.213 40.075 1.00 76.12 332 MET A CA 1
ATOM 2782 C C . MET A 1 332 ? 42.852 -17.589 39.996 1.00 76.12 332 MET A C 1
ATOM 2784 O O . MET A 1 332 ? 43.874 -17.782 40.638 1.00 76.12 332 MET A O 1
ATOM 2788 N N . GLU A 1 333 ? 42.349 -18.500 39.161 1.00 83.00 333 GLU A N 1
ATOM 2789 C CA . GLU A 1 333 ? 42.964 -19.817 38.936 1.00 83.00 333 GLU A CA 1
ATOM 2790 C C . GLU A 1 333 ? 44.399 -19.675 38.400 1.00 83.00 333 GLU A C 1
ATOM 2792 O O . GLU A 1 333 ? 45.325 -20.333 38.873 1.00 83.00 333 GLU A O 1
ATOM 2797 N N . ASN A 1 334 ? 44.628 -18.751 37.462 1.00 81.31 334 ASN A N 1
ATOM 2798 C CA . ASN A 1 334 ? 45.969 -18.447 36.965 1.00 81.31 334 ASN A CA 1
ATOM 2799 C C . ASN A 1 334 ? 46.880 -17.874 38.061 1.00 81.31 334 ASN A C 1
ATOM 2801 O O . ASN A 1 334 ? 48.045 -18.259 38.152 1.00 81.31 334 ASN A O 1
ATOM 2805 N N . GLN A 1 335 ? 46.373 -16.976 38.908 1.00 76.69 335 GLN A N 1
ATOM 2806 C CA . GLN A 1 335 ? 47.123 -16.435 40.044 1.00 76.69 335 GLN A CA 1
ATOM 28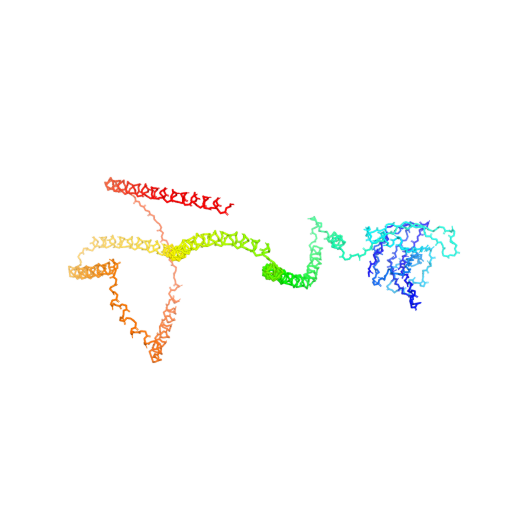07 C C . GLN A 1 335 ? 47.404 -17.499 41.107 1.00 76.69 335 GLN A C 1
ATOM 2809 O O . GLN A 1 335 ? 48.506 -17.520 41.645 1.00 76.69 335 GLN A O 1
ATOM 2814 N N . GLU A 1 336 ? 46.472 -18.410 41.379 1.00 78.38 336 GLU A N 1
ATOM 2815 C CA . GLU A 1 336 ? 46.683 -19.553 42.269 1.00 78.38 336 GLU A CA 1
ATOM 2816 C C . GLU A 1 336 ? 47.755 -20.490 41.716 1.00 78.38 336 GLU A C 1
ATOM 2818 O O . GLU A 1 336 ? 48.667 -20.861 42.450 1.00 78.38 336 GLU A O 1
ATOM 2823 N N . ASN A 1 337 ? 47.735 -20.787 40.414 1.00 78.44 337 ASN A N 1
ATOM 2824 C CA . ASN A 1 337 ? 48.792 -21.556 39.752 1.00 78.44 337 ASN A CA 1
ATOM 2825 C C . ASN A 1 337 ? 50.159 -20.864 39.865 1.00 78.44 337 ASN A C 1
ATOM 2827 O O . ASN A 1 337 ? 51.168 -21.516 40.139 1.00 78.44 337 ASN A O 1
ATOM 2831 N N . ILE A 1 338 ? 50.202 -19.535 39.714 1.00 76.94 338 ILE A N 1
ATOM 2832 C CA . ILE A 1 338 ? 51.419 -18.748 39.942 1.00 76.94 338 ILE A CA 1
ATOM 2833 C C . ILE A 1 338 ? 51.850 -18.852 41.409 1.00 76.94 338 ILE A C 1
ATOM 2835 O O . ILE A 1 338 ? 53.016 -19.134 41.663 1.00 76.94 338 ILE A O 1
ATOM 2839 N N . ILE A 1 339 ? 50.945 -18.687 42.376 1.00 76.69 339 ILE A N 1
ATOM 2840 C CA . ILE A 1 339 ? 51.250 -18.811 43.809 1.00 76.69 339 ILE A CA 1
ATOM 2841 C C . ILE A 1 339 ? 51.781 -20.207 44.133 1.00 76.69 339 ILE A C 1
ATOM 2843 O O . ILE A 1 339 ? 52.756 -20.314 44.869 1.00 76.69 339 ILE A O 1
ATOM 2847 N N . LEU A 1 340 ? 51.197 -21.264 43.572 1.00 76.88 340 LEU A N 1
ATOM 2848 C CA . LEU A 1 340 ? 51.666 -22.639 43.738 1.00 76.88 340 LEU A CA 1
ATOM 2849 C C . LEU A 1 340 ? 53.069 -22.816 43.152 1.00 76.88 340 LEU A C 1
ATOM 2851 O O . LEU A 1 340 ? 53.959 -23.304 43.842 1.00 76.88 340 LEU A O 1
ATOM 2855 N N . SER A 1 341 ? 53.319 -22.310 41.941 1.00 75.94 341 SER A N 1
ATOM 2856 C CA . SER A 1 341 ? 54.661 -22.335 41.344 1.00 75.94 341 SER A CA 1
ATOM 2857 C C . SER A 1 341 ? 55.686 -21.520 42.151 1.00 75.94 341 SER A C 1
ATOM 2859 O O . SER A 1 341 ? 56.841 -21.922 42.304 1.00 75.94 341 SER A O 1
ATOM 2861 N N . LEU A 1 342 ? 55.265 -20.395 42.739 1.00 73.81 342 LEU A N 1
ATOM 2862 C CA . LEU A 1 342 ? 56.082 -19.581 43.636 1.00 73.81 342 LEU A CA 1
ATOM 2863 C C . LEU A 1 342 ? 56.335 -20.303 44.961 1.00 73.81 342 LEU A C 1
ATOM 2865 O O . LEU A 1 342 ? 57.439 -20.255 45.485 1.00 73.81 342 LEU A O 1
ATOM 2869 N N . GLN A 1 343 ? 55.349 -21.016 45.503 1.00 74.25 343 GLN A N 1
ATOM 2870 C CA . GLN A 1 343 ? 55.535 -21.854 46.683 1.00 74.25 343 GLN A CA 1
ATOM 2871 C C . GLN A 1 343 ? 56.499 -23.004 46.406 1.00 74.25 343 GLN A C 1
ATOM 2873 O O . GLN A 1 343 ? 57.323 -23.310 47.265 1.00 74.25 343 GLN A O 1
ATOM 2878 N N . ASP A 1 344 ? 56.429 -23.625 45.233 1.00 75.94 344 ASP A N 1
ATOM 2879 C CA . ASP A 1 344 ? 57.321 -24.717 44.855 1.00 75.94 344 ASP A CA 1
ATOM 2880 C C . ASP A 1 344 ? 58.745 -24.215 44.611 1.00 75.94 344 ASP A C 1
ATOM 2882 O O . ASP A 1 344 ? 59.688 -24.797 45.143 1.00 75.94 344 ASP A O 1
ATOM 2886 N N . THR A 1 345 ? 58.918 -23.065 43.955 1.00 73.25 345 THR A N 1
ATOM 2887 C CA . THR A 1 345 ? 60.233 -22.408 43.832 1.00 73.25 345 THR A CA 1
ATOM 2888 C C . THR A 1 345 ? 60.765 -21.901 45.175 1.00 73.25 345 THR A C 1
ATOM 2890 O O . THR A 1 345 ? 61.962 -22.015 45.429 1.00 73.25 345 THR A O 1
ATOM 2893 N N . ILE A 1 346 ? 59.921 -21.417 46.094 1.00 69.81 346 ILE A N 1
ATOM 2894 C CA . ILE A 1 346 ? 60.313 -21.113 47.483 1.00 69.81 346 ILE A CA 1
ATOM 2895 C C . ILE A 1 346 ? 60.727 -22.392 48.219 1.00 69.81 346 ILE A C 1
ATOM 2897 O O . ILE A 1 346 ? 61.724 -22.394 48.935 1.00 69.81 346 ILE A O 1
ATOM 2901 N N . LYS A 1 347 ? 60.014 -23.507 48.043 1.00 71.12 347 LYS A N 1
ATOM 2902 C CA . LYS A 1 347 ? 60.388 -24.797 48.639 1.00 71.12 347 LYS A CA 1
ATOM 2903 C C . LYS A 1 347 ? 61.705 -25.313 48.058 1.00 71.12 347 LYS A C 1
ATOM 2905 O O . LYS A 1 347 ? 62.549 -25.765 48.826 1.00 71.12 347 LYS A O 1
ATOM 2910 N N . GLU A 1 348 ? 61.929 -25.208 46.753 1.00 66.44 348 GLU A N 1
ATOM 2911 C CA . GLU A 1 348 ? 63.187 -25.593 46.100 1.00 66.44 348 GLU A CA 1
ATOM 2912 C C . GLU A 1 348 ? 64.358 -24.691 46.505 1.00 66.44 348 GLU A C 1
ATOM 2914 O O . GLU A 1 348 ? 65.424 -25.190 46.865 1.00 66.44 348 GLU A O 1
ATOM 2919 N N . THR A 1 349 ? 64.160 -23.373 46.545 1.00 59.91 349 THR A N 1
ATOM 2920 C CA . THR A 1 349 ? 65.174 -22.431 47.043 1.00 59.91 349 THR A CA 1
ATOM 2921 C C . THR A 1 349 ? 65.424 -22.606 48.541 1.00 59.91 349 THR A C 1
ATOM 2923 O O . THR A 1 349 ? 66.576 -22.572 48.951 1.00 59.91 349 THR A O 1
ATOM 2926 N N . SER A 1 350 ? 64.411 -22.905 49.361 1.00 57.06 350 SER A N 1
ATOM 2927 C CA . SER A 1 350 ? 64.587 -23.222 50.791 1.00 57.06 350 SER A CA 1
ATOM 2928 C C . SER A 1 350 ? 65.309 -24.554 51.032 1.00 57.06 350 SER A C 1
ATOM 2930 O O . SER A 1 350 ? 66.032 -24.684 52.017 1.00 57.06 350 SER A O 1
ATOM 2932 N N . LYS A 1 351 ? 65.175 -25.529 50.120 1.00 59.50 351 LYS A N 1
ATOM 2933 C CA . LYS A 1 351 ? 65.960 -26.776 50.132 1.00 59.50 351 LYS A CA 1
ATOM 2934 C C . LYS A 1 351 ? 67.415 -26.545 49.704 1.00 59.50 351 LYS A C 1
ATOM 2936 O O . LYS A 1 351 ? 68.301 -27.206 50.237 1.00 59.50 351 LYS A O 1
ATOM 2941 N N . ASN A 1 352 ? 67.658 -25.599 48.793 1.00 53.00 352 ASN A N 1
ATOM 2942 C CA . ASN A 1 352 ? 68.992 -25.253 48.283 1.00 53.00 352 ASN A CA 1
ATOM 2943 C C . ASN A 1 352 ? 69.708 -24.146 49.083 1.00 53.00 352 ASN A C 1
ATOM 2945 O O . ASN A 1 352 ? 70.909 -23.946 48.916 1.00 53.00 352 ASN A O 1
ATOM 2949 N N . LEU A 1 353 ? 69.016 -23.458 49.992 1.00 47.44 353 LEU A N 1
ATOM 2950 C CA . LEU A 1 353 ? 69.591 -22.489 50.924 1.00 47.44 353 LEU A CA 1
ATOM 2951 C C . LEU A 1 353 ? 69.867 -23.157 52.271 1.00 47.44 353 LEU A C 1
ATOM 2953 O O . LEU A 1 353 ? 69.179 -22.966 53.275 1.00 47.44 353 LEU A O 1
ATOM 2957 N N . THR A 1 354 ? 70.958 -23.917 52.310 1.00 53.34 354 THR A N 1
ATOM 2958 C CA . THR A 1 354 ? 71.676 -24.170 53.557 1.00 53.34 354 THR A CA 1
ATOM 2959 C C . THR A 1 354 ? 72.099 -22.836 54.172 1.00 53.34 354 THR A C 1
ATOM 2961 O O . THR A 1 354 ? 72.999 -22.177 53.664 1.00 53.34 354 THR A O 1
ATOM 2964 N N . ARG A 1 355 ? 71.463 -22.503 55.303 1.00 53.84 355 ARG A N 1
ATOM 2965 C CA . ARG A 1 355 ? 71.776 -21.395 56.224 1.00 53.84 355 ARG A CA 1
ATOM 2966 C C . ARG A 1 355 ? 71.606 -19.989 55.637 1.00 53.84 355 ARG A C 1
ATOM 2968 O O . ARG A 1 355 ? 72.570 -19.405 55.165 1.00 53.84 355 ARG A O 1
ATOM 2975 N N . LEU A 1 356 ? 70.431 -19.391 55.847 1.00 44.16 356 LEU A N 1
ATOM 2976 C CA . LEU A 1 356 ? 70.328 -17.954 56.129 1.00 44.16 356 LEU A CA 1
ATOM 2977 C C . LEU A 1 356 ? 69.094 -17.628 56.994 1.00 44.16 356 LEU A C 1
ATOM 2979 O O . LEU A 1 356 ? 67.965 -17.999 56.694 1.00 44.16 356 LEU A O 1
ATOM 2983 N N . ASP A 1 357 ? 69.416 -17.016 58.134 1.00 51.22 357 ASP A N 1
ATOM 2984 C CA . ASP A 1 357 ? 68.658 -16.275 59.142 1.00 51.22 357 ASP A CA 1
ATOM 2985 C C . ASP A 1 357 ? 67.189 -16.601 59.449 1.00 51.22 357 ASP A C 1
ATOM 2987 O O . ASP A 1 357 ? 66.239 -16.051 58.891 1.00 51.22 357 ASP A O 1
ATOM 2991 N N . LYS A 1 358 ? 67.027 -17.329 60.568 1.00 54.00 358 LYS A N 1
ATOM 2992 C CA . LYS A 1 358 ? 65.802 -17.420 61.388 1.00 54.00 358 LYS A CA 1
ATOM 2993 C C . LYS A 1 358 ? 65.078 -16.075 61.575 1.00 54.00 358 LYS A C 1
ATOM 2995 O O . LYS A 1 358 ? 63.868 -16.079 61.763 1.00 54.00 358 LYS A O 1
ATOM 3000 N N . GLN A 1 359 ? 65.774 -14.940 61.522 1.00 55.88 359 GLN A N 1
ATOM 3001 C CA . GLN A 1 359 ? 65.187 -13.616 61.740 1.00 55.88 359 GLN A CA 1
ATOM 3002 C C . GLN A 1 359 ? 64.250 -13.156 60.607 1.00 55.88 359 GLN A C 1
ATOM 3004 O O . GLN A 1 359 ? 63.198 -12.592 60.900 1.00 55.88 359 GLN A O 1
ATOM 3009 N N . GLN A 1 360 ? 64.547 -13.455 59.336 1.00 54.38 360 GLN A N 1
ATOM 3010 C CA . GLN A 1 360 ? 63.633 -13.120 58.228 1.00 54.38 360 GLN A CA 1
ATOM 3011 C C . GLN A 1 360 ? 62.392 -14.021 58.215 1.00 54.38 360 GLN A C 1
ATOM 3013 O O . GLN A 1 360 ? 61.298 -13.585 57.860 1.00 54.38 360 GLN A O 1
ATOM 3018 N N . LEU A 1 361 ? 62.543 -15.266 58.672 1.00 56.88 361 LEU A N 1
ATOM 3019 C CA . LEU A 1 361 ? 61.445 -16.221 58.802 1.00 56.88 361 LEU A CA 1
ATOM 3020 C C . LEU A 1 361 ? 60.469 -15.815 59.918 1.00 56.88 361 LEU A C 1
ATOM 3022 O O . LEU A 1 361 ? 59.262 -15.923 59.728 1.00 56.88 361 LEU A O 1
ATOM 3026 N N . PHE A 1 362 ? 60.974 -15.266 61.031 1.00 59.53 362 PHE A N 1
ATOM 3027 C CA . PHE A 1 362 ? 60.142 -14.653 62.073 1.00 59.53 362 PHE A CA 1
ATOM 3028 C C . PHE A 1 362 ? 59.421 -13.390 61.579 1.00 59.53 362 PHE A C 1
ATOM 3030 O O . PHE A 1 362 ? 58.223 -13.261 61.809 1.00 59.53 362 PHE A O 1
ATOM 3037 N N . TYR A 1 363 ? 60.098 -12.514 60.827 1.00 63.56 363 TYR A N 1
ATOM 3038 C CA . TYR A 1 363 ? 59.466 -11.319 60.252 1.00 63.56 363 TYR A CA 1
ATOM 3039 C C . TYR A 1 363 ? 58.339 -11.667 59.264 1.00 63.56 363 TYR A C 1
ATOM 3041 O O . TYR A 1 363 ? 57.259 -11.080 59.310 1.00 63.56 363 TYR A O 1
ATOM 3049 N N . ASN A 1 364 ? 58.549 -12.671 58.409 1.00 61.97 364 ASN A N 1
ATOM 3050 C CA . ASN A 1 364 ? 57.520 -13.140 57.481 1.00 61.97 364 ASN A CA 1
ATOM 3051 C C . ASN A 1 364 ? 56.364 -13.856 58.202 1.00 61.97 364 ASN A C 1
ATOM 3053 O O . ASN A 1 364 ? 55.221 -13.726 57.774 1.00 61.97 364 ASN A O 1
ATOM 3057 N N . LEU A 1 365 ? 56.628 -14.553 59.314 1.00 64.75 365 LEU A N 1
ATOM 3058 C CA . LEU A 1 365 ? 55.587 -15.145 60.166 1.00 64.75 365 LEU A CA 1
ATOM 3059 C C . LEU A 1 365 ? 54.725 -14.085 60.860 1.00 64.75 365 LEU A C 1
ATOM 3061 O O . LEU A 1 365 ? 53.504 -14.237 60.913 1.00 64.75 365 LEU A O 1
ATOM 3065 N N . ASP A 1 366 ? 55.333 -13.006 61.352 1.00 66.38 366 ASP A N 1
ATOM 3066 C CA . ASP A 1 366 ? 54.598 -11.896 61.966 1.00 66.38 366 ASP A CA 1
ATOM 3067 C C . ASP A 1 366 ? 53.812 -11.092 60.926 1.00 66.38 366 ASP A C 1
ATOM 3069 O O . ASP A 1 366 ? 52.662 -10.725 61.175 1.00 66.38 366 ASP A O 1
ATOM 3073 N N . LYS A 1 367 ? 54.364 -10.911 59.720 1.00 67.94 367 LYS A N 1
ATOM 3074 C CA . LYS A 1 367 ? 53.640 -10.310 58.594 1.00 67.94 367 LYS A CA 1
ATOM 3075 C C . LYS A 1 367 ? 52.447 -11.170 58.158 1.00 67.94 367 LYS A C 1
ATOM 3077 O O . LYS A 1 367 ? 51.351 -10.647 58.004 1.00 67.94 367 LYS A O 1
ATOM 3082 N N . LEU A 1 368 ? 52.616 -12.492 58.069 1.00 67.38 368 LEU A N 1
ATOM 3083 C CA . LEU A 1 368 ? 51.525 -13.425 57.760 1.00 67.38 368 LEU A CA 1
ATOM 3084 C C . LEU A 1 368 ? 50.458 -13.471 58.865 1.00 67.38 368 LEU A C 1
ATOM 3086 O O . LEU A 1 368 ? 49.273 -13.594 58.560 1.00 67.38 368 LEU A O 1
ATOM 3090 N N . ARG A 1 369 ? 50.833 -13.324 60.144 1.00 69.81 369 ARG A N 1
ATOM 3091 C CA . ARG A 1 369 ? 49.864 -13.158 61.244 1.00 69.81 369 ARG A CA 1
ATOM 3092 C C . ARG A 1 369 ? 49.094 -11.847 61.142 1.00 69.81 369 ARG A C 1
ATOM 3094 O O . ARG A 1 369 ? 47.885 -11.854 61.370 1.00 69.81 369 ARG A O 1
ATOM 3101 N N . ALA A 1 370 ? 49.766 -10.748 60.805 1.00 67.00 370 ALA A N 1
ATOM 3102 C CA . ALA A 1 370 ? 49.118 -9.458 60.592 1.00 67.00 370 ALA A CA 1
ATOM 3103 C C . ALA A 1 370 ? 48.136 -9.521 59.409 1.00 67.00 370 ALA A C 1
ATOM 3105 O O . ALA A 1 370 ? 46.990 -9.090 59.542 1.00 67.00 370 ALA A O 1
ATOM 3106 N N . ASP A 1 371 ? 48.526 -10.162 58.305 1.00 65.69 371 ASP A N 1
ATOM 3107 C CA . ASP A 1 371 ? 47.662 -10.367 57.138 1.00 65.69 371 ASP A CA 1
ATOM 3108 C C . ASP A 1 371 ? 46.475 -11.294 57.458 1.00 65.69 371 ASP A C 1
ATOM 3110 O O . ASP A 1 371 ? 45.347 -11.029 57.039 1.00 65.69 371 ASP A O 1
ATOM 3114 N N . GLN A 1 372 ? 46.672 -12.332 58.279 1.00 69.00 372 GLN A N 1
ATOM 3115 C CA . GLN A 1 372 ? 45.586 -13.199 58.748 1.00 69.00 372 GLN A CA 1
ATOM 3116 C C . GLN A 1 372 ? 44.593 -12.449 59.656 1.00 69.00 372 GLN A C 1
ATOM 3118 O O . GLN A 1 372 ? 43.384 -12.685 59.583 1.00 69.00 372 GLN A O 1
ATOM 3123 N N . GLN A 1 373 ? 45.073 -11.535 60.506 1.00 70.19 373 GLN A N 1
ATOM 3124 C CA . GLN A 1 373 ? 44.214 -10.681 61.331 1.00 70.19 373 GLN A CA 1
ATOM 3125 C C . GLN A 1 373 ? 43.444 -9.663 60.483 1.00 70.19 373 GLN A C 1
ATOM 3127 O O . GLN A 1 373 ? 42.246 -9.480 60.702 1.00 70.19 373 GLN A O 1
ATOM 3132 N N . LEU A 1 374 ? 44.091 -9.068 59.478 1.00 70.50 374 LEU A N 1
ATOM 3133 C CA . LEU A 1 374 ? 43.451 -8.169 58.518 1.00 70.50 374 LEU A CA 1
ATOM 3134 C C . LEU A 1 374 ? 42.360 -8.897 57.716 1.00 70.50 374 LEU A C 1
ATOM 3136 O O . LEU A 1 374 ? 41.260 -8.375 57.546 1.00 70.50 374 LEU A O 1
ATOM 3140 N N . LEU A 1 375 ? 42.629 -10.126 57.267 1.00 66.56 375 LEU A N 1
ATOM 3141 C CA . LEU A 1 375 ? 41.658 -10.959 56.555 1.00 66.56 375 LEU A CA 1
ATOM 3142 C C . LEU A 1 375 ? 40.482 -11.363 57.449 1.00 66.56 375 LEU A C 1
ATOM 3144 O O . LEU A 1 375 ? 39.344 -11.296 56.994 1.00 66.56 375 LEU A O 1
ATOM 3148 N N . LYS A 1 376 ? 40.714 -11.686 58.729 1.00 72.38 376 LYS A N 1
ATOM 3149 C CA . LYS A 1 376 ? 39.626 -11.897 59.701 1.00 72.38 376 LYS A CA 1
ATOM 3150 C C . LYS A 1 376 ? 38.788 -10.637 59.911 1.00 72.38 376 LYS A C 1
ATOM 3152 O O . LYS A 1 376 ? 37.567 -10.730 59.932 1.00 72.38 376 LYS A O 1
ATOM 3157 N N . GLN A 1 377 ? 39.409 -9.463 60.024 1.00 65.50 377 GLN A N 1
ATOM 3158 C CA . GLN A 1 377 ? 38.674 -8.197 60.123 1.00 65.50 377 GLN A CA 1
ATOM 3159 C C . GLN A 1 377 ? 37.851 -7.921 58.860 1.00 65.50 377 GLN A C 1
ATOM 3161 O O . GLN A 1 377 ? 36.691 -7.534 58.968 1.00 65.50 377 GLN A O 1
ATOM 3166 N N . LYS A 1 378 ? 38.397 -8.192 57.667 1.00 66.69 378 LYS A N 1
ATOM 3167 C CA . LYS A 1 378 ? 37.651 -8.085 56.405 1.00 66.69 378 LYS A CA 1
ATOM 3168 C C . LYS A 1 378 ? 36.534 -9.121 56.287 1.00 66.69 378 LYS A C 1
ATOM 3170 O O . LYS A 1 378 ? 35.481 -8.800 55.755 1.00 66.69 378 LYS A O 1
ATOM 3175 N N . GLN A 1 379 ? 36.719 -10.329 56.815 1.00 62.75 379 GLN A N 1
ATOM 3176 C CA . GLN A 1 379 ? 35.673 -11.350 56.882 1.00 62.75 379 GLN A CA 1
ATOM 3177 C C . GLN A 1 379 ? 34.529 -10.920 57.809 1.00 62.75 379 GLN A C 1
ATOM 3179 O O . GLN A 1 379 ? 33.372 -11.073 57.437 1.00 62.75 379 GLN A O 1
ATOM 3184 N N . VAL A 1 380 ? 34.837 -10.322 58.965 1.00 70.00 380 VAL A N 1
ATOM 3185 C CA . VAL A 1 380 ? 33.834 -9.740 59.875 1.00 70.00 380 VAL A CA 1
ATOM 3186 C C . VAL A 1 380 ? 33.130 -8.545 59.224 1.00 70.00 380 VAL A C 1
ATOM 3188 O O . VAL A 1 380 ? 31.914 -8.428 59.314 1.00 70.00 380 VAL A O 1
ATOM 3191 N N . GLN A 1 381 ? 33.850 -7.693 58.489 1.00 56.59 381 GLN A N 1
ATOM 3192 C CA . GLN A 1 381 ? 33.241 -6.608 57.709 1.00 56.59 381 GLN A CA 1
ATOM 3193 C C . GLN A 1 381 ? 32.335 -7.139 56.591 1.00 56.59 381 GLN A C 1
ATOM 3195 O O . GLN A 1 381 ? 31.248 -6.612 56.394 1.00 56.59 381 GLN A O 1
ATOM 3200 N N . LEU A 1 382 ? 32.731 -8.204 55.889 1.00 56.78 382 LEU A N 1
ATOM 3201 C CA . LEU A 1 382 ? 31.899 -8.862 54.878 1.00 56.78 382 LEU A CA 1
ATOM 3202 C C . LEU A 1 382 ? 30.688 -9.570 55.495 1.00 56.78 382 LEU A C 1
ATOM 3204 O O . LEU A 1 382 ? 29.624 -9.564 54.885 1.00 56.78 382 LEU A O 1
ATOM 3208 N N . GLN A 1 383 ? 30.815 -10.128 56.702 1.00 59.62 383 GLN A N 1
ATOM 3209 C CA . GLN A 1 383 ? 29.685 -10.659 57.467 1.00 59.62 383 GLN A CA 1
ATOM 3210 C C . GLN A 1 383 ? 28.723 -9.544 57.877 1.00 59.62 383 GLN A C 1
ATOM 3212 O O . GLN A 1 383 ? 27.533 -9.684 57.628 1.00 59.62 383 GLN A O 1
ATOM 3217 N N . HIS A 1 384 ? 29.219 -8.404 58.360 1.00 57.91 384 HIS A N 1
ATOM 3218 C CA . HIS A 1 384 ? 28.384 -7.234 58.640 1.00 57.91 384 HIS A CA 1
ATOM 3219 C C . HIS A 1 384 ? 27.730 -6.648 57.381 1.00 57.91 384 HIS A C 1
ATOM 3221 O O . HIS A 1 384 ? 26.573 -6.250 57.428 1.00 57.91 384 HIS A O 1
ATOM 3227 N N . ILE A 1 385 ? 28.414 -6.640 56.234 1.00 51.88 385 ILE A N 1
ATOM 3228 C CA . ILE A 1 385 ? 27.827 -6.224 54.948 1.00 51.88 385 ILE A CA 1
ATOM 3229 C C . ILE A 1 385 ? 26.780 -7.245 54.467 1.00 51.88 385 ILE A C 1
ATOM 3231 O O . ILE A 1 385 ? 25.749 -6.861 53.926 1.00 51.88 385 ILE A O 1
ATOM 3235 N N . SER A 1 386 ? 27.007 -8.542 54.684 1.00 50.19 386 SER A N 1
ATOM 3236 C CA . SER A 1 386 ? 26.039 -9.617 54.422 1.00 50.19 386 SER A CA 1
ATOM 3237 C C . SER A 1 386 ? 24.807 -9.509 55.327 1.00 50.19 386 SER A C 1
ATOM 3239 O O . SER A 1 386 ? 23.691 -9.709 54.859 1.00 50.19 386 SER A O 1
ATOM 3241 N N . GLU A 1 387 ? 24.993 -9.183 56.607 1.00 55.75 387 GLU A N 1
ATOM 3242 C CA . GLU A 1 387 ? 23.917 -8.909 57.567 1.00 55.75 387 GLU A CA 1
ATOM 3243 C C . GLU A 1 387 ? 23.148 -7.637 57.186 1.00 55.75 387 GLU A C 1
ATOM 3245 O O . GLU A 1 387 ? 21.923 -7.650 57.204 1.00 55.75 387 GLU A O 1
ATOM 3250 N N . MET A 1 388 ? 23.835 -6.582 56.731 1.00 49.91 388 MET A N 1
ATOM 3251 C CA . MET A 1 388 ? 23.194 -5.374 56.193 1.00 49.91 388 MET A CA 1
ATOM 3252 C C . MET A 1 388 ? 22.451 -5.608 54.867 1.00 49.91 388 MET A C 1
ATOM 3254 O O . MET A 1 388 ? 21.523 -4.867 54.556 1.00 49.91 388 MET A O 1
ATOM 3258 N N . ASN A 1 389 ? 22.819 -6.635 54.096 1.00 54.00 389 ASN A N 1
ATOM 3259 C CA . ASN A 1 389 ? 22.213 -6.943 52.796 1.00 54.00 389 ASN A CA 1
ATOM 3260 C C . ASN A 1 389 ? 21.189 -8.095 52.829 1.00 54.00 389 ASN A C 1
ATOM 3262 O O . ASN A 1 389 ? 20.649 -8.451 51.781 1.00 54.00 389 ASN A O 1
ATOM 3266 N N . LYS A 1 390 ? 20.865 -8.661 54.001 1.00 45.19 390 LYS A N 1
ATOM 3267 C CA . LYS A 1 390 ? 19.785 -9.654 54.173 1.00 45.19 390 LYS A CA 1
ATOM 3268 C C . LYS A 1 390 ? 18.518 -9.055 54.800 1.00 45.19 390 LYS A C 1
ATOM 3270 O O . LYS A 1 390 ? 18.011 -9.569 55.790 1.00 45.19 390 LYS A O 1
ATOM 3275 N N . GLY A 1 391 ? 17.961 -8.044 54.132 1.00 49.28 391 GLY A N 1
ATOM 3276 C CA . GLY A 1 391 ? 16.559 -7.642 54.288 1.00 49.28 391 GLY A CA 1
ATOM 3277 C C . GLY A 1 391 ? 16.309 -6.520 55.297 1.00 49.28 391 GLY A C 1
ATOM 3278 O O . GLY A 1 391 ? 16.548 -6.675 56.484 1.00 49.28 391 GLY A O 1
ATOM 3279 N N . GLU A 1 392 ? 15.742 -5.429 54.771 1.00 45.50 392 GLU A N 1
ATOM 3280 C CA . GLU A 1 392 ? 15.173 -4.258 55.459 1.00 45.50 392 GLU A CA 1
ATOM 3281 C C . GLU A 1 392 ? 16.169 -3.216 55.995 1.00 45.50 392 GLU A C 1
ATOM 3283 O O . GLU A 1 392 ? 16.493 -3.147 57.177 1.00 45.50 392 GLU A O 1
ATOM 3288 N N . ILE A 1 393 ? 16.563 -2.287 55.113 1.00 47.06 393 ILE A N 1
ATOM 3289 C CA . ILE A 1 393 ? 16.991 -0.946 55.532 1.00 47.06 393 ILE A CA 1
ATOM 3290 C C . ILE A 1 393 ? 15.792 -0.295 56.253 1.00 47.06 393 ILE A C 1
ATOM 3292 O O . ILE A 1 393 ? 14.741 -0.125 55.625 1.00 47.06 393 ILE A O 1
ATOM 3296 N N . PRO A 1 394 ? 15.907 0.099 57.535 1.00 48.03 394 PRO A N 1
ATOM 3297 C CA . PRO A 1 394 ? 14.836 0.796 58.236 1.00 48.03 394 PRO A CA 1
ATOM 3298 C C . PRO A 1 394 ? 14.473 2.092 57.500 1.00 48.03 394 PRO A C 1
ATOM 3300 O O . PRO A 1 394 ? 15.353 2.892 57.174 1.00 48.03 394 PRO A O 1
ATOM 3303 N N . ARG A 1 395 ? 13.174 2.338 57.263 1.00 45.09 395 ARG A N 1
ATOM 3304 C CA . ARG A 1 395 ? 12.659 3.552 56.584 1.00 45.09 395 ARG A CA 1
ATOM 3305 C C . ARG A 1 395 ? 13.186 4.872 57.169 1.00 45.09 395 ARG A C 1
ATOM 3307 O O . ARG A 1 395 ? 13.218 5.869 56.455 1.00 45.09 395 ARG A O 1
ATOM 3314 N N . SER A 1 396 ? 13.657 4.873 58.416 1.00 49.72 396 SER A N 1
ATOM 3315 C CA . SER A 1 396 ? 14.283 6.029 59.065 1.00 49.72 396 SER A CA 1
ATOM 3316 C C . SER A 1 396 ? 15.586 6.495 58.401 1.00 49.72 396 SER A C 1
ATOM 3318 O O . SER A 1 396 ? 15.897 7.682 58.466 1.00 49.72 396 SER A O 1
ATOM 3320 N N . PHE A 1 397 ? 16.325 5.618 57.710 1.00 45.88 397 PHE A N 1
ATOM 3321 C CA . PHE A 1 397 ? 17.522 6.022 56.960 1.00 45.88 397 PHE A CA 1
ATOM 3322 C C . PHE A 1 397 ? 17.185 6.718 55.632 1.00 45.88 397 PHE A C 1
ATOM 3324 O O . PHE A 1 397 ? 17.922 7.602 55.207 1.00 45.88 397 PHE A O 1
ATOM 3331 N N . PHE A 1 398 ? 16.048 6.402 55.000 1.00 42.12 398 PHE A N 1
ATOM 3332 C CA . PHE A 1 398 ? 15.611 7.080 53.769 1.00 42.12 398 PHE A CA 1
ATOM 3333 C C . PHE A 1 398 ? 15.074 8.496 54.018 1.00 42.12 398 PHE A C 1
ATOM 3335 O O . PHE A 1 398 ? 15.183 9.356 53.145 1.00 42.12 398 PHE A O 1
ATOM 3342 N N . GLU A 1 399 ? 14.541 8.774 55.208 1.00 49.47 399 GLU A N 1
ATOM 3343 C CA . GLU A 1 399 ? 14.102 10.128 55.567 1.00 49.47 399 GLU A CA 1
ATOM 3344 C C . GLU A 1 399 ? 15.275 11.085 55.822 1.00 49.47 399 GLU A C 1
ATOM 3346 O O . GLU A 1 399 ? 15.143 12.280 55.564 1.00 49.47 399 GLU A O 1
ATOM 3351 N N . GLN A 1 400 ? 16.447 10.579 56.227 1.00 46.91 400 GLN A N 1
ATOM 3352 C CA . GLN A 1 400 ? 17.657 11.404 56.325 1.00 46.91 400 GLN A CA 1
ATOM 3353 C C . GLN A 1 400 ? 18.199 11.800 54.941 1.00 46.91 400 GLN A C 1
ATOM 3355 O O . GLN A 1 400 ? 18.604 12.945 54.759 1.00 46.91 400 GLN A O 1
ATOM 3360 N N . PHE A 1 401 ? 18.096 10.926 53.932 1.00 39.81 401 PHE A N 1
ATOM 3361 C CA . PHE A 1 401 ? 18.510 11.259 52.561 1.00 39.81 401 PHE A CA 1
ATOM 3362 C C . PHE A 1 401 ? 17.599 12.277 51.860 1.00 39.81 401 PHE A C 1
ATOM 3364 O O . PHE A 1 401 ? 18.081 13.019 51.008 1.00 39.81 401 PHE A O 1
ATOM 3371 N N . LYS A 1 402 ? 16.320 12.395 52.244 1.00 44.88 402 LYS A N 1
ATOM 3372 C CA . LYS A 1 402 ? 15.443 13.465 51.725 1.00 44.88 402 LYS A CA 1
ATOM 3373 C C . LYS A 1 402 ? 15.878 14.869 52.155 1.00 44.88 402 LYS A C 1
ATOM 3375 O O . LYS A 1 402 ? 15.572 15.829 51.455 1.00 44.88 402 LYS A O 1
ATOM 3380 N N . ASN A 1 403 ? 16.606 14.992 53.264 1.00 43.41 403 ASN A N 1
ATOM 3381 C CA . ASN A 1 403 ? 17.127 16.280 53.724 1.00 43.41 403 ASN A CA 1
ATOM 3382 C C . ASN A 1 403 ? 18.509 16.617 53.130 1.00 43.41 403 ASN A C 1
ATOM 3384 O O . ASN A 1 403 ? 18.887 17.787 53.130 1.00 43.41 403 ASN A O 1
ATOM 3388 N N . ASP A 1 404 ? 19.221 15.640 52.555 1.00 38.78 404 ASP A N 1
ATOM 3389 C CA . ASP A 1 404 ? 20.526 15.841 51.905 1.00 38.78 404 ASP A CA 1
ATOM 3390 C C . ASP A 1 404 ? 20.440 16.099 50.384 1.00 38.78 404 ASP A C 1
ATOM 3392 O O . ASP A 1 404 ? 21.437 16.462 49.755 1.00 38.78 404 ASP A O 1
ATOM 3396 N N . GLU A 1 405 ? 19.252 16.017 49.770 1.00 40.38 405 GLU A N 1
ATOM 3397 C CA . GLU A 1 405 ? 19.057 16.403 48.359 1.00 40.38 405 GLU A CA 1
ATOM 3398 C C . GLU A 1 405 ? 19.161 17.923 48.110 1.00 40.38 405 GLU A C 1
ATOM 3400 O O . GLU A 1 405 ? 19.314 18.344 46.962 1.00 40.38 405 GLU A O 1
ATOM 3405 N N . PHE A 1 406 ? 19.204 18.754 49.160 1.00 40.69 406 PHE A N 1
ATOM 3406 C CA . PHE A 1 406 ? 19.414 20.206 49.043 1.00 40.69 406 PHE A CA 1
ATOM 3407 C C . PHE A 1 406 ? 20.873 20.629 48.771 1.00 40.69 406 PHE A C 1
ATOM 3409 O O . PHE A 1 406 ? 21.132 21.803 48.508 1.00 40.69 406 PHE A O 1
ATOM 3416 N N . PHE A 1 407 ? 21.844 19.707 48.779 1.00 40.00 407 PHE A N 1
ATOM 3417 C CA . PHE A 1 407 ? 23.259 20.039 48.536 1.00 40.00 407 PHE A CA 1
ATOM 3418 C C . PHE A 1 407 ? 23.684 20.038 47.057 1.00 40.00 407 PHE A C 1
ATOM 3420 O O . PHE A 1 407 ? 24.851 20.319 46.764 1.00 40.00 407 PHE A O 1
ATOM 3427 N N . ARG A 1 408 ? 22.775 19.765 46.107 1.00 46.12 408 ARG A N 1
ATOM 3428 C CA . ARG A 1 408 ? 23.118 19.720 44.669 1.00 46.12 408 ARG A CA 1
ATOM 3429 C C . ARG A 1 408 ? 23.363 21.086 44.015 1.00 46.12 408 ARG A C 1
ATOM 3431 O O . ARG A 1 408 ? 24.024 21.120 42.982 1.00 46.12 408 ARG A O 1
ATOM 3438 N N . ASP A 1 409 ? 22.977 22.189 44.654 1.00 46.59 409 ASP A N 1
ATOM 3439 C CA . ASP A 1 409 ? 23.067 23.530 44.053 1.00 46.59 409 ASP A CA 1
ATOM 3440 C C . ASP A 1 409 ? 24.160 24.426 44.658 1.00 46.59 409 ASP A C 1
ATOM 3442 O O . ASP A 1 409 ? 24.097 25.647 44.534 1.00 46.59 409 ASP A O 1
ATOM 3446 N N . ASN A 1 410 ? 25.188 23.869 45.317 1.00 50.69 410 ASN A N 1
ATOM 3447 C CA . ASN A 1 410 ? 26.297 24.685 45.826 1.00 50.69 410 ASN A CA 1
ATOM 3448 C C . ASN A 1 410 ? 27.477 24.731 44.819 1.00 50.69 410 ASN A C 1
ATOM 3450 O O . ASN A 1 410 ? 28.294 23.800 44.778 1.00 50.69 410 ASN A O 1
ATOM 3454 N N . PRO A 1 411 ? 27.621 25.804 44.009 1.00 56.59 411 PRO A N 1
ATOM 3455 C CA . PRO A 1 411 ? 28.550 25.868 42.869 1.00 56.59 411 PRO A CA 1
ATOM 3456 C C . PRO A 1 411 ? 30.033 25.742 43.258 1.00 56.59 411 PRO A C 1
ATOM 3458 O O . PRO A 1 411 ? 30.871 25.347 42.445 1.00 56.59 411 PRO A O 1
ATOM 3461 N N . ILE A 1 412 ? 30.377 26.005 44.522 1.00 57.06 412 ILE A N 1
ATOM 3462 C CA . ILE A 1 412 ? 31.747 25.877 45.037 1.00 57.06 412 ILE A CA 1
ATOM 3463 C C . ILE A 1 412 ? 32.180 24.402 45.093 1.00 57.06 412 ILE A C 1
ATOM 3465 O O . ILE A 1 412 ? 33.327 24.081 44.770 1.00 57.06 412 ILE A O 1
ATOM 3469 N N . ILE A 1 413 ? 31.268 23.493 45.451 1.00 54.22 413 ILE A N 1
ATOM 3470 C CA . ILE A 1 413 ? 31.559 22.059 45.592 1.00 54.22 413 ILE A CA 1
ATOM 3471 C C . ILE A 1 413 ? 31.680 21.405 44.209 1.00 54.22 413 ILE A C 1
ATOM 3473 O O . ILE A 1 413 ? 32.623 20.649 43.973 1.00 54.22 413 ILE A O 1
ATOM 3477 N N . VAL A 1 414 ? 30.819 21.789 43.261 1.00 56.88 414 VAL A N 1
ATOM 3478 C CA . VAL A 1 414 ? 30.897 21.350 41.855 1.00 56.88 414 VAL A CA 1
ATOM 3479 C C . VAL A 1 414 ? 32.230 21.764 41.221 1.00 56.88 414 VAL A C 1
ATOM 3481 O O . VAL A 1 414 ? 32.892 20.936 40.596 1.00 56.88 414 VAL A O 1
ATOM 3484 N N . SER A 1 415 ? 32.703 22.991 41.477 1.00 62.00 415 SER A N 1
ATOM 3485 C CA . SER A 1 415 ? 34.014 23.449 40.985 1.00 62.00 415 SER A CA 1
ATOM 3486 C C . SER A 1 415 ? 35.194 22.660 41.577 1.00 62.00 415 SER A C 1
ATOM 3488 O O . SER A 1 415 ? 36.199 22.433 40.902 1.00 62.00 415 SER A O 1
ATOM 3490 N N . LYS A 1 416 ? 35.076 22.191 42.829 1.00 63.62 416 LYS A N 1
ATOM 3491 C CA . LYS A 1 416 ? 36.081 21.332 43.475 1.00 63.62 416 LYS A CA 1
ATOM 3492 C C . LYS A 1 416 ? 36.127 19.946 42.837 1.00 63.62 416 LYS A C 1
ATOM 3494 O O . LYS A 1 416 ? 37.219 19.421 42.629 1.00 63.62 416 LYS A O 1
ATOM 3499 N N . PHE A 1 417 ? 34.970 19.368 42.516 1.00 56.91 417 PHE A N 1
ATOM 3500 C CA . PHE A 1 417 ? 34.899 18.071 41.844 1.00 56.91 417 PHE A CA 1
ATOM 3501 C C . PHE A 1 417 ? 35.366 18.145 40.390 1.00 56.91 417 PHE A C 1
ATOM 3503 O O . PHE A 1 417 ? 36.110 17.266 39.969 1.00 56.91 417 PHE A O 1
ATOM 3510 N N . GLN A 1 418 ? 35.045 19.219 39.662 1.00 63.28 418 GLN A N 1
ATOM 3511 C CA . GLN A 1 418 ? 35.574 19.447 38.312 1.00 63.28 418 GLN A CA 1
ATOM 3512 C C . GLN A 1 418 ? 37.098 19.604 38.315 1.00 63.28 418 GLN A C 1
ATOM 3514 O O . GLN A 1 418 ? 37.778 18.903 37.572 1.00 63.28 418 GLN A O 1
ATOM 3519 N N . LYS A 1 419 ? 37.660 20.408 39.229 1.00 68.12 419 LYS A N 1
ATOM 3520 C CA . LYS A 1 419 ? 39.123 20.521 39.377 1.00 68.12 419 LYS A CA 1
ATOM 3521 C C . LYS A 1 419 ? 39.784 19.191 39.737 1.00 68.12 419 LYS A C 1
ATOM 3523 O O . LYS A 1 419 ? 40.893 18.914 39.292 1.00 68.12 419 LYS A O 1
ATOM 3528 N N . ARG A 1 420 ? 39.121 18.354 40.540 1.00 65.88 420 ARG A N 1
ATOM 3529 C CA . ARG A 1 420 ? 39.643 17.028 40.897 1.00 65.88 420 ARG A CA 1
ATOM 3530 C C . ARG A 1 420 ? 39.553 16.036 39.738 1.00 65.88 420 ARG A C 1
ATOM 3532 O O . ARG A 1 420 ? 40.473 15.243 39.577 1.00 65.88 420 ARG A O 1
ATOM 3539 N N . ALA A 1 421 ? 38.505 16.111 38.921 1.00 61.28 421 ALA A N 1
ATOM 3540 C CA . ALA A 1 421 ? 38.378 15.321 37.700 1.00 61.28 421 ALA A CA 1
ATOM 3541 C C . ALA A 1 421 ? 39.441 15.713 36.659 1.00 61.28 421 ALA A C 1
ATOM 3543 O O . ALA A 1 421 ? 40.067 14.835 36.075 1.00 61.28 421 ALA A O 1
ATOM 3544 N N . GLU A 1 422 ? 39.720 17.009 36.493 1.00 66.88 422 GLU A N 1
ATOM 3545 C CA . GLU A 1 422 ? 40.793 17.493 35.611 1.00 66.88 422 GLU A CA 1
ATOM 3546 C C . GLU A 1 422 ? 42.189 17.074 36.090 1.00 66.88 422 GLU A C 1
ATOM 3548 O O . GLU A 1 422 ? 43.036 16.723 35.270 1.00 66.88 422 GLU A O 1
ATOM 3553 N N . MET A 1 423 ? 42.444 17.066 37.406 1.00 67.56 423 MET A N 1
ATOM 3554 C CA . MET A 1 423 ? 43.714 16.550 37.933 1.00 67.56 423 MET A CA 1
ATOM 3555 C C . MET A 1 423 ? 43.862 15.045 37.709 1.00 67.56 423 MET A C 1
ATOM 3557 O O . MET A 1 423 ? 44.931 14.614 37.292 1.00 67.56 423 MET A O 1
ATOM 3561 N N . LEU A 1 424 ? 42.799 14.264 37.923 1.00 64.31 424 LEU A N 1
ATOM 3562 C CA . LEU A 1 424 ? 42.817 12.820 37.673 1.00 64.31 424 LEU A CA 1
ATOM 3563 C C . LEU A 1 424 ? 43.018 12.497 36.186 1.00 64.31 424 LEU A C 1
ATOM 3565 O O . LEU A 1 424 ? 43.739 11.561 35.864 1.00 64.31 424 LEU A O 1
ATOM 3569 N N . LEU A 1 425 ? 42.440 13.289 35.277 1.00 68.00 425 LEU A N 1
ATOM 3570 C CA . LEU A 1 425 ? 42.667 13.149 33.834 1.00 68.00 425 LEU A CA 1
ATOM 3571 C C . LEU A 1 425 ? 44.133 13.399 33.457 1.00 68.00 425 LEU A C 1
ATOM 3573 O O . LEU A 1 425 ? 44.711 12.593 32.733 1.00 68.00 425 LEU A O 1
ATOM 3577 N N . LYS A 1 426 ? 44.766 14.438 34.017 1.00 70.00 426 LYS A N 1
ATOM 3578 C CA . LYS A 1 426 ? 46.205 14.690 33.815 1.00 70.00 426 LYS A CA 1
ATOM 3579 C C . LYS A 1 426 ? 47.095 13.593 34.405 1.00 70.00 426 LYS A C 1
ATOM 3581 O O . LYS A 1 426 ? 48.134 13.275 33.837 1.00 70.00 426 LYS A O 1
ATOM 3586 N N . GLU A 1 427 ? 46.698 13.009 35.534 1.00 66.88 427 GLU A N 1
ATOM 3587 C CA . GLU A 1 427 ? 47.409 11.884 36.157 1.00 66.88 427 GLU A CA 1
ATOM 3588 C C . GLU A 1 427 ? 47.321 10.614 35.294 1.00 66.88 427 GLU A C 1
ATOM 3590 O O . GLU A 1 427 ? 48.303 9.887 35.155 1.00 66.88 427 GLU A O 1
ATOM 3595 N N . ILE A 1 428 ? 46.169 10.379 34.658 1.00 62.06 428 ILE A N 1
ATOM 3596 C CA . ILE A 1 428 ? 45.967 9.273 33.714 1.00 62.06 428 ILE A CA 1
ATOM 3597 C C . ILE A 1 428 ? 46.798 9.474 32.439 1.00 62.06 428 ILE A C 1
ATOM 3599 O O . ILE A 1 428 ? 47.404 8.513 31.969 1.00 62.06 428 ILE A O 1
ATOM 3603 N N . GLU A 1 429 ? 46.877 10.695 31.904 1.00 65.12 429 GLU A N 1
ATOM 3604 C CA . GLU A 1 429 ? 47.716 11.006 30.734 1.00 65.12 429 GLU A CA 1
ATOM 3605 C C . GLU A 1 429 ? 49.211 10.779 31.027 1.00 65.12 429 GLU A C 1
ATOM 3607 O O . GLU A 1 429 ? 49.892 10.104 30.255 1.00 65.12 429 GLU A O 1
ATOM 3612 N N . LEU A 1 430 ? 49.702 11.218 32.193 1.00 65.56 430 LEU A N 1
ATOM 3613 C CA . LEU A 1 430 ? 51.083 10.968 32.637 1.00 65.56 430 LEU A CA 1
ATOM 3614 C C . LEU A 1 430 ? 51.390 9.472 32.831 1.00 65.56 430 LEU A C 1
ATOM 3616 O O . LEU A 1 430 ? 52.485 9.008 32.506 1.00 65.56 430 LEU A O 1
ATOM 3620 N N . LEU A 1 431 ? 50.430 8.692 33.338 1.00 60.78 431 LEU A N 1
ATOM 3621 C CA . LEU A 1 431 ? 50.578 7.239 33.477 1.00 60.78 431 LEU A CA 1
ATOM 3622 C C . LEU A 1 431 ? 50.556 6.513 32.122 1.00 60.78 431 LEU A C 1
ATOM 3624 O O . LEU A 1 431 ? 51.200 5.471 31.979 1.00 60.78 431 LEU A O 1
ATOM 3628 N N . GLN A 1 432 ? 49.853 7.050 31.120 1.00 55.91 432 GLN A N 1
ATOM 3629 C CA . GLN A 1 432 ? 49.844 6.497 29.764 1.00 55.91 432 GLN A CA 1
ATOM 3630 C C . GLN A 1 432 ? 51.157 6.756 29.014 1.00 55.91 432 GLN A C 1
ATOM 3632 O O . GLN A 1 432 ? 51.626 5.853 28.318 1.00 55.91 432 GLN A O 1
ATOM 3637 N N . GLU A 1 433 ? 51.793 7.916 29.201 1.00 54.69 433 GLU A N 1
ATOM 3638 C CA . GLU A 1 433 ? 53.124 8.192 28.634 1.00 54.69 433 GLU A CA 1
ATOM 3639 C C . GLU A 1 433 ? 54.202 7.257 29.221 1.00 54.69 433 GLU A C 1
ATOM 3641 O O . GLU A 1 433 ? 55.007 6.703 28.471 1.00 54.69 433 GLU A O 1
ATOM 3646 N N . GLY A 1 434 ? 54.152 6.947 30.525 1.00 51.69 434 GLY A N 1
ATOM 3647 C CA . GLY A 1 434 ? 55.079 5.994 31.165 1.00 51.69 434 GLY A CA 1
ATOM 3648 C C . GLY A 1 434 ? 54.910 4.523 30.738 1.00 51.69 434 GLY A C 1
ATOM 3649 O O . GLY A 1 434 ? 55.855 3.734 30.810 1.00 51.69 434 GLY A O 1
ATOM 3650 N N . LEU A 1 435 ? 53.726 4.135 30.251 1.00 49.50 435 LEU A N 1
ATOM 3651 C CA . LEU A 1 435 ? 53.450 2.787 29.727 1.00 49.50 435 LEU A CA 1
ATOM 3652 C C . LEU A 1 435 ? 53.874 2.607 28.258 1.00 49.50 435 LEU A C 1
ATOM 3654 O O . LEU A 1 435 ? 53.979 1.470 27.786 1.00 49.50 435 LEU A O 1
ATOM 3658 N N . ALA A 1 436 ? 54.136 3.696 27.528 1.00 43.59 436 ALA A N 1
ATOM 3659 C CA . ALA A 1 436 ? 54.602 3.644 26.142 1.00 43.59 436 ALA A CA 1
ATOM 3660 C C . ALA A 1 436 ? 56.111 3.342 26.030 1.00 43.59 436 ALA A C 1
ATOM 3662 O O . ALA A 1 436 ? 56.533 2.705 25.063 1.00 43.59 436 ALA A O 1
ATOM 3663 N N . GLU A 1 437 ? 56.918 3.701 27.035 1.00 43.44 437 GLU A N 1
ATOM 3664 C CA . GLU A 1 437 ? 58.378 3.490 27.026 1.00 43.44 437 GLU A CA 1
ATOM 3665 C C . GLU A 1 437 ? 58.815 2.051 27.375 1.00 43.44 437 GLU A C 1
ATOM 3667 O O . GLU A 1 437 ? 59.946 1.659 27.097 1.00 43.44 437 GLU A O 1
ATOM 3672 N N . THR A 1 438 ? 57.928 1.204 27.910 1.00 45.34 438 THR A N 1
ATOM 3673 C CA . THR A 1 438 ? 58.257 -0.176 28.339 1.00 45.34 438 THR A CA 1
ATOM 3674 C C . THR A 1 438 ? 57.923 -1.273 27.313 1.00 45.34 438 THR A C 1
ATOM 3676 O O . THR A 1 438 ? 58.100 -2.459 27.592 1.00 45.34 438 THR A O 1
ATOM 3679 N N . ARG A 1 439 ? 57.494 -0.919 26.090 1.00 39.88 439 ARG A N 1
ATOM 3680 C CA . ARG A 1 439 ? 57.120 -1.872 25.016 1.00 39.88 439 ARG A CA 1
ATOM 3681 C C . ARG A 1 439 ? 58.213 -2.151 23.972 1.00 39.88 439 ARG A C 1
ATOM 3683 O O . ARG A 1 439 ? 57.908 -2.414 22.810 1.00 39.88 439 ARG A O 1
ATOM 3690 N N . GLN A 1 440 ? 59.481 -2.169 24.369 1.00 35.88 440 GLN A N 1
ATOM 3691 C CA . GLN A 1 440 ? 60.551 -2.747 23.548 1.00 35.88 440 GLN A CA 1
ATOM 3692 C C . GLN A 1 440 ? 61.376 -3.739 24.369 1.00 35.88 440 GLN A C 1
ATOM 3694 O O . GLN A 1 440 ? 62.333 -3.338 25.013 1.00 35.88 440 GLN A O 1
ATOM 3699 N N . MET A 1 441 ? 60.988 -5.021 24.347 1.00 33.47 441 MET A N 1
ATOM 3700 C CA . MET A 1 441 ? 61.871 -6.206 24.382 1.00 33.47 441 MET A CA 1
ATOM 3701 C C . MET A 1 441 ? 61.032 -7.493 24.182 1.00 33.47 441 MET A C 1
ATOM 3703 O O . MET A 1 441 ? 59.955 -7.601 24.769 1.00 33.47 441 MET A O 1
ATOM 3707 N N . PRO A 1 442 ? 61.469 -8.465 23.353 1.00 35.28 442 PRO A N 1
ATOM 3708 C CA . PRO A 1 442 ? 60.709 -9.685 23.068 1.00 35.28 442 PRO A CA 1
ATOM 3709 C C . PRO A 1 442 ? 61.032 -10.828 24.052 1.00 35.28 442 PRO A C 1
ATOM 3711 O O . PRO A 1 442 ? 62.176 -10.998 24.464 1.00 35.28 442 PRO A O 1
ATOM 3714 N N . ILE A 1 443 ? 60.030 -11.655 24.373 1.00 32.75 443 ILE A N 1
ATOM 3715 C CA . ILE A 1 443 ? 60.148 -12.871 25.204 1.00 32.75 443 ILE A CA 1
ATOM 3716 C C . ILE A 1 443 ? 59.969 -14.117 24.320 1.00 32.75 443 ILE A C 1
ATOM 3718 O O . ILE A 1 443 ? 59.083 -14.156 23.466 1.00 32.75 443 ILE A O 1
ATOM 3722 N N . GLN A 1 444 ? 60.795 -15.145 24.541 1.00 32.12 444 GLN A N 1
ATOM 3723 C CA . GLN A 1 444 ? 60.774 -16.445 23.857 1.00 32.12 444 GLN A CA 1
ATOM 3724 C C . GLN A 1 444 ? 60.697 -17.622 24.860 1.00 32.12 444 GLN A C 1
ATOM 3726 O O . GLN A 1 444 ? 61.430 -17.607 25.843 1.00 32.12 444 GLN A O 1
ATOM 3731 N N . GLN A 1 445 ? 59.915 -18.660 24.484 1.00 31.03 445 GLN A N 1
ATOM 3732 C CA . GLN A 1 445 ? 59.997 -20.111 24.834 1.00 31.03 445 GLN A CA 1
ATOM 3733 C C . GLN A 1 445 ? 59.571 -20.567 26.261 1.00 31.03 445 GLN A C 1
ATOM 3735 O O . GLN A 1 445 ? 59.803 -19.847 27.216 1.00 31.03 445 GLN A O 1
ATOM 3740 N N . SER A 1 446 ? 59.007 -21.759 26.562 1.00 29.83 446 SER A N 1
ATOM 3741 C CA . SER A 1 446 ? 58.351 -22.891 25.852 1.00 29.83 446 SER A CA 1
ATOM 3742 C C . SER A 1 446 ? 57.836 -23.947 26.886 1.00 29.83 446 SER A C 1
ATOM 3744 O O . SER A 1 446 ? 58.380 -24.034 27.979 1.00 29.83 446 SER A O 1
ATOM 3746 N N . PHE A 1 447 ? 56.828 -24.757 26.503 1.00 29.47 447 PHE A N 1
ATOM 3747 C CA . PHE A 1 447 ? 56.214 -25.988 27.100 1.00 29.47 447 PHE A CA 1
ATOM 3748 C C . PHE A 1 447 ? 57.184 -27.076 27.696 1.00 29.47 447 PHE A C 1
ATOM 3750 O O . PHE A 1 447 ? 58.355 -27.040 27.345 1.00 29.47 447 PHE A O 1
ATOM 3757 N N . ARG A 1 448 ? 56.860 -28.137 28.497 1.00 30.67 448 ARG A N 1
ATOM 3758 C CA . ARG A 1 448 ? 55.753 -29.158 28.600 1.00 30.67 448 ARG A CA 1
ATOM 3759 C C . ARG A 1 448 ? 55.909 -30.050 29.911 1.00 30.67 448 ARG A C 1
ATOM 3761 O O . ARG A 1 448 ? 56.911 -29.884 30.595 1.00 30.67 448 ARG A O 1
ATOM 3768 N N . PRO A 1 449 ? 55.000 -31.022 30.235 1.00 54.59 449 PRO A N 1
ATOM 3769 C CA . PRO A 1 449 ? 54.654 -31.552 31.585 1.00 54.59 449 PRO A CA 1
ATOM 3770 C C . PRO A 1 449 ? 55.075 -33.021 31.888 1.00 54.59 449 PRO A C 1
ATOM 3772 O O . PRO A 1 449 ? 55.597 -33.685 30.992 1.00 54.59 449 PRO A O 1
ATOM 3775 N N . LYS A 1 450 ? 54.744 -33.569 33.087 1.00 29.75 450 LYS A N 1
ATOM 3776 C CA . LYS A 1 450 ? 54.450 -35.015 33.332 1.00 29.75 450 LYS A CA 1
ATOM 3777 C C . LYS A 1 450 ? 53.813 -35.339 34.708 1.00 29.75 450 LYS A C 1
ATOM 3779 O O . LYS A 1 450 ? 53.861 -34.543 35.631 1.00 29.75 450 LYS A O 1
ATOM 3784 N N . SER A 1 451 ? 53.193 -36.520 34.761 1.00 39.44 451 SER A N 1
ATOM 3785 C CA . SER A 1 451 ? 52.026 -36.977 35.540 1.00 39.44 451 SER A CA 1
ATOM 3786 C C . SER A 1 451 ? 52.276 -38.047 36.632 1.00 39.44 451 SER A C 1
ATOM 3788 O O . SER A 1 451 ? 53.328 -38.680 36.636 1.00 39.44 451 SER A O 1
ATOM 3790 N N . SER A 1 452 ? 51.188 -38.377 37.364 1.00 38.66 452 SER A N 1
ATOM 3791 C CA . SER A 1 452 ? 50.864 -39.583 38.190 1.00 38.66 452 SER A CA 1
ATOM 3792 C C . SER A 1 452 ? 51.308 -39.552 39.663 1.00 38.66 452 SER A C 1
ATOM 3794 O O . SER A 1 452 ? 52.405 -39.087 39.932 1.00 38.66 452 SER A O 1
ATOM 3796 N N . GLY A 1 453 ? 50.569 -40.024 40.680 1.00 40.75 453 GLY A N 1
ATOM 3797 C CA . GLY A 1 453 ? 49.310 -40.784 40.886 1.00 40.75 453 GLY A CA 1
ATOM 3798 C C . GLY A 1 453 ? 49.120 -40.914 42.428 1.00 40.75 453 GLY A C 1
ATOM 3799 O O . GLY A 1 453 ? 49.950 -40.399 43.165 1.00 40.75 453 GLY A O 1
ATOM 3800 N N . THR A 1 454 ? 48.149 -41.564 43.081 1.00 49.47 454 THR A N 1
ATOM 3801 C CA . THR A 1 454 ? 46.912 -42.281 42.708 1.00 49.47 454 THR A CA 1
ATOM 3802 C C . THR A 1 454 ? 46.018 -42.533 43.956 1.00 49.47 454 THR A C 1
ATOM 3804 O O . THR A 1 454 ? 45.118 -43.362 43.893 1.00 49.47 454 THR A O 1
ATOM 3807 N N . SER A 1 455 ? 46.216 -41.852 45.097 1.00 46.97 455 SER A N 1
ATOM 3808 C CA . SER A 1 455 ? 45.400 -42.055 46.320 1.00 46.97 455 SER A CA 1
ATOM 3809 C C . SER A 1 455 ? 44.269 -41.035 46.494 1.00 46.97 455 SER A C 1
ATOM 3811 O O . SER A 1 455 ? 43.193 -41.395 46.965 1.00 46.97 455 SER A O 1
ATOM 3813 N N . ASP A 1 456 ? 44.466 -39.796 46.039 1.00 50.72 456 ASP A N 1
ATOM 3814 C CA . ASP A 1 456 ? 43.486 -38.707 46.209 1.00 50.72 456 ASP A CA 1
ATOM 3815 C C . ASP A 1 456 ? 42.308 -38.807 45.228 1.00 50.72 456 ASP A C 1
ATOM 3817 O O . ASP A 1 456 ? 41.244 -38.240 45.459 1.00 50.72 456 ASP A O 1
ATOM 3821 N N . ASN A 1 457 ? 42.457 -39.611 44.168 1.00 53.78 457 ASN A N 1
ATOM 3822 C CA . ASN A 1 457 ? 41.428 -39.831 43.150 1.00 53.78 457 ASN A CA 1
ATOM 3823 C C . ASN A 1 457 ? 40.168 -40.520 43.696 1.00 53.78 457 ASN A C 1
ATOM 3825 O O . ASN A 1 457 ? 39.092 -40.317 43.148 1.00 53.78 457 ASN A O 1
ATOM 3829 N N . VAL A 1 458 ? 40.276 -41.322 44.761 1.00 49.56 458 VAL A N 1
ATOM 3830 C CA . VAL A 1 458 ? 39.115 -42.028 45.334 1.00 49.56 458 VAL A CA 1
ATOM 3831 C C . VAL A 1 458 ? 38.268 -41.084 46.195 1.00 49.56 458 VAL A C 1
ATOM 3833 O O . VAL A 1 458 ? 37.043 -41.166 46.165 1.00 49.56 458 VAL A O 1
ATOM 3836 N N . ILE A 1 459 ? 38.902 -40.145 46.909 1.00 55.09 459 ILE A N 1
ATOM 3837 C CA . ILE A 1 459 ? 38.209 -39.112 47.698 1.00 55.09 459 ILE A CA 1
ATOM 3838 C C . ILE A 1 459 ? 37.573 -38.083 46.754 1.00 55.09 459 ILE A C 1
ATOM 3840 O O . ILE A 1 459 ? 36.393 -37.773 46.900 1.00 55.09 459 ILE A O 1
ATOM 3844 N N . LEU A 1 460 ? 38.306 -37.659 45.718 1.00 55.69 460 LEU A N 1
ATOM 3845 C CA . LEU A 1 460 ? 37.793 -36.788 44.657 1.00 55.69 460 LEU A CA 1
ATOM 3846 C C . LEU A 1 460 ? 36.628 -37.419 43.882 1.00 55.69 460 LEU A C 1
ATOM 3848 O O . LEU A 1 460 ? 35.658 -36.731 43.596 1.00 55.69 460 LEU A O 1
ATOM 3852 N N . GLN A 1 461 ? 36.663 -38.721 43.580 1.00 55.69 461 GLN A N 1
ATOM 3853 C CA . GLN A 1 461 ? 35.526 -39.394 42.935 1.00 55.69 461 GLN A CA 1
ATOM 3854 C C . GLN A 1 461 ? 34.286 -39.455 43.835 1.00 55.69 461 GLN A C 1
ATOM 3856 O O . GLN A 1 461 ? 33.172 -39.322 43.333 1.00 55.69 461 GLN A O 1
ATOM 3861 N N . LEU A 1 462 ? 34.461 -39.602 45.153 1.00 54.00 462 LEU A N 1
ATOM 3862 C CA . LEU A 1 462 ? 33.349 -39.587 46.105 1.00 54.00 462 LEU A CA 1
ATOM 3863 C C . LEU A 1 462 ? 32.743 -38.178 46.252 1.00 54.00 462 LEU A C 1
ATOM 3865 O O . LEU A 1 462 ? 31.523 -38.040 46.334 1.00 54.00 462 LEU A O 1
ATOM 3869 N N . GLU A 1 463 ? 33.579 -37.133 46.251 1.00 57.19 463 GLU A N 1
ATOM 3870 C CA . GLU A 1 463 ? 33.141 -35.729 46.280 1.00 57.19 463 GLU A CA 1
ATOM 3871 C C . GLU A 1 463 ? 32.455 -35.311 44.971 1.00 57.19 463 GLU A C 1
ATOM 3873 O O . GLU A 1 463 ? 31.434 -34.621 45.013 1.00 57.19 463 GLU A O 1
ATOM 3878 N N . ILE A 1 464 ? 32.945 -35.795 43.824 1.00 61.03 464 ILE A N 1
ATOM 3879 C CA . ILE A 1 464 ? 32.304 -35.599 42.517 1.00 61.03 464 ILE A CA 1
ATOM 3880 C C . ILE A 1 464 ? 30.948 -36.311 42.478 1.00 61.03 464 ILE A C 1
ATOM 3882 O O . ILE A 1 464 ? 29.960 -35.662 42.160 1.00 61.03 464 ILE A O 1
ATOM 3886 N N . GLN A 1 465 ? 30.841 -37.573 42.913 1.00 56.03 465 GLN A N 1
ATOM 3887 C CA . GLN A 1 465 ? 29.546 -38.271 42.974 1.00 56.03 465 GLN A CA 1
ATOM 3888 C C . GLN A 1 465 ? 28.539 -37.596 43.920 1.00 56.03 465 GLN A C 1
ATOM 3890 O O . GLN A 1 465 ? 27.338 -37.582 43.652 1.00 56.03 465 GLN A O 1
ATOM 3895 N N . GLN A 1 466 ? 28.994 -37.020 45.037 1.00 56.88 466 GLN A N 1
ATOM 3896 C CA . GLN A 1 466 ? 28.118 -36.259 45.934 1.00 56.88 466 GLN A CA 1
ATOM 3897 C C . GLN A 1 466 ? 27.677 -34.922 45.328 1.00 56.88 466 GLN A C 1
ATOM 3899 O O . GLN A 1 466 ? 26.556 -34.478 45.588 1.00 56.88 466 GLN A O 1
ATOM 3904 N N . ALA A 1 467 ? 28.539 -34.274 44.544 1.00 61.06 467 ALA A N 1
ATOM 3905 C CA . ALA A 1 467 ? 28.203 -33.057 43.816 1.00 61.06 467 ALA A CA 1
ATOM 3906 C C . ALA A 1 467 ? 27.259 -33.341 42.635 1.00 61.06 467 ALA A C 1
ATOM 3908 O O . ALA A 1 467 ? 26.305 -32.591 42.445 1.00 61.06 467 ALA A O 1
ATOM 3909 N N . GLU A 1 468 ? 27.461 -34.446 41.915 1.00 59.25 468 GLU A N 1
ATOM 3910 C CA . GLU A 1 468 ? 26.602 -34.907 40.818 1.00 59.25 468 GLU A CA 1
ATOM 3911 C C . GLU A 1 468 ? 25.201 -35.272 41.323 1.00 59.25 468 GLU A C 1
ATOM 3913 O O . GLU A 1 468 ? 24.223 -34.741 40.809 1.00 59.25 468 GLU A O 1
ATOM 3918 N N . ASN A 1 469 ? 25.080 -36.036 42.415 1.00 58.62 469 ASN A N 1
ATOM 3919 C CA . ASN A 1 469 ? 23.772 -36.330 43.020 1.00 58.62 469 ASN A CA 1
ATOM 3920 C C . ASN A 1 469 ? 23.050 -35.063 43.519 1.00 58.62 469 ASN A C 1
ATOM 3922 O O . ASN A 1 469 ? 21.827 -34.964 43.444 1.00 58.62 469 ASN A O 1
ATOM 3926 N N . LYS A 1 470 ? 23.783 -34.067 44.038 1.00 60.25 470 LYS A N 1
ATOM 3927 C CA . LYS A 1 470 ? 23.189 -32.772 44.423 1.00 60.25 470 LYS A CA 1
ATOM 3928 C C . LYS A 1 470 ? 22.739 -31.965 43.207 1.00 60.25 470 LYS A C 1
ATOM 3930 O O . LYS A 1 470 ? 21.727 -31.274 43.300 1.00 60.25 470 LYS A O 1
ATOM 3935 N N . ALA A 1 471 ? 23.479 -32.045 42.104 1.00 60.47 471 ALA A N 1
ATOM 3936 C CA . ALA A 1 471 ? 23.113 -31.414 40.845 1.00 60.47 471 ALA A CA 1
ATOM 3937 C C . ALA A 1 471 ? 21.869 -32.076 40.231 1.00 60.47 471 ALA A C 1
ATOM 3939 O O . ALA A 1 471 ? 20.952 -31.351 39.862 1.00 60.47 471 ALA A O 1
ATOM 3940 N N . GLU A 1 472 ? 21.772 -33.410 40.229 1.00 62.31 472 GLU A N 1
ATOM 3941 C CA . GLU A 1 472 ? 20.581 -34.134 39.754 1.00 62.31 472 GLU A CA 1
ATOM 3942 C C . GLU A 1 472 ? 19.333 -33.802 40.584 1.00 62.31 472 GLU A C 1
ATOM 3944 O O . GLU A 1 472 ? 18.276 -33.530 40.021 1.00 62.31 472 GLU A O 1
ATOM 3949 N N . ILE A 1 473 ? 19.444 -33.724 41.916 1.00 64.56 473 ILE A N 1
ATOM 3950 C CA . ILE A 1 473 ? 18.316 -33.320 42.778 1.00 64.56 473 ILE A CA 1
ATOM 3951 C C . ILE A 1 473 ? 17.878 -31.875 42.481 1.00 64.56 473 ILE A C 1
ATOM 3953 O O . ILE A 1 473 ? 16.682 -31.577 42.471 1.00 64.56 473 ILE A O 1
ATOM 3957 N N . LEU A 1 474 ? 18.828 -30.966 42.236 1.00 62.75 474 LEU A N 1
ATOM 3958 C CA . LEU A 1 474 ? 18.532 -29.588 41.829 1.00 62.75 474 LEU A CA 1
ATOM 3959 C C . LEU A 1 474 ? 17.873 -29.535 40.446 1.00 62.75 474 LEU A C 1
ATOM 3961 O O . LEU A 1 474 ? 16.932 -28.768 40.250 1.00 62.75 474 LEU A O 1
ATOM 3965 N N . GLU A 1 475 ? 18.318 -30.367 39.509 1.00 60.69 475 GLU A N 1
ATOM 3966 C CA . GLU A 1 475 ? 17.750 -30.461 38.166 1.00 60.69 475 GLU A CA 1
ATOM 3967 C C . GLU A 1 475 ? 16.323 -31.031 38.196 1.00 60.69 475 GLU A C 1
ATOM 3969 O O . GLU A 1 475 ? 15.419 -30.456 37.586 1.00 60.69 475 GLU A O 1
ATOM 3974 N N . GLU A 1 476 ? 16.063 -32.075 38.988 1.00 66.31 476 GLU A N 1
ATOM 3975 C CA . GLU A 1 476 ? 14.711 -32.599 39.207 1.00 66.31 476 GLU A CA 1
ATOM 3976 C C . GLU A 1 476 ? 13.787 -31.564 39.864 1.00 66.31 476 GLU A C 1
ATOM 3978 O O . GLU A 1 476 ? 12.626 -31.427 39.461 1.00 66.31 476 GLU A O 1
ATOM 3983 N N . GLN A 1 477 ? 14.288 -30.782 40.828 1.00 64.75 477 GLN A N 1
ATOM 3984 C CA . GLN A 1 477 ? 13.530 -29.686 41.439 1.00 64.75 477 GLN A CA 1
ATOM 3985 C C . GLN A 1 477 ? 13.220 -28.576 40.428 1.00 64.75 477 GLN A C 1
ATOM 3987 O O . GLN A 1 477 ? 12.082 -28.104 40.367 1.00 64.75 477 GLN A O 1
ATOM 3992 N N . MET A 1 478 ? 14.185 -28.193 39.589 1.00 61.22 478 MET A N 1
ATOM 3993 C CA . MET A 1 478 ? 13.970 -27.212 38.522 1.00 61.22 478 MET A CA 1
ATOM 3994 C C . MET A 1 478 ? 12.969 -27.715 37.476 1.00 61.22 478 MET A C 1
ATOM 3996 O O . MET A 1 478 ? 12.092 -26.957 37.058 1.00 61.22 478 MET A O 1
ATOM 4000 N N . LEU A 1 479 ? 13.026 -28.994 37.098 1.00 67.69 479 LEU A N 1
ATOM 4001 C CA . LEU A 1 479 ? 12.072 -29.611 36.174 1.00 67.69 479 LEU A CA 1
ATOM 4002 C C . LEU A 1 479 ? 10.664 -29.715 36.774 1.00 67.69 479 LEU A C 1
ATOM 4004 O O . LEU A 1 479 ? 9.680 -29.480 36.069 1.00 67.69 479 LEU A O 1
ATOM 4008 N N . ALA A 1 480 ? 10.537 -30.021 38.067 1.00 67.50 480 ALA A N 1
ATOM 4009 C CA . ALA A 1 480 ? 9.251 -30.031 38.764 1.00 67.50 480 ALA A CA 1
ATOM 4010 C C . ALA A 1 480 ? 8.624 -28.627 38.819 1.00 67.50 480 ALA A C 1
ATOM 4012 O O . ALA A 1 480 ? 7.434 -28.462 38.536 1.00 67.50 480 ALA A O 1
ATOM 4013 N N . VAL A 1 481 ? 9.433 -27.604 39.106 1.00 69.00 481 VAL A N 1
ATOM 4014 C CA . VAL A 1 481 ? 9.011 -26.198 39.097 1.00 69.00 481 VAL A CA 1
ATOM 4015 C C . VAL A 1 481 ? 8.614 -25.754 37.685 1.00 69.00 481 VAL A C 1
ATOM 4017 O O . VAL A 1 481 ? 7.535 -25.189 37.503 1.00 69.00 481 VAL A O 1
ATOM 4020 N N . ALA A 1 482 ? 9.404 -26.093 36.663 1.00 60.88 482 ALA A N 1
ATOM 4021 C CA . ALA A 1 482 ? 9.088 -25.793 35.267 1.00 60.88 482 ALA A CA 1
ATOM 4022 C C . ALA A 1 482 ? 7.783 -26.463 34.802 1.00 60.88 482 ALA A C 1
ATOM 4024 O O . ALA A 1 482 ? 6.967 -25.831 34.130 1.00 60.88 482 ALA A O 1
ATOM 4025 N N . ARG A 1 483 ? 7.532 -27.719 35.202 1.00 68.81 483 ARG A N 1
ATOM 4026 C CA . ARG A 1 483 ? 6.266 -28.422 34.918 1.00 68.81 483 ARG A CA 1
ATOM 4027 C C . ARG A 1 483 ? 5.073 -27.759 35.605 1.00 68.81 483 ARG A C 1
ATOM 4029 O O . ARG A 1 483 ? 4.019 -27.634 34.983 1.00 68.81 483 ARG A O 1
ATOM 4036 N N . ASN A 1 484 ? 5.233 -27.296 36.845 1.00 69.19 484 ASN A N 1
ATOM 4037 C CA . ASN A 1 484 ? 4.182 -26.561 37.550 1.00 69.19 484 ASN A CA 1
ATOM 4038 C C . ASN A 1 484 ? 3.865 -25.222 36.869 1.00 69.19 484 ASN A C 1
ATOM 4040 O O . ASN A 1 484 ? 2.690 -24.912 36.675 1.00 69.19 484 ASN A O 1
ATOM 4044 N N . TYR A 1 485 ? 4.879 -24.476 36.422 1.00 65.12 485 TYR A N 1
ATOM 4045 C CA . TYR A 1 485 ? 4.667 -23.245 35.654 1.00 65.12 485 TYR A CA 1
ATOM 4046 C C . TYR A 1 485 ? 4.019 -23.506 34.291 1.00 65.12 485 TYR A C 1
ATOM 4048 O O . TYR A 1 485 ? 3.086 -22.802 33.909 1.00 65.12 485 TYR A O 1
ATOM 4056 N N . ALA A 1 486 ? 4.435 -24.555 33.578 1.00 62.56 486 ALA A N 1
ATOM 4057 C CA . ALA A 1 486 ? 3.804 -24.944 32.318 1.00 62.56 486 ALA A CA 1
ATOM 4058 C C . ALA A 1 486 ? 2.317 -25.295 32.505 1.00 62.56 486 ALA A C 1
ATOM 4060 O O . ALA A 1 486 ? 1.484 -24.913 31.682 1.00 62.56 486 ALA A O 1
ATOM 4061 N N . LYS A 1 487 ? 1.971 -25.964 33.613 1.00 72.75 487 LYS A N 1
ATOM 4062 C CA . LYS A 1 487 ? 0.582 -26.276 33.971 1.00 72.75 487 LYS A CA 1
ATOM 4063 C C . LYS A 1 487 ? -0.228 -25.014 34.287 1.00 72.75 487 LYS A C 1
ATOM 4065 O O . LYS A 1 487 ? -1.316 -24.856 33.749 1.00 72.75 487 LYS A O 1
ATOM 4070 N N . GLN A 1 488 ? 0.326 -24.079 35.062 1.00 71.56 488 GLN A N 1
ATOM 4071 C CA . GLN A 1 488 ? -0.324 -22.791 35.347 1.00 71.56 488 GLN A CA 1
ATOM 4072 C C . GLN A 1 488 ? -0.569 -21.969 34.073 1.00 71.56 488 GLN A C 1
ATOM 4074 O O . GLN A 1 488 ? -1.639 -21.388 33.908 1.00 71.56 488 GLN A O 1
ATOM 4079 N N . ILE A 1 489 ? 0.382 -21.961 33.134 1.00 70.19 489 ILE A N 1
ATOM 4080 C CA . ILE A 1 489 ? 0.217 -21.297 31.833 1.00 70.19 489 ILE A CA 1
ATOM 4081 C C . ILE A 1 489 ? -0.899 -21.962 31.014 1.00 70.19 489 ILE A C 1
ATOM 4083 O O . ILE A 1 489 ? -1.681 -21.267 30.364 1.00 70.19 489 ILE A O 1
ATOM 4087 N N . ALA A 1 490 ? -0.983 -23.294 31.027 1.00 66.44 490 ALA A N 1
ATOM 4088 C CA . ALA A 1 490 ? -2.039 -24.022 30.330 1.00 66.44 490 ALA A CA 1
ATOM 4089 C C . ALA A 1 490 ? -3.428 -23.733 30.928 1.00 66.44 490 ALA A C 1
ATOM 4091 O O . ALA A 1 490 ? -4.362 -23.459 30.173 1.00 66.44 490 ALA A O 1
ATOM 4092 N N . ASP A 1 491 ? -3.548 -23.709 32.257 1.00 64.31 491 ASP A N 1
ATOM 4093 C CA . ASP A 1 491 ? -4.800 -23.391 32.954 1.00 64.31 491 ASP A CA 1
ATOM 4094 C C . ASP A 1 491 ? -5.249 -21.945 32.679 1.00 64.31 491 ASP A C 1
ATOM 4096 O O . ASP A 1 491 ? -6.420 -21.698 32.388 1.00 64.31 491 ASP A O 1
ATOM 4100 N N . LEU A 1 492 ? -4.314 -20.988 32.665 1.00 67.12 492 LEU A N 1
ATOM 4101 C CA . LEU A 1 492 ? -4.599 -19.592 32.310 1.00 67.12 492 LEU A CA 1
ATOM 4102 C C . LEU A 1 492 ? -5.042 -19.437 30.849 1.00 67.12 492 LEU A C 1
ATOM 4104 O O . LEU A 1 492 ? -5.955 -18.666 30.561 1.00 67.12 492 LEU A O 1
ATOM 4108 N N . LYS A 1 493 ? -4.448 -20.197 29.919 1.00 66.12 493 LYS A N 1
ATOM 4109 C CA . LYS A 1 493 ? -4.897 -20.228 28.516 1.00 66.12 493 LYS A CA 1
ATOM 4110 C C . LYS A 1 493 ? -6.298 -20.820 28.372 1.00 66.12 493 LYS A C 1
ATOM 4112 O O . LYS A 1 493 ? -7.089 -20.314 27.581 1.00 66.12 493 LYS A O 1
ATOM 4117 N N . ALA A 1 494 ? -6.620 -21.866 29.131 1.00 66.31 494 ALA A N 1
ATOM 4118 C CA . ALA A 1 494 ? -7.960 -22.444 29.133 1.00 66.31 494 ALA A CA 1
ATOM 4119 C C . ALA A 1 494 ? -9.003 -21.449 29.672 1.00 66.31 494 ALA A C 1
ATOM 4121 O O . ALA A 1 494 ? -10.068 -21.303 29.077 1.00 66.31 494 ALA A O 1
ATOM 4122 N N . GLN A 1 495 ? -8.678 -20.713 30.739 1.00 63.72 495 GLN A N 1
ATOM 4123 C CA . GLN A 1 495 ? -9.539 -19.653 31.273 1.00 63.72 495 GLN A CA 1
ATOM 4124 C C . GLN A 1 495 ? -9.734 -18.506 30.274 1.00 63.72 495 GLN A C 1
ATOM 4126 O O . GLN A 1 495 ? -10.861 -18.053 30.093 1.00 63.72 495 GLN A O 1
ATOM 4131 N N . LEU A 1 496 ? -8.676 -18.090 29.571 1.00 62.34 496 LEU A N 1
ATOM 4132 C CA . LEU A 1 496 ? -8.765 -17.100 28.493 1.00 62.34 496 LEU A CA 1
ATOM 4133 C C . LEU A 1 496 ? -9.714 -17.547 27.379 1.00 62.34 496 LEU A C 1
ATOM 4135 O O . LEU A 1 496 ? -10.587 -16.782 26.989 1.00 62.34 496 LEU A O 1
ATOM 4139 N N . ASN A 1 497 ? -9.607 -18.797 26.927 1.00 61.66 497 ASN A N 1
ATOM 4140 C CA . ASN A 1 497 ? -10.493 -19.326 25.889 1.00 61.66 497 ASN A CA 1
ATOM 4141 C C . ASN A 1 497 ? -11.961 -19.393 26.340 1.00 61.66 497 ASN A C 1
ATOM 4143 O O . ASN A 1 497 ? -12.857 -19.157 25.534 1.00 61.66 497 ASN A O 1
ATOM 4147 N N . ILE A 1 498 ? -12.228 -19.706 27.614 1.00 66.06 498 ILE A N 1
ATOM 4148 C CA . ILE A 1 498 ? -13.592 -19.694 28.170 1.00 66.06 498 ILE A CA 1
ATOM 4149 C C . ILE A 1 498 ? -14.140 -18.262 28.207 1.00 66.06 498 ILE A C 1
ATOM 4151 O O . ILE A 1 498 ? -15.289 -18.043 27.831 1.00 66.06 498 ILE A O 1
ATOM 4155 N N . ILE A 1 499 ? -13.318 -17.289 28.605 1.00 59.47 499 ILE A N 1
ATOM 4156 C CA . ILE A 1 499 ? -13.694 -15.869 28.636 1.00 59.47 499 ILE A CA 1
ATOM 4157 C C . ILE A 1 499 ? -13.938 -15.337 27.215 1.00 59.47 499 ILE A C 1
ATOM 4159 O O . ILE A 1 499 ? -14.938 -14.666 26.976 1.00 59.47 499 ILE A O 1
ATOM 4163 N N . GLU A 1 500 ? -13.086 -15.678 26.246 1.00 57.12 500 GLU A N 1
ATOM 4164 C CA . GLU A 1 500 ? -13.273 -15.310 24.835 1.00 57.12 500 GLU A CA 1
ATOM 4165 C C . GLU A 1 500 ? -14.526 -15.949 24.222 1.00 57.12 500 GLU A C 1
ATOM 4167 O O . GLU A 1 500 ? -15.209 -15.316 23.418 1.00 57.12 500 GLU A O 1
ATOM 4172 N N . ALA A 1 501 ? -14.862 -17.180 24.616 1.00 53.94 501 ALA A N 1
ATOM 4173 C CA . ALA A 1 501 ? -16.086 -17.848 24.186 1.00 53.94 501 ALA A CA 1
ATOM 4174 C C . ALA A 1 501 ? -17.355 -17.248 24.818 1.00 53.94 501 ALA A C 1
ATOM 4176 O O . ALA A 1 501 ? -18.412 -17.337 24.209 1.00 53.94 501 ALA A O 1
ATOM 4177 N N . GLN A 1 502 ? -17.261 -16.641 26.005 1.00 48.69 502 GLN A N 1
ATOM 4178 C CA . GLN A 1 502 ? -18.365 -15.924 26.663 1.00 48.69 502 GLN A CA 1
ATOM 4179 C C . GLN A 1 502 ? -18.554 -14.486 26.147 1.00 48.69 502 GLN A C 1
ATOM 4181 O O . GLN A 1 502 ? -19.589 -13.877 26.402 1.00 48.69 502 GLN A O 1
ATOM 4186 N N . LEU A 1 503 ? -17.554 -13.940 25.449 1.00 45.66 503 LEU A N 1
ATOM 4187 C CA . LEU A 1 503 ? -17.578 -12.614 24.818 1.00 45.66 503 LEU A CA 1
ATOM 4188 C C . LEU A 1 503 ? -18.073 -12.640 23.357 1.00 45.66 503 LEU A C 1
ATOM 4190 O O . LEU A 1 503 ? -18.190 -11.579 22.741 1.00 45.66 503 LEU A O 1
ATOM 4194 N N . ARG A 1 504 ? -18.353 -13.826 22.804 1.00 40.75 504 ARG A N 1
ATOM 4195 C CA . ARG A 1 504 ? -19.094 -14.031 21.549 1.00 40.75 504 ARG A CA 1
ATOM 4196 C C . ARG A 1 504 ? -20.525 -14.435 21.856 1.00 40.75 504 ARG A C 1
ATOM 4198 O O . ARG A 1 504 ? -21.399 -14.042 21.053 1.00 40.75 504 ARG A O 1
#

pLDDT: mean 73.14, std 15.21, range [29.47, 95.81]

Organism: Paramecium octaurelia (NCBI:txid43137)

Sequence (504 aa):
MDLKVIIQNCVLVTQGNFFMVVQIDELQYTSKEKKTQKFRSEVQFTNAHPQFRKNVFQFTNLSYGDRVTLKVGCFNTRLTSEPQEQRKLLEHSILFGTMQLVLTVKLLEVLRIEGQLQHESLLYDPEDQRKEKGRISILLRHQSHDLKAQVEDDVERIEEIYYDPFEKDEAVIRRKLQRVELKLTSLNLSMEPIQKKLNFIRTAHKQISFDLATLRQQKDQIEEENNYFQKIVNQKNDVKELHIQIDLLCNTDYGQDILKKKLVLLMNKLEFERRIYHELSNHYYQIESAHTEAKTKTQELQTLKETIQEQDFLIKRLEDQRPILTNLKETMENQENIILSLQDTIKETSKNLTRLDKQQLFYNLDKLRADQQLLKQKQVQLQHISEMNKGEIPRSFFEQFKNDEFFRDNPIIVSKFQKRAEMLLKEIELLQEGLAETRQMPIQQSFRPKSSGTSDNVILQLEIQQAENKAEILEEQMLAVARNYAKQIADLKAQLNIIEAQLR